Protein AF-0000000072262274 (afdb_homodimer)

Nearest PDB structures (foldseek):
  4nv5-assembly2_B  TM=6.753E-01  e=5.501E+00  Synechococcus sp. JA-2-3B'a(2-13)
  4nv5-assembly2_B  TM=6.806E-01  e=8.283E+00  Synechococcus sp. JA-2-3B'a(2-13)
  8f7n-assembly1_A-2  TM=1.495E-01  e=8.994E+00  Sinorhizobium meliloti

Solvent-accessible surface area (backbone atoms only — not comparable to full-atom values): 32860 Å² total; per-residue (Å²): 128,59,67,60,46,53,49,37,37,51,43,20,48,52,46,25,52,53,27,49,54,52,51,71,66,45,75,80,65,76,58,49,86,52,33,48,64,41,39,58,57,60,42,42,55,74,94,37,53,44,41,58,53,48,30,51,49,24,48,48,49,33,52,48,36,49,48,39,63,68,67,62,51,73,52,69,64,56,49,51,52,51,39,50,51,42,50,40,48,42,52,51,37,50,51,55,49,55,49,23,70,36,88,84,27,74,73,58,67,66,42,57,51,48,40,53,42,43,50,54,39,38,49,47,50,51,68,63,39,78,61,56,53,61,53,42,53,75,39,41,60,59,41,50,44,48,26,48,49,10,46,20,31,24,49,21,32,50,57,51,49,56,56,47,51,58,56,45,43,71,74,28,37,38,49,48,58,57,47,26,52,52,50,43,44,50,48,44,21,49,53,10,45,42,37,30,52,50,32,46,51,51,57,44,63,56,41,50,69,63,49,74,70,29,41,35,52,49,48,24,50,50,26,47,50,52,32,50,54,48,49,51,46,43,61,67,59,42,54,80,47,44,64,68,46,34,44,36,75,90,32,52,81,50,65,51,66,58,50,52,48,53,34,25,52,53,27,38,40,53,49,24,46,51,44,27,52,46,45,71,51,45,67,76,53,59,80,44,53,48,65,70,52,46,50,59,51,53,50,51,35,52,48,26,29,51,50,27,50,50,52,52,51,52,50,47,50,49,40,53,51,58,71,73,104,130,58,68,59,46,52,49,38,36,50,42,21,48,52,47,26,52,52,29,48,53,50,52,71,64,46,75,82,64,77,59,51,85,52,33,48,63,42,38,59,58,60,42,43,54,74,94,38,55,44,41,58,54,47,29,50,49,24,47,48,49,32,51,49,36,50,49,34,60,70,70,70,44,72,49,70,67,56,52,52,51,51,40,50,52,43,50,42,49,43,53,51,37,49,51,54,49,55,51,24,69,37,88,84,26,72,72,56,66,65,44,57,50,48,40,54,41,43,50,53,40,40,50,45,47,52,68,65,39,78,62,56,54,60,53,43,54,74,38,41,58,58,38,48,44,48,24,50,50,10,44,18,30,24,51,20,31,48,56,52,49,56,56,46,51,59,57,44,43,69,74,29,37,37,50,50,59,57,47,26,52,51,49,42,44,49,49,44,22,49,54,10,45,43,36,31,51,51,33,45,51,52,56,42,64,58,43,51,70,65,49,73,72,30,40,36,52,51,49,24,48,51,27,47,50,51,32,49,54,50,49,50,46,42,61,68,59,42,53,81,46,44,63,68,46,34,44,37,73,93,33,51,82,50,63,52,66,58,48,52,48,54,34,25,52,53,28,38,41,52,48,22,47,50,46,28,52,45,45,70,51,45,67,75,53,59,80,45,54,48,65,70,51,46,51,59,50,53,51,50,36,50,48,28,29,51,50,24,50,51,52,50,53,52,52,47,50,48,40,53,51,58,71,73,102

Structure (mmCIF, N/CA/C/O backbone):
data_AF-0000000072262274-model_v1
#
loop_
_entity.id
_entity.type
_entity.pdbx_description
1 polymer 'Uncharacterized protein'
#
loop_
_atom_site.group_PDB
_atom_site.id
_atom_site.type_symbol
_atom_site.label_atom_id
_atom_site.label_alt_id
_atom_site.label_comp_id
_atom_site.label_asym_id
_atom_site.label_entity_id
_atom_site.label_seq_id
_atom_site.pdbx_PDB_ins_code
_atom_site.Cartn_x
_atom_site.Cartn_y
_atom_site.Cartn_z
_atom_site.occupancy
_atom_site.B_iso_or_equiv
_atom_site.auth_seq_id
_atom_site.auth_comp_id
_atom_site.auth_asym_id
_atom_site.auth_atom_id
_atom_site.pdbx_PDB_model_num
ATOM 1 N N . MET A 1 1 ? 43.281 -10.852 -7.121 1 64.94 1 MET A N 1
ATOM 2 C CA . MET A 1 1 ? 41.969 -10.266 -7.23 1 64.94 1 MET A CA 1
ATOM 3 C C . MET A 1 1 ? 41.594 -10.008 -8.688 1 64.94 1 MET A C 1
ATOM 5 O O . MET A 1 1 ? 42.406 -9.453 -9.445 1 64.94 1 MET A O 1
ATOM 9 N N . ASN A 1 2 ? 40.469 -10.562 -9.156 1 80.44 2 ASN A N 1
ATOM 10 C CA . ASN A 1 2 ? 40.031 -10.398 -10.531 1 80.44 2 ASN A CA 1
ATOM 11 C C . ASN A 1 2 ? 39.844 -8.922 -10.898 1 80.44 2 ASN A C 1
ATOM 13 O O . ASN A 1 2 ? 39.531 -8.102 -10.047 1 80.44 2 ASN A O 1
ATOM 17 N N . ILE A 1 3 ? 40.344 -8.547 -11.961 1 84.31 3 ILE A N 1
ATOM 18 C CA . ILE A 1 3 ? 40.312 -7.184 -12.477 1 84.31 3 ILE A CA 1
ATOM 19 C C . ILE A 1 3 ? 38.938 -6.59 -12.344 1 84.31 3 ILE A C 1
ATOM 21 O O . ILE A 1 3 ? 38.781 -5.391 -12.102 1 84.31 3 ILE A O 1
ATOM 25 N N . GLN A 1 4 ? 38.031 -7.402 -12.398 1 85.31 4 GLN A N 1
ATOM 26 C CA . GLN A 1 4 ? 36.656 -6.945 -12.289 1 85.31 4 GLN A CA 1
ATOM 27 C C . GLN A 1 4 ? 36.344 -6.461 -10.875 1 85.31 4 GLN A C 1
ATOM 29 O O . GLN A 1 4 ? 35.719 -5.426 -10.695 1 85.31 4 GLN A O 1
ATOM 34 N N . VAL A 1 5 ? 36.812 -7.211 -9.906 1 88.88 5 VAL A N 1
ATOM 35 C CA . VAL A 1 5 ? 36.594 -6.852 -8.508 1 88.88 5 VAL A CA 1
ATOM 36 C C . VAL A 1 5 ? 37.281 -5.535 -8.195 1 88.88 5 VAL A C 1
ATOM 38 O O . VAL A 1 5 ? 36.719 -4.66 -7.539 1 88.88 5 VAL A O 1
ATOM 41 N N . ILE A 1 6 ? 38.438 -5.418 -8.742 1 91.75 6 ILE A N 1
ATOM 42 C CA . ILE A 1 6 ? 39.219 -4.199 -8.531 1 91.75 6 ILE A CA 1
ATOM 43 C C . ILE A 1 6 ? 38.5 -3.012 -9.164 1 91.75 6 ILE A C 1
ATOM 45 O O . ILE A 1 6 ? 38.406 -1.93 -8.578 1 91.75 6 ILE A O 1
ATOM 49 N N . GLY A 1 7 ? 38 -3.223 -10.352 1 93.19 7 GLY A N 1
ATOM 50 C CA . GLY A 1 7 ? 37.25 -2.176 -11.031 1 93.19 7 GLY A CA 1
ATOM 51 C C . GLY A 1 7 ? 36.031 -1.717 -10.25 1 93.19 7 GLY A C 1
ATOM 52 O O . GLY A 1 7 ? 35.781 -0.516 -10.125 1 93.19 7 GLY A O 1
ATOM 53 N N . ILE A 1 8 ? 35.312 -2.68 -9.695 1 93.25 8 ILE A N 1
ATOM 54 C CA . ILE A 1 8 ? 34.125 -2.357 -8.922 1 93.25 8 ILE A CA 1
ATOM 55 C C . ILE A 1 8 ? 34.5 -1.575 -7.672 1 93.25 8 ILE A C 1
ATOM 57 O O . ILE A 1 8 ? 33.844 -0.588 -7.32 1 93.25 8 ILE A O 1
ATOM 61 N N . ILE A 1 9 ? 35.562 -1.971 -7.035 1 94.56 9 ILE A N 1
ATOM 62 C CA . ILE A 1 9 ? 36 -1.31 -5.816 1 94.56 9 ILE A CA 1
ATOM 63 C C . ILE A 1 9 ? 36.469 0.116 -6.137 1 94.56 9 ILE A C 1
ATOM 65 O O . ILE A 1 9 ? 36.094 1.061 -5.434 1 94.56 9 ILE A O 1
ATOM 69 N N . LEU A 1 10 ? 37.156 0.285 -7.23 1 95.62 10 LEU A N 1
ATOM 70 C CA . LEU A 1 10 ? 37.656 1.603 -7.586 1 95.62 10 LEU A CA 1
ATOM 71 C C . LEU A 1 10 ? 36.531 2.545 -7.969 1 95.62 10 LEU A C 1
ATOM 73 O O . LEU A 1 10 ? 36.5 3.703 -7.547 1 95.62 10 LEU A O 1
ATOM 77 N N . LEU A 1 11 ? 35.656 2.047 -8.75 1 96.31 11 LEU A N 1
ATOM 78 C CA . LEU A 1 11 ? 34.531 2.869 -9.141 1 96.31 11 LEU A CA 1
ATOM 79 C C . LEU A 1 11 ? 33.688 3.223 -7.93 1 96.31 11 LEU A C 1
ATOM 81 O O . LEU A 1 11 ? 33.219 4.363 -7.797 1 96.31 11 LEU A O 1
ATOM 85 N N . SER A 1 12 ? 33.438 2.258 -7.039 1 96.56 12 SER A N 1
ATOM 86 C CA . SER A 1 12 ? 32.625 2.48 -5.852 1 96.56 12 SER A CA 1
ATOM 87 C C . SER A 1 12 ? 33.312 3.438 -4.879 1 96.56 12 SER A C 1
ATOM 89 O O . SER A 1 12 ? 32.656 4.273 -4.254 1 96.56 12 SER A O 1
ATOM 91 N N . LEU A 1 13 ? 34.562 3.293 -4.77 1 96.5 13 LEU A N 1
ATOM 92 C CA . LEU A 1 13 ? 35.312 4.191 -3.9 1 96.5 13 LEU A CA 1
ATOM 93 C C . LEU A 1 13 ? 35.281 5.621 -4.426 1 96.5 13 LEU A C 1
ATOM 95 O O . LEU A 1 13 ? 35.188 6.57 -3.645 1 96.5 13 LEU A O 1
ATOM 99 N N . SER A 1 14 ? 35.406 5.766 -5.719 1 96.56 14 SER A N 1
ATOM 100 C CA . SER A 1 14 ? 35.281 7.09 -6.324 1 96.56 14 SER A CA 1
ATOM 101 C C . SER A 1 14 ? 33.938 7.723 -6.027 1 96.56 14 SER A C 1
ATOM 103 O O . SER A 1 14 ? 33.875 8.891 -5.645 1 96.56 14 SER A O 1
ATOM 105 N N . GLY A 1 15 ? 32.906 6.945 -6.203 1 95.94 15 GLY A N 1
ATOM 106 C CA . GLY A 1 15 ? 31.578 7.449 -5.902 1 95.94 15 GLY A CA 1
ATOM 107 C C . GLY A 1 15 ? 31.391 7.789 -4.438 1 95.94 15 GLY A C 1
ATOM 108 O O . GLY A 1 15 ? 30.781 8.812 -4.105 1 95.94 15 GLY A O 1
ATOM 109 N N . LEU A 1 16 ? 31.906 6.934 -3.625 1 96.31 16 LEU A N 1
ATOM 110 C CA . LEU A 1 16 ? 31.797 7.129 -2.184 1 96.31 16 LEU A CA 1
ATOM 111 C C . LEU A 1 16 ? 32.5 8.422 -1.762 1 96.31 16 LEU A C 1
ATOM 113 O O . LEU A 1 16 ? 31.953 9.188 -0.966 1 96.31 16 LEU A O 1
ATOM 117 N N . LEU A 1 17 ? 33.625 8.695 -2.256 1 95.31 17 LEU A N 1
ATOM 118 C CA . LEU A 1 17 ? 34.406 9.875 -1.899 1 95.31 17 LEU A CA 1
ATOM 119 C C . LEU A 1 17 ? 33.719 11.148 -2.391 1 95.31 17 LEU A C 1
ATOM 121 O O . LEU A 1 17 ? 33.656 12.148 -1.675 1 95.31 17 LEU A O 1
ATOM 125 N N . ILE A 1 18 ? 33.219 11.086 -3.586 1 94.44 18 ILE A N 1
ATOM 126 C CA . ILE A 1 18 ? 32.5 12.234 -4.125 1 94.44 18 ILE A CA 1
ATOM 127 C C . ILE A 1 18 ? 31.266 12.516 -3.273 1 94.44 18 ILE A C 1
ATOM 129 O O . ILE A 1 18 ? 31 13.664 -2.908 1 94.44 18 ILE A O 1
ATOM 133 N N . ALA A 1 19 ? 30.531 11.516 -2.951 1 93.88 19 ALA A N 1
ATOM 134 C CA . ALA A 1 19 ? 29.312 11.672 -2.158 1 93.88 19 ALA A CA 1
ATOM 135 C C . ALA A 1 19 ? 29.641 12.203 -0.765 1 93.88 19 ALA A C 1
ATOM 137 O O . ALA A 1 19 ? 28.906 13.047 -0.231 1 93.88 19 ALA A O 1
ATOM 138 N N . PHE A 1 20 ? 30.688 11.695 -0.214 1 93.44 20 PHE A N 1
ATOM 139 C CA . PHE A 1 20 ? 31.094 12.148 1.109 1 93.44 20 PHE A CA 1
ATOM 140 C C . PHE A 1 20 ? 31.484 13.617 1.084 1 93.44 20 PHE A C 1
ATOM 142 O O . PHE A 1 20 ? 31.141 14.375 1.994 1 93.44 20 PHE A O 1
ATOM 149 N N . SER A 1 21 ? 32.219 14.023 0.084 1 91.38 21 SER A N 1
ATOM 150 C CA . SER A 1 21 ? 32.594 15.422 -0.075 1 91.38 21 SER A CA 1
ATOM 151 C C . SER A 1 21 ? 31.359 16.312 -0.229 1 91.38 21 SER A C 1
ATOM 153 O O . SER A 1 21 ? 31.297 17.391 0.358 1 91.38 21 SER A O 1
ATOM 155 N N . GLN A 1 22 ? 30.406 15.836 -1 1 89.62 22 GLN A N 1
ATOM 156 C CA . GLN A 1 22 ? 29.188 16.609 -1.195 1 89.62 22 GLN A CA 1
ATOM 157 C C . GLN A 1 22 ? 28.391 16.703 0.102 1 89.62 22 GLN A C 1
ATOM 159 O O . GLN A 1 22 ? 27.781 17.75 0.383 1 89.62 22 GLN A O 1
ATOM 164 N N . PHE A 1 23 ? 28.375 15.695 0.844 1 89 23 PHE A N 1
ATOM 165 C CA . PHE A 1 23 ? 27.641 15.68 2.105 1 89 23 PHE A CA 1
ATOM 166 C C . PHE A 1 23 ? 28.266 16.656 3.102 1 89 23 PHE A C 1
ATOM 168 O O . PHE A 1 23 ? 27.562 17.375 3.809 1 89 23 PHE A O 1
ATOM 175 N N . LYS A 1 24 ? 29.484 16.75 3.182 1 87.81 24 LYS A N 1
ATOM 176 C CA . LYS A 1 24 ? 30.203 17.641 4.094 1 87.81 24 LYS A CA 1
ATOM 177 C C . LYS A 1 24 ? 30 19.109 3.719 1 87.81 24 LYS A C 1
ATOM 179 O O . LYS A 1 24 ? 29.922 19.969 4.594 1 87.81 24 LYS A O 1
ATOM 184 N N . ASN A 1 25 ? 29.891 19.344 2.443 1 83.12 25 ASN A N 1
ATOM 185 C CA . ASN A 1 25 ? 29.781 20.719 1.965 1 83.12 25 ASN A CA 1
ATOM 186 C C . ASN A 1 25 ? 28.328 21.156 1.848 1 83.12 25 ASN A C 1
ATOM 188 O O . ASN A 1 25 ? 28.031 22.234 1.328 1 83.12 25 ASN A O 1
ATOM 192 N N . ARG A 1 26 ? 27.547 20.25 2.23 1 80.12 26 ARG A N 1
ATOM 193 C CA . ARG A 1 26 ? 26.125 20.562 2.135 1 80.12 26 ARG A CA 1
ATOM 194 C C . ARG A 1 26 ? 25.75 21.734 3.045 1 80.12 26 ARG A C 1
ATOM 196 O O . ARG A 1 26 ? 26.203 21.797 4.191 1 80.12 26 ARG A O 1
ATOM 203 N N . SER A 1 27 ? 25.266 22.828 2.367 1 64.38 27 SER A N 1
ATOM 204 C CA . SER A 1 27 ? 24.766 23.906 3.211 1 64.38 27 SER A CA 1
ATOM 205 C C . SER A 1 27 ? 23.688 23.406 4.172 1 64.38 27 SER A C 1
ATOM 207 O O . SER A 1 27 ? 22.781 22.672 3.768 1 64.38 27 SER A O 1
ATOM 209 N N . ARG A 1 28 ? 23.984 23.125 5.395 1 56.94 28 ARG A N 1
ATOM 210 C CA . ARG A 1 28 ? 23.031 22.688 6.406 1 56.94 28 ARG A CA 1
ATOM 211 C C . ARG A 1 28 ? 21.703 23.438 6.27 1 56.94 28 ARG A C 1
ATOM 213 O O . ARG A 1 28 ? 21.516 24.484 6.879 1 56.94 28 ARG A O 1
ATOM 220 N N . VAL A 1 29 ? 21.219 23.609 5.086 1 53.81 29 VAL A N 1
ATOM 221 C CA . VAL A 1 29 ? 19.875 24.203 5.016 1 53.81 29 VAL A CA 1
ATOM 222 C C . VAL A 1 29 ? 18.922 23.422 5.922 1 53.81 29 VAL A C 1
ATOM 224 O O . VAL A 1 29 ? 18.797 22.203 5.809 1 53.81 29 VAL A O 1
ATOM 227 N N . GLU A 1 30 ? 18.734 23.875 7.062 1 57 30 GLU A N 1
ATOM 228 C CA . GLU A 1 30 ? 17.703 23.344 7.949 1 57 30 GLU A CA 1
ATOM 229 C C . GLU A 1 30 ? 16.391 23.141 7.203 1 57 30 GLU A C 1
ATOM 231 O O . GLU A 1 30 ? 15.719 24.094 6.836 1 57 30 GLU A O 1
ATOM 236 N N . VAL A 1 31 ? 16.25 22.125 6.477 1 59.38 31 VAL A N 1
ATOM 237 C CA . VAL A 1 31 ? 15 21.812 5.801 1 59.38 31 VAL A CA 1
ATOM 238 C C . VAL A 1 31 ? 13.836 21.875 6.793 1 59.38 31 VAL A C 1
ATOM 240 O O . VAL A 1 31 ? 13.875 21.219 7.844 1 59.38 31 VAL A O 1
ATOM 243 N N . LYS A 1 32 ? 13.102 22.969 6.434 1 67.31 32 LYS A N 1
ATOM 244 C CA . LYS A 1 32 ? 11.867 23.031 7.207 1 67.31 32 LYS A CA 1
ATOM 245 C C . LYS A 1 32 ? 10.992 21.797 6.957 1 67.31 32 LYS A C 1
ATOM 247 O O . LYS A 1 32 ? 10.625 21.516 5.816 1 67.31 32 LYS A O 1
ATOM 252 N N . GLU A 1 33 ? 10.797 21.125 7.945 1 66.19 33 GLU A N 1
ATOM 253 C CA . GLU A 1 33 ? 10.133 19.828 7.855 1 66.19 33 GLU A CA 1
ATOM 254 C C . GLU A 1 33 ? 8.719 19.969 7.301 1 66.19 33 GLU A C 1
ATOM 256 O O . GLU A 1 33 ? 8.141 19.016 6.793 1 66.19 33 GLU A O 1
ATOM 261 N N . ASP A 1 34 ? 8.273 21.188 7.254 1 69 34 ASP A N 1
ATOM 262 C CA . ASP A 1 34 ? 6.902 21.359 6.785 1 69 34 ASP A CA 1
ATOM 263 C C . ASP A 1 34 ? 6.867 22.172 5.488 1 69 34 ASP A C 1
ATOM 265 O O . ASP A 1 34 ? 5.941 22.969 5.266 1 69 34 ASP A O 1
ATOM 269 N N . ASP A 1 35 ? 7.953 22.125 4.695 1 75.19 35 ASP A N 1
ATOM 270 C CA . ASP A 1 35 ? 8.008 22.797 3.402 1 75.19 35 ASP A CA 1
ATOM 271 C C . ASP A 1 35 ? 8.438 21.828 2.299 1 75.19 35 ASP A C 1
ATOM 273 O O . ASP A 1 35 ? 9.594 21.422 2.25 1 75.19 35 ASP A O 1
ATOM 277 N N . THR A 1 36 ? 7.559 21.641 1.412 1 74.38 36 THR A N 1
ATOM 278 C CA . THR A 1 36 ? 7.801 20.688 0.335 1 74.38 36 THR A CA 1
ATOM 279 C C . THR A 1 36 ? 8.93 21.172 -0.574 1 74.38 36 THR A C 1
ATOM 281 O O . THR A 1 36 ? 9.773 20.375 -1.003 1 74.38 36 THR A O 1
ATOM 284 N N . LEU A 1 37 ? 8.953 22.422 -0.849 1 75.31 37 LEU A N 1
ATOM 285 C CA . LEU A 1 37 ? 9.969 22.969 -1.743 1 75.31 37 LEU A CA 1
ATOM 286 C C . LEU A 1 37 ? 11.359 22.844 -1.129 1 75.31 37 LEU A C 1
ATOM 288 O O . LEU A 1 37 ? 12.328 22.578 -1.836 1 75.31 37 LEU A O 1
ATOM 292 N N . ASP A 1 38 ? 11.383 22.969 0.144 1 76.62 38 ASP A N 1
ATOM 293 C CA . ASP A 1 38 ? 12.656 22.812 0.838 1 76.62 38 ASP A CA 1
ATOM 294 C C . ASP A 1 38 ? 13.133 21.359 0.777 1 76.62 38 ASP A C 1
ATOM 296 O O . ASP A 1 38 ? 14.336 21.109 0.64 1 76.62 38 ASP A O 1
ATOM 300 N N . HIS A 1 39 ? 12.234 20.547 0.848 1 75.88 39 HIS A N 1
ATOM 301 C CA . HIS A 1 39 ? 12.57 19.125 0.717 1 75.88 39 HIS A CA 1
ATOM 302 C C . HIS A 1 39 ? 13.102 18.812 -0.679 1 75.88 39 HIS A C 1
ATOM 304 O O . HIS A 1 39 ? 14.062 18.062 -0.828 1 75.88 39 HIS A O 1
ATOM 310 N N . ILE A 1 40 ? 12.516 19.391 -1.626 1 75.5 40 ILE A N 1
ATOM 311 C CA . ILE A 1 40 ? 12.898 19.156 -3.016 1 75.5 40 ILE A CA 1
ATOM 312 C C . ILE A 1 40 ? 14.25 19.812 -3.299 1 75.5 40 ILE A C 1
ATOM 314 O O . ILE A 1 40 ? 15.148 19.172 -3.844 1 75.5 40 ILE A O 1
ATOM 318 N N . LYS A 1 41 ? 14.383 21 -2.783 1 75.88 41 LYS A N 1
ATOM 319 C CA . LYS A 1 41 ? 15.625 21.734 -2.988 1 75.88 41 LYS A CA 1
ATOM 320 C C . LYS A 1 41 ? 16.781 21.062 -2.242 1 75.88 41 LYS A C 1
ATOM 322 O O . LYS A 1 41 ? 17.922 21.062 -2.721 1 75.88 41 LYS A O 1
ATOM 327 N N . GLY A 1 42 ? 16.469 20.453 -1.193 1 76.56 42 GLY A N 1
ATOM 328 C CA . GLY A 1 42 ? 17.484 19.781 -0.375 1 76.56 42 GLY A CA 1
ATOM 329 C C . GLY A 1 42 ? 17.781 18.375 -0.838 1 76.56 42 GLY A C 1
ATOM 330 O O . GLY A 1 42 ? 18.641 17.688 -0.255 1 76.56 42 GLY A O 1
ATOM 331 N N . MET A 1 43 ? 17.141 17.938 -1.812 1 79.44 43 MET A N 1
ATOM 332 C CA . MET A 1 43 ? 17.344 16.609 -2.414 1 79.44 43 MET A CA 1
ATOM 333 C C . MET A 1 43 ? 17.172 15.508 -1.379 1 79.44 43 MET A C 1
ATOM 335 O O . MET A 1 43 ? 18.031 14.625 -1.263 1 79.44 43 MET A O 1
ATOM 339 N N . TYR A 1 44 ? 16.156 15.555 -0.753 1 80 44 TYR A N 1
ATOM 340 C CA . TYR A 1 44 ? 15.859 14.523 0.238 1 80 44 TYR A CA 1
ATOM 341 C C . TYR A 1 44 ? 15.086 13.375 -0.392 1 80 44 TYR A C 1
ATOM 343 O O . TYR A 1 44 ? 14.328 13.57 -1.345 1 80 44 TYR A O 1
ATOM 351 N N . ILE A 1 45 ? 15.352 12.273 0.036 1 80.88 45 ILE A N 1
ATOM 352 C CA . ILE A 1 45 ? 14.508 11.102 -0.181 1 80.88 45 ILE A CA 1
ATOM 353 C C . ILE A 1 45 ? 13.859 10.688 1.137 1 80.88 45 ILE A C 1
ATOM 355 O O . ILE A 1 45 ? 14.539 10.25 2.062 1 80.88 45 ILE A O 1
ATOM 359 N N . LEU A 1 46 ? 12.578 10.875 1.098 1 80.12 46 LEU A N 1
ATOM 360 C CA . LEU A 1 46 ? 11.859 10.789 2.365 1 80.12 46 LEU A CA 1
ATOM 361 C C . LEU A 1 46 ? 12.438 11.758 3.389 1 80.12 46 LEU A C 1
ATOM 363 O O . LEU A 1 46 ? 12.422 12.969 3.176 1 80.12 46 LEU A O 1
ATOM 367 N N . LYS A 1 47 ? 13 11.297 4.449 1 79.81 47 LYS A N 1
ATOM 368 C CA . LYS A 1 47 ? 13.508 12.195 5.48 1 79.81 47 LYS A CA 1
ATOM 369 C C . LYS A 1 47 ? 15.031 12.125 5.559 1 79.81 47 LYS A C 1
ATOM 371 O O . LYS A 1 47 ? 15.633 12.648 6.5 1 79.81 47 LYS A O 1
ATOM 376 N N . THR A 1 48 ? 15.648 11.656 4.523 1 83.62 48 THR A N 1
ATOM 377 C CA . THR A 1 48 ? 17.094 11.461 4.531 1 83.62 48 THR A CA 1
ATOM 378 C C . THR A 1 48 ? 17.75 12.219 3.379 1 83.62 48 THR A C 1
ATOM 380 O O . THR A 1 48 ? 17.281 12.156 2.24 1 83.62 48 THR A O 1
ATOM 383 N N . PRO A 1 49 ? 18.828 12.867 3.738 1 85.94 49 PRO A N 1
ATOM 384 C CA . PRO A 1 49 ? 19.562 13.516 2.646 1 85.94 49 PRO A CA 1
ATOM 385 C C . PRO A 1 49 ? 20.016 12.516 1.583 1 85.94 49 PRO A C 1
ATOM 387 O O . PRO A 1 49 ? 20.516 11.438 1.917 1 85.94 49 PRO A O 1
ATOM 390 N N . TYR A 1 50 ? 19.891 12.945 0.368 1 87.62 50 TYR A N 1
ATOM 391 C CA . TYR A 1 50 ? 20.203 12.133 -0.802 1 87.62 50 TYR A CA 1
ATOM 392 C C . TYR A 1 50 ? 21.641 11.633 -0.749 1 87.62 50 TYR A C 1
ATOM 394 O O . TYR A 1 50 ? 21.922 10.477 -1.068 1 87.62 50 TYR A O 1
ATOM 402 N N . GLU A 1 51 ? 22.594 12.344 -0.225 1 90.06 51 GLU A N 1
ATOM 403 C CA . GLU A 1 51 ? 24.016 12.008 -0.19 1 90.06 51 GLU A CA 1
ATOM 404 C C . GLU A 1 51 ? 24.281 10.836 0.746 1 90.06 51 GLU A C 1
ATOM 406 O O . GLU A 1 51 ? 25.156 10.016 0.482 1 90.06 51 GLU A O 1
ATOM 411 N N . LYS A 1 52 ? 23.547 10.734 1.752 1 91.38 52 LYS A N 1
ATOM 412 C CA . LYS A 1 52 ? 23.719 9.625 2.684 1 91.38 52 LYS A CA 1
ATOM 413 C C . LYS A 1 52 ? 23.344 8.297 2.035 1 91.38 52 LYS A C 1
ATOM 415 O O . LYS A 1 52 ? 24 7.277 2.268 1 91.38 52 LYS A O 1
ATOM 420 N N . LEU A 1 53 ? 22.391 8.367 1.288 1 91.62 53 LEU A N 1
ATOM 421 C CA . LEU A 1 53 ? 21.938 7.164 0.597 1 91.62 53 LEU A CA 1
ATOM 422 C C . LEU A 1 53 ? 22.938 6.758 -0.484 1 91.62 53 LEU A C 1
ATOM 424 O O . LEU A 1 53 ? 23.172 5.566 -0.698 1 91.62 53 LEU A O 1
ATOM 428 N N . VAL A 1 54 ? 23.484 7.746 -1.095 1 94.19 54 VAL A N 1
ATOM 429 C CA . VAL A 1 54 ? 24.484 7.48 -2.119 1 94.19 54 VAL A CA 1
ATOM 430 C C . VAL A 1 54 ? 25.719 6.867 -1.478 1 94.19 54 VAL A C 1
ATOM 432 O O . VAL A 1 54 ? 26.281 5.898 -1.997 1 94.19 54 VAL A O 1
ATOM 435 N N . ILE A 1 55 ? 26.094 7.352 -0.363 1 94.94 55 ILE A N 1
ATOM 436 C CA . ILE A 1 55 ? 27.219 6.816 0.385 1 94.94 55 ILE A CA 1
ATOM 437 C C . ILE A 1 55 ? 26.953 5.363 0.767 1 94.94 55 ILE A C 1
ATOM 439 O O . ILE A 1 55 ? 27.812 4.492 0.588 1 94.94 55 ILE A O 1
ATOM 443 N N . ALA A 1 56 ? 25.812 5.184 1.224 1 94.38 56 ALA A N 1
ATOM 444 C CA . ALA A 1 56 ? 25.438 3.832 1.627 1 94.38 56 ALA A CA 1
ATOM 445 C C . ALA A 1 56 ? 25.469 2.875 0.438 1 94.38 56 ALA A C 1
ATOM 447 O O . ALA A 1 56 ? 25.906 1.73 0.567 1 94.38 56 ALA A O 1
ATOM 448 N N . TYR A 1 57 ? 25.031 3.326 -0.694 1 95.38 57 TYR A N 1
ATOM 449 C CA . TYR A 1 57 ? 25 2.484 -1.885 1 95.38 57 TYR A CA 1
ATOM 450 C C . TYR A 1 57 ? 26.406 2.104 -2.322 1 95.38 57 TYR A C 1
ATOM 452 O O . TYR A 1 57 ? 26.719 0.922 -2.502 1 95.38 57 TYR A O 1
ATOM 460 N N . PHE A 1 58 ? 27.234 3.033 -2.494 1 96.06 58 PHE A N 1
ATOM 461 C CA . PHE A 1 58 ? 28.578 2.748 -2.963 1 96.06 58 PHE A CA 1
ATOM 462 C C . PHE A 1 58 ? 29.359 1.95 -1.922 1 96.06 58 PHE A C 1
ATOM 464 O O . PHE A 1 58 ? 30.188 1.111 -2.27 1 96.06 58 PHE A O 1
ATOM 471 N N . GLY A 1 59 ? 29.062 2.254 -0.672 1 95.38 59 GLY A N 1
ATOM 472 C CA . GLY A 1 59 ? 29.625 1.426 0.375 1 95.38 59 GLY A CA 1
ATOM 473 C C . GLY A 1 59 ? 29.219 -0.029 0.283 1 95.38 59 GLY A C 1
ATOM 474 O O . GLY A 1 59 ? 30.031 -0.931 0.459 1 95.38 59 GLY A O 1
ATOM 475 N N . LEU A 1 60 ? 28 -0.169 0.043 1 94 60 LEU A N 1
ATOM 476 C CA . LEU A 1 60 ? 27.469 -1.52 -0.105 1 94 60 LEU A CA 1
ATOM 477 C C . LEU A 1 60 ? 28.125 -2.236 -1.279 1 94 60 LEU A C 1
ATOM 479 O O . LEU A 1 60 ? 28.406 -3.438 -1.205 1 94 60 LEU A O 1
ATOM 483 N N . MET A 1 61 ? 28.359 -1.537 -2.359 1 93.31 61 MET A N 1
ATOM 484 C CA . MET A 1 61 ? 29 -2.141 -3.529 1 93.31 61 MET A CA 1
ATOM 485 C C . MET A 1 61 ? 30.438 -2.547 -3.227 1 93.31 61 MET A C 1
ATOM 487 O O . MET A 1 61 ? 30.922 -3.561 -3.73 1 93.31 61 MET A O 1
ATOM 491 N N . ILE A 1 62 ? 31.078 -1.774 -2.385 1 94 62 ILE A N 1
ATOM 492 C CA . ILE A 1 62 ? 32.438 -2.119 -1.97 1 94 62 ILE A CA 1
ATOM 493 C C . ILE A 1 62 ? 32.406 -3.398 -1.136 1 94 62 ILE A C 1
ATOM 495 O O . ILE A 1 62 ? 33.188 -4.32 -1.375 1 94 62 ILE A O 1
ATOM 499 N N . LEU A 1 63 ? 31.531 -3.463 -0.234 1 91.75 63 LEU A N 1
ATOM 500 C CA . LEU A 1 63 ? 31.422 -4.637 0.623 1 91.75 63 LEU A CA 1
ATOM 501 C C . LEU A 1 63 ? 31.078 -5.879 -0.198 1 91.75 63 LEU A C 1
ATOM 503 O O . LEU A 1 63 ? 31.594 -6.969 0.079 1 91.75 63 LEU A O 1
ATOM 507 N N . ALA A 1 64 ? 30.25 -5.656 -1.134 1 88.62 64 ALA A N 1
ATOM 508 C CA . ALA A 1 64 ? 29.891 -6.766 -2.008 1 88.62 64 ALA A CA 1
ATOM 509 C C . ALA A 1 64 ? 31.094 -7.266 -2.801 1 88.62 64 ALA A C 1
ATOM 511 O O . ALA A 1 64 ? 31.266 -8.477 -2.973 1 88.62 64 ALA A O 1
ATOM 512 N N . ALA A 1 65 ? 31.859 -6.387 -3.285 1 88.62 65 ALA A N 1
ATOM 513 C CA . ALA A 1 65 ? 33.031 -6.754 -4.055 1 88.62 65 ALA A CA 1
ATOM 514 C C . ALA A 1 65 ? 34.062 -7.484 -3.178 1 88.62 65 ALA A C 1
ATOM 516 O O . ALA A 1 65 ? 34.688 -8.461 -3.611 1 88.62 65 ALA A O 1
ATOM 517 N N . ILE A 1 66 ? 34.125 -7.027 -1.984 1 89.44 66 ILE A N 1
ATOM 518 C CA . ILE A 1 66 ? 35.031 -7.668 -1.043 1 89.44 66 ILE A CA 1
ATOM 519 C C . ILE A 1 66 ? 34.531 -9.07 -0.712 1 89.44 66 ILE A C 1
ATOM 521 O O . ILE A 1 66 ? 35.344 -10.016 -0.657 1 89.44 66 ILE A O 1
ATOM 525 N N . ALA A 1 67 ? 33.312 -9.141 -0.479 1 87.31 67 ALA A N 1
ATOM 526 C CA . ALA A 1 67 ? 32.719 -10.445 -0.206 1 87.31 67 ALA A CA 1
ATOM 527 C C . ALA A 1 67 ? 32.938 -11.406 -1.376 1 87.31 67 ALA A C 1
ATOM 529 O O . ALA A 1 67 ? 33.25 -12.586 -1.175 1 87.31 67 ALA A O 1
ATOM 530 N N . ASP A 1 68 ? 32.719 -10.914 -2.553 1 83.12 68 ASP A N 1
ATOM 531 C CA . ASP A 1 68 ? 32.938 -11.719 -3.752 1 83.12 68 ASP A CA 1
ATOM 532 C C . ASP A 1 68 ? 34.406 -12.188 -3.828 1 83.12 68 ASP A C 1
ATOM 534 O O . ASP A 1 68 ?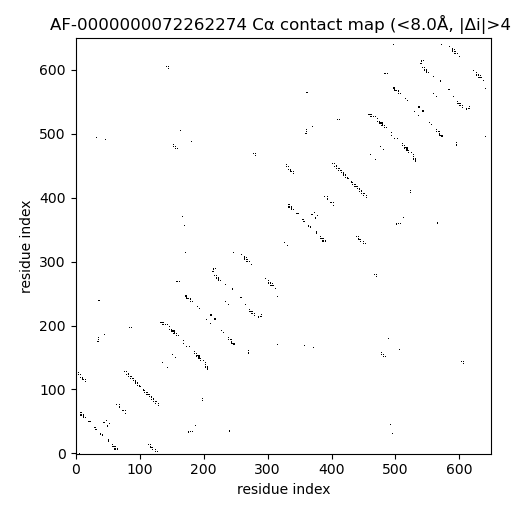 34.656 -13.328 -4.211 1 83.12 68 ASP A O 1
ATOM 538 N N . TRP A 1 69 ? 35.25 -11.32 -3.48 1 83.62 69 TRP A N 1
ATOM 539 C CA . TRP A 1 69 ? 36.688 -11.625 -3.508 1 83.62 69 TRP A CA 1
ATOM 540 C C . TRP A 1 69 ? 37.031 -12.711 -2.49 1 83.62 69 TRP A C 1
ATOM 542 O O . TRP A 1 69 ? 37.781 -13.633 -2.787 1 83.62 69 TRP A O 1
ATOM 552 N N . ILE A 1 70 ? 36.469 -12.703 -1.335 1 85.94 70 ILE A N 1
ATOM 553 C CA . ILE A 1 70 ? 36.781 -13.617 -0.243 1 85.94 70 ILE A CA 1
ATOM 554 C C . ILE A 1 70 ? 36.156 -14.992 -0.539 1 85.94 70 ILE A C 1
ATOM 556 O O . ILE A 1 70 ? 36.812 -16.016 -0.336 1 85.94 70 ILE A O 1
ATOM 560 N N . ILE A 1 71 ? 34.938 -15.023 -0.819 1 79.81 71 ILE A N 1
ATOM 561 C CA . ILE A 1 71 ? 34.219 -16.281 -0.993 1 79.81 71 ILE A CA 1
ATOM 562 C C . ILE A 1 71 ? 34.688 -16.969 -2.273 1 79.81 71 ILE A C 1
ATOM 564 O O . ILE A 1 71 ? 34.5 -18.188 -2.439 1 79.81 71 ILE A O 1
ATOM 568 N N . GLY A 1 72 ? 35.562 -16.5 -2.857 1 63.47 72 GLY A N 1
ATOM 569 C CA . GLY A 1 72 ? 36.094 -17.172 -4.02 1 63.47 72 GLY A CA 1
ATOM 570 C C . GLY A 1 72 ? 35.094 -17.391 -5.125 1 63.47 72 GLY A C 1
ATOM 571 O O . GLY A 1 72 ? 34.375 -18.406 -5.133 1 63.47 72 GLY A O 1
ATOM 572 N N . GLY A 1 73 ? 34.688 -16.531 -5.938 1 56 73 GLY A N 1
ATOM 573 C CA . GLY A 1 73 ? 33.844 -16.594 -7.133 1 56 73 GLY A CA 1
ATOM 574 C C . GLY A 1 73 ? 32.438 -16.109 -6.898 1 56 73 GLY A C 1
ATOM 575 O O . GLY A 1 73 ? 32.094 -15.727 -5.785 1 56 73 GLY A O 1
ATOM 576 N N . ASN A 1 74 ? 31.688 -16.078 -7.988 1 53.5 74 ASN A N 1
ATOM 577 C CA . ASN A 1 74 ? 30.406 -15.398 -8.18 1 53.5 74 ASN A CA 1
ATOM 578 C C . ASN A 1 74 ? 29.297 -16.094 -7.418 1 53.5 74 ASN A C 1
ATOM 580 O O . ASN A 1 74 ? 28.703 -17.062 -7.914 1 53.5 74 ASN A O 1
ATOM 584 N N . PRO A 1 75 ? 29.422 -15.961 -6.035 1 58.88 75 PRO A N 1
ATOM 585 C CA . PRO A 1 75 ? 28.156 -16.547 -5.578 1 58.88 75 PRO A CA 1
ATOM 586 C C . PRO A 1 75 ? 26.953 -16.047 -6.359 1 58.88 75 PRO A C 1
ATOM 588 O O . PRO A 1 75 ? 26.734 -14.836 -6.469 1 58.88 75 PRO A O 1
ATOM 591 N N . GLU A 1 76 ? 26.438 -17 -7.246 1 64.44 76 GLU A N 1
ATOM 592 C CA . GLU A 1 76 ? 25.453 -16.719 -8.281 1 64.44 76 GLU A CA 1
ATOM 593 C C . GLU A 1 76 ? 24.328 -15.828 -7.754 1 64.44 76 GLU A C 1
ATOM 595 O O . GLU A 1 76 ? 23.938 -14.859 -8.406 1 64.44 76 GLU A O 1
ATOM 600 N N . LYS A 1 77 ? 24.109 -16.016 -6.52 1 74 77 LYS A N 1
ATOM 601 C CA . LYS A 1 77 ? 22.969 -15.266 -5.984 1 74 77 LYS A CA 1
ATOM 602 C C . LYS A 1 77 ? 23.391 -13.875 -5.523 1 74 77 LYS A C 1
ATOM 604 O O . LYS A 1 77 ? 22.641 -12.906 -5.672 1 74 77 LYS A O 1
ATOM 609 N N . LEU A 1 78 ? 24.609 -13.773 -5.148 1 79.69 78 LEU A N 1
ATOM 610 C CA . LEU A 1 78 ? 25.078 -12.492 -4.621 1 79.69 78 LEU A CA 1
ATOM 611 C C . LEU A 1 78 ? 25.25 -11.477 -5.742 1 79.69 78 LEU A C 1
ATOM 613 O O . LEU A 1 78 ? 24.844 -10.32 -5.605 1 79.69 78 LEU A O 1
ATOM 617 N N . ASN A 1 79 ? 25.781 -11.906 -6.852 1 83.25 79 ASN A N 1
ATOM 618 C CA . ASN A 1 79 ? 26 -11 -7.977 1 83.25 79 ASN A CA 1
ATOM 619 C C . ASN A 1 79 ? 24.672 -10.539 -8.586 1 83.25 79 ASN A C 1
ATOM 621 O O . ASN A 1 79 ? 24.531 -9.375 -8.977 1 83.25 79 ASN A O 1
ATOM 625 N N . LEU A 1 80 ? 23.812 -11.438 -8.617 1 87.5 80 LEU A N 1
ATOM 626 C CA . LEU A 1 80 ? 22.516 -11.047 -9.141 1 87.5 80 LEU A CA 1
ATOM 627 C C . LEU A 1 80 ? 21.859 -10 -8.242 1 87.5 80 LEU A C 1
ATOM 629 O O . LEU A 1 80 ? 21.312 -9.016 -8.727 1 87.5 80 LEU A O 1
ATOM 633 N N . PHE A 1 81 ? 21.984 -10.227 -6.973 1 88.44 81 PHE A N 1
ATOM 634 C CA . PHE A 1 81 ? 21.406 -9.297 -6.008 1 88.44 81 PHE A CA 1
ATOM 635 C C . PHE A 1 81 ? 22.016 -7.914 -6.148 1 88.44 81 PHE A C 1
ATOM 637 O O . PHE A 1 81 ? 21.312 -6.91 -6.211 1 88.44 81 PHE A O 1
ATOM 644 N N . PHE A 1 82 ? 23.266 -7.867 -6.293 1 88.25 82 PHE A N 1
ATOM 645 C CA . PHE A 1 82 ? 23.953 -6.582 -6.367 1 88.25 82 PHE A CA 1
ATOM 646 C C . PHE A 1 82 ? 23.719 -5.922 -7.719 1 88.25 82 PHE A C 1
ATOM 648 O O . PHE A 1 82 ? 23.656 -4.691 -7.812 1 88.25 82 PHE A O 1
ATOM 655 N N . PHE A 1 83 ? 23.578 -6.746 -8.695 1 90.75 83 PHE A N 1
ATOM 656 C CA . PHE A 1 83 ? 23.219 -6.203 -10 1 90.75 83 PHE A CA 1
ATOM 657 C C . PHE A 1 83 ? 21.859 -5.527 -9.945 1 90.75 83 PHE A C 1
ATOM 659 O O . PHE A 1 83 ? 21.672 -4.422 -10.469 1 90.75 83 PHE A O 1
ATOM 666 N N . LEU A 1 84 ? 20.969 -6.121 -9.289 1 92.25 84 LEU A N 1
ATOM 667 C CA . LEU A 1 84 ? 19.609 -5.574 -9.188 1 92.25 84 LEU A CA 1
ATOM 668 C C . LEU A 1 84 ? 19.609 -4.312 -8.328 1 92.25 84 LEU A C 1
ATOM 670 O O . LEU A 1 84 ? 18.891 -3.352 -8.641 1 92.25 84 LEU A O 1
ATOM 674 N N . ILE A 1 85 ? 20.359 -4.285 -7.312 1 94 85 ILE A N 1
ATOM 675 C CA . ILE A 1 85 ? 20.484 -3.094 -6.48 1 94 85 ILE A CA 1
ATOM 676 C C . ILE A 1 85 ? 21.078 -1.951 -7.305 1 94 85 ILE A C 1
ATOM 678 O O . ILE A 1 85 ? 20.625 -0.807 -7.203 1 94 85 ILE A O 1
ATOM 682 N N . SER A 1 86 ? 22.078 -2.283 -8.086 1 93.81 86 SER A N 1
ATOM 683 C CA . SER A 1 86 ? 22.688 -1.275 -8.945 1 93.81 86 SER A CA 1
ATOM 684 C C . SER A 1 86 ? 21.688 -0.737 -9.961 1 93.81 86 SER A C 1
ATOM 686 O O . SER A 1 86 ? 21.703 0.454 -10.281 1 93.81 86 SER A O 1
ATOM 688 N N . ALA A 1 87 ? 20.875 -1.594 -10.438 1 94.44 87 ALA A N 1
ATOM 689 C CA . ALA A 1 87 ? 19.844 -1.16 -11.375 1 94.44 87 ALA A CA 1
ATOM 690 C C . ALA A 1 87 ? 18.859 -0.214 -10.703 1 94.44 87 ALA A C 1
ATOM 692 O O . ALA A 1 87 ? 18.438 0.782 -11.305 1 94.44 87 ALA A O 1
ATOM 693 N N . CYS A 1 88 ? 18.484 -0.49 -9.539 1 95.19 88 CYS A N 1
ATOM 694 C CA . CYS A 1 88 ? 17.609 0.401 -8.789 1 95.19 88 CYS A CA 1
ATOM 695 C C . CYS A 1 88 ? 18.266 1.751 -8.555 1 95.19 88 CYS A C 1
ATOM 697 O O . CYS A 1 88 ? 17.656 2.797 -8.758 1 95.19 88 CYS A O 1
ATOM 699 N N . ALA A 1 89 ? 19.531 1.651 -8.148 1 95.12 89 ALA A N 1
ATOM 700 C CA . ALA A 1 89 ? 20.266 2.887 -7.914 1 95.12 89 ALA A CA 1
ATOM 701 C C . ALA A 1 89 ? 20.344 3.73 -9.18 1 95.12 89 ALA A C 1
ATOM 703 O O . ALA A 1 89 ? 20.219 4.957 -9.125 1 95.12 89 ALA A O 1
ATOM 704 N N . PHE A 1 90 ? 20.578 3.098 -10.266 1 94.44 90 PHE A N 1
ATOM 705 C CA . PHE A 1 90 ? 20.641 3.793 -11.539 1 94.44 90 PHE A CA 1
ATOM 706 C C . PHE A 1 90 ? 19.375 4.598 -11.789 1 94.44 90 PHE A C 1
ATOM 708 O O . PHE A 1 90 ? 19.438 5.781 -12.117 1 94.44 90 PHE A O 1
ATOM 715 N N . LEU A 1 91 ? 18.25 3.996 -11.594 1 93 91 LEU A N 1
ATOM 716 C CA . LEU A 1 91 ? 16.969 4.656 -11.844 1 93 91 LEU A CA 1
ATOM 717 C C . LEU A 1 91 ? 16.734 5.777 -10.844 1 93 91 LEU A C 1
ATOM 719 O O . LEU A 1 91 ? 16.172 6.82 -11.188 1 93 91 LEU A O 1
ATOM 723 N N . ILE A 1 92 ? 17.141 5.578 -9.641 1 92.31 92 ILE A N 1
ATOM 724 C CA . ILE A 1 92 ? 16.984 6.605 -8.617 1 92.31 92 ILE A CA 1
ATOM 725 C C . ILE A 1 92 ? 17.875 7.805 -8.953 1 92.31 92 ILE A C 1
ATOM 727 O O . ILE A 1 92 ? 17.453 8.953 -8.812 1 92.31 92 ILE A O 1
ATOM 731 N N . PHE A 1 93 ? 19.094 7.527 -9.375 1 93 93 PHE A N 1
ATOM 732 C CA . PHE A 1 93 ? 19.984 8.609 -9.781 1 93 93 PHE A CA 1
ATOM 733 C C . PHE A 1 93 ? 19.406 9.375 -10.961 1 93 93 PHE A C 1
ATOM 735 O O . PHE A 1 93 ? 19.469 10.609 -11 1 93 93 PHE A O 1
ATOM 742 N N . LEU A 1 94 ? 18.797 8.695 -11.859 1 89.94 94 LEU A N 1
ATOM 743 C CA . LEU A 1 94 ? 18.172 9.352 -12.992 1 89.94 94 LEU A CA 1
A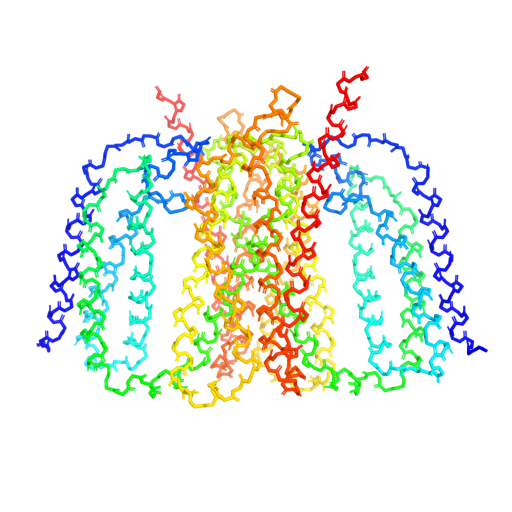TOM 744 C C . LEU A 1 94 ? 17 10.219 -12.539 1 89.94 94 LEU A C 1
ATOM 746 O O . LEU A 1 94 ? 16.797 11.328 -13.047 1 89.94 94 LEU A O 1
ATOM 750 N N . TYR A 1 95 ? 16.297 9.68 -11.648 1 87.5 95 TYR A N 1
ATOM 751 C CA . TYR A 1 95 ? 15.18 10.422 -11.094 1 87.5 95 TYR A CA 1
ATOM 752 C C . TYR A 1 95 ? 15.648 11.711 -10.43 1 87.5 95 TYR A C 1
ATOM 754 O O . TYR A 1 95 ? 15.078 12.781 -10.664 1 87.5 95 TYR A O 1
ATOM 762 N N . LYS A 1 96 ? 16.656 11.594 -9.672 1 87.5 96 LYS A N 1
ATOM 763 C CA . LYS A 1 96 ? 17.188 12.766 -8.984 1 87.5 96 LYS A CA 1
ATOM 764 C C . LYS A 1 96 ? 17.844 13.734 -9.969 1 87.5 96 LYS A C 1
ATOM 766 O O . LYS A 1 96 ? 17.797 14.953 -9.781 1 87.5 96 LYS A O 1
ATOM 771 N N . LEU A 1 97 ? 18.438 13.172 -10.953 1 86 97 LEU A N 1
ATOM 772 C CA . LEU A 1 97 ? 19 14.016 -12.008 1 86 97 LEU A CA 1
ATOM 773 C C . LEU A 1 97 ? 17.891 14.781 -12.719 1 86 97 LEU A C 1
ATOM 775 O O . LEU A 1 97 ? 18.047 15.969 -13.031 1 86 97 LEU A O 1
ATOM 779 N N . GLY A 1 98 ? 16.781 14.156 -12.992 1 82.75 98 GLY A N 1
ATOM 780 C CA . GLY A 1 98 ? 15.641 14.812 -13.602 1 82.75 98 GLY A CA 1
ATOM 781 C C . GLY A 1 98 ? 15.07 15.93 -12.75 1 82.75 98 GLY A C 1
ATOM 782 O O . GLY A 1 98 ? 14.656 16.969 -13.273 1 82.75 98 GLY A O 1
ATOM 783 N N . MET A 1 99 ? 15.086 15.711 -11.492 1 79.56 99 MET A N 1
ATOM 784 C CA . MET A 1 99 ? 14.586 16.734 -10.57 1 79.56 99 MET A CA 1
ATOM 785 C C . MET A 1 99 ? 15.453 17.984 -10.609 1 79.56 99 MET A C 1
ATOM 787 O O . MET A 1 99 ? 14.969 19.078 -10.344 1 79.56 99 MET A O 1
ATOM 791 N N . SER A 1 100 ? 16.641 17.781 -10.906 1 75.88 100 SER A N 1
ATOM 792 C CA . SER A 1 100 ? 17.562 18.891 -10.953 1 75.88 100 SER A CA 1
ATOM 793 C C . SER A 1 100 ? 17.25 19.828 -12.117 1 75.88 100 SER A C 1
ATOM 795 O O . SER A 1 100 ? 17.734 20.969 -12.164 1 75.88 100 SER A O 1
ATOM 797 N N . PHE A 1 101 ? 16.375 19.359 -12.984 1 72.75 101 PHE A N 1
ATOM 798 C CA . PHE A 1 101 ? 16.031 20.188 -14.133 1 72.75 101 PHE A CA 1
ATOM 799 C C . PHE A 1 101 ? 14.797 21.016 -13.844 1 72.75 101 PHE A C 1
ATOM 801 O O . PHE A 1 101 ? 14.398 21.859 -14.664 1 72.75 101 PHE A O 1
ATOM 808 N N . ILE A 1 102 ? 14.227 20.766 -12.672 1 71 102 ILE A N 1
ATOM 809 C CA . ILE A 1 102 ? 13.141 21.625 -12.211 1 71 102 ILE A CA 1
ATOM 810 C C . ILE A 1 102 ? 13.68 23.016 -11.883 1 71 102 ILE A C 1
ATOM 812 O O . ILE A 1 102 ? 14.742 23.141 -11.266 1 71 102 ILE A O 1
ATOM 816 N N . GLU A 1 103 ? 13.016 23.984 -12.297 1 64.75 103 GLU A N 1
ATOM 817 C CA . GLU A 1 103 ? 13.469 25.375 -12.211 1 64.75 103 GLU A CA 1
ATOM 818 C C . GLU A 1 103 ? 13.875 25.734 -10.781 1 64.75 103 GLU A C 1
ATOM 820 O O . GLU A 1 103 ? 14.828 26.484 -10.578 1 64.75 103 GLU A O 1
ATOM 825 N N . GLN A 1 104 ? 13.336 25.141 -9.828 1 68.81 104 GLN A N 1
ATOM 826 C CA . GLN A 1 104 ? 13.594 25.562 -8.461 1 68.81 104 GLN A CA 1
ATOM 827 C C . GLN A 1 104 ? 14.758 24.781 -7.852 1 68.81 104 GLN A C 1
ATOM 829 O O . GLN A 1 104 ? 15.188 25.062 -6.734 1 68.81 104 GLN A O 1
ATOM 834 N N . VAL A 1 105 ? 15.32 23.938 -8.672 1 71.19 105 VAL A N 1
ATOM 835 C CA . VAL A 1 105 ? 16.375 23.078 -8.148 1 71.19 105 VAL A CA 1
ATOM 836 C C . VAL A 1 105 ? 17.672 23.344 -8.914 1 71.19 105 VAL A C 1
ATOM 838 O O . VAL A 1 105 ? 17.672 23.422 -10.141 1 71.19 105 VAL A O 1
ATOM 841 N N . LYS A 1 106 ? 18.766 23.609 -8.227 1 74.31 106 LYS A N 1
ATOM 842 C CA . LYS A 1 106 ? 20.078 23.766 -8.867 1 74.31 106 LYS A CA 1
ATOM 843 C C . LYS A 1 106 ? 20.609 22.438 -9.367 1 74.31 106 LYS A C 1
ATOM 845 O O . LYS A 1 106 ? 20.469 21.406 -8.688 1 74.31 106 LYS A O 1
ATOM 850 N N . PHE A 1 107 ? 21.156 22.562 -10.555 1 72.94 107 PHE A N 1
ATOM 851 C CA . PHE A 1 107 ? 21.719 21.359 -11.172 1 72.94 107 PHE A CA 1
ATOM 852 C C . PHE A 1 107 ? 22.828 20.781 -10.312 1 72.94 107 PHE A C 1
ATOM 854 O O . PHE A 1 107 ? 23.75 21.484 -9.922 1 72.94 107 PHE A O 1
ATOM 861 N N . LYS A 1 108 ? 22.688 19.531 -9.992 1 78.38 108 LYS A N 1
ATOM 862 C CA . LYS A 1 108 ? 23.672 18.844 -9.164 1 78.38 108 LYS A CA 1
ATOM 863 C C . LYS A 1 108 ? 24.531 17.906 -10 1 78.38 108 LYS A C 1
ATOM 865 O O . LYS A 1 108 ? 24.234 16.719 -10.133 1 78.38 108 LYS A O 1
ATOM 870 N N . TRP A 1 109 ? 25.719 18.312 -10.469 1 84.12 109 TRP A N 1
ATOM 871 C CA . TRP A 1 109 ? 26.594 17.594 -11.391 1 84.12 109 TRP A CA 1
ATOM 872 C C . TRP A 1 109 ? 27.062 16.281 -10.789 1 84.12 109 TRP A C 1
ATOM 874 O O . TRP A 1 109 ? 27.234 15.289 -11.508 1 84.12 109 TRP A O 1
ATOM 884 N N . PRO A 1 110 ? 27.25 16.188 -9.539 1 89.06 110 PRO A N 1
ATOM 885 C CA . PRO A 1 110 ? 27.703 14.914 -8.977 1 89.06 110 PRO A CA 1
ATOM 886 C C . PRO A 1 110 ? 26.734 13.766 -9.281 1 89.06 110 PRO A C 1
ATOM 888 O O . PRO A 1 110 ? 27.172 12.617 -9.398 1 89.06 110 PRO A O 1
ATOM 891 N N . THR A 1 111 ? 25.531 14.109 -9.406 1 90.5 111 THR A N 1
ATOM 892 C CA . THR A 1 111 ? 24.547 13.062 -9.695 1 90.5 111 THR A CA 1
ATOM 893 C C . THR A 1 111 ? 24.828 12.445 -11.062 1 90.5 111 THR A C 1
ATOM 895 O O . THR A 1 111 ? 24.625 11.242 -11.258 1 90.5 111 THR A O 1
ATOM 898 N N . LEU A 1 112 ? 25.281 13.242 -11.969 1 91.62 112 LEU A N 1
ATOM 899 C CA . LEU A 1 112 ? 25.656 12.727 -13.273 1 91.62 112 LEU A CA 1
ATOM 900 C C . LEU A 1 112 ? 26.844 11.766 -13.164 1 91.62 112 LEU A C 1
ATOM 902 O O . LEU A 1 112 ? 26.875 10.734 -13.828 1 91.62 112 LEU A O 1
ATOM 906 N N . VAL A 1 113 ? 27.719 12.094 -12.352 1 93.94 113 VAL A N 1
ATOM 907 C CA . VAL A 1 113 ? 28.891 11.242 -12.125 1 93.94 113 VAL A CA 1
ATOM 908 C C . VAL A 1 113 ? 28.453 9.93 -11.477 1 93.94 113 VAL A C 1
ATOM 910 O O . VAL A 1 113 ? 28.969 8.859 -11.828 1 93.94 113 VAL A O 1
ATOM 913 N N . TYR A 1 114 ? 27.516 10.016 -10.523 1 94.56 114 TYR A N 1
ATOM 914 C CA . TYR A 1 114 ? 27 8.805 -9.898 1 94.56 114 TYR A CA 1
ATOM 915 C C . TYR A 1 114 ? 26.391 7.871 -10.938 1 94.56 114 TYR A C 1
ATOM 917 O O . TYR A 1 114 ? 26.578 6.652 -10.867 1 94.56 114 TYR A O 1
ATOM 925 N N . VAL A 1 115 ? 25.688 8.453 -11.883 1 94 115 VAL A N 1
ATOM 926 C CA . VAL A 1 115 ? 25.062 7.672 -12.938 1 94 115 VAL A CA 1
ATOM 927 C C . VAL A 1 115 ? 26.125 6.941 -13.75 1 94 115 VAL A C 1
ATOM 929 O O . VAL A 1 115 ? 26.016 5.738 -14 1 94 115 VAL A O 1
ATOM 932 N N . LEU A 1 116 ? 27.156 7.617 -14.086 1 94.94 116 LEU A N 1
ATOM 933 C CA . LEU A 1 116 ? 28.203 7.047 -14.922 1 94.94 116 LEU A CA 1
ATOM 934 C C . LEU A 1 116 ? 28.969 5.969 -14.156 1 94.94 116 LEU A C 1
ATOM 936 O O . LEU A 1 116 ? 29.234 4.887 -14.695 1 94.94 116 LEU A O 1
ATOM 940 N N . LEU A 1 117 ? 29.312 6.277 -12.938 1 95.81 117 LEU A N 1
ATOM 941 C CA . LEU A 1 117 ? 30 5.297 -12.109 1 95.81 117 LEU A CA 1
ATOM 942 C C . LEU A 1 117 ? 29.141 4.043 -11.938 1 95.81 117 LEU A C 1
ATOM 944 O O . LEU A 1 117 ? 29.656 2.924 -12.008 1 95.81 117 LEU A O 1
ATOM 948 N N . ASN A 1 118 ? 27.891 4.27 -11.711 1 95.38 118 ASN A N 1
ATOM 949 C CA . ASN A 1 118 ? 26.969 3.152 -11.523 1 95.38 118 ASN A CA 1
ATOM 950 C C . ASN A 1 118 ? 26.844 2.311 -12.789 1 95.38 118 ASN A C 1
ATOM 952 O O . ASN A 1 118 ? 26.719 1.086 -12.711 1 95.38 118 ASN A O 1
ATOM 956 N N . CYS A 1 119 ? 26.828 2.941 -13.922 1 94.31 119 CYS A N 1
ATOM 957 C CA . CYS A 1 119 ? 26.797 2.205 -15.18 1 94.31 119 CYS A CA 1
ATOM 958 C C . CYS A 1 119 ? 28.031 1.312 -15.32 1 94.31 119 CYS A C 1
ATOM 960 O O . CYS A 1 119 ? 27.922 0.164 -15.75 1 94.31 119 CYS A O 1
ATOM 962 N N . GLY A 1 120 ? 29.141 1.862 -14.984 1 93.88 120 GLY A N 1
ATOM 963 C CA . GLY A 1 120 ? 30.359 1.065 -14.992 1 93.88 120 GLY A CA 1
ATOM 964 C C . GLY A 1 120 ? 30.297 -0.128 -14.062 1 93.88 120 GLY A C 1
ATOM 965 O O . GLY A 1 120 ? 30.672 -1.24 -14.438 1 93.88 120 GLY A O 1
ATOM 966 N N . ILE A 1 121 ? 29.766 0.091 -12.883 1 93.88 121 ILE A N 1
ATOM 967 C CA . ILE A 1 121 ? 29.641 -0.969 -11.891 1 93.88 121 ILE A CA 1
ATOM 968 C C . ILE A 1 121 ? 28.672 -2.041 -12.391 1 93.88 121 ILE A C 1
ATOM 970 O O . ILE A 1 121 ? 29 -3.232 -12.359 1 93.88 121 ILE A O 1
ATOM 974 N N . ALA A 1 122 ? 27.578 -1.604 -12.859 1 91.88 122 ALA A N 1
ATOM 975 C CA . ALA A 1 122 ? 26.562 -2.537 -13.352 1 91.88 122 ALA A CA 1
ATOM 976 C C . ALA A 1 122 ? 27.109 -3.369 -14.508 1 91.88 122 ALA A C 1
ATOM 978 O O . ALA A 1 122 ? 26.859 -4.574 -14.586 1 91.88 122 ALA A O 1
ATOM 979 N N . ALA A 1 123 ? 27.828 -2.738 -15.375 1 90.88 123 ALA A N 1
ATOM 980 C CA . ALA A 1 123 ? 28.406 -3.439 -16.516 1 90.88 123 ALA A CA 1
ATOM 981 C C . ALA A 1 123 ? 29.406 -4.488 -16.062 1 90.88 123 ALA A C 1
ATOM 983 O O . ALA A 1 123 ? 29.422 -5.613 -16.562 1 90.88 123 ALA A O 1
ATOM 984 N N . LEU A 1 124 ? 30.188 -4.133 -15.156 1 89.62 124 LEU A N 1
ATOM 985 C CA . LEU A 1 124 ? 31.203 -5.051 -14.656 1 89.62 124 LEU A CA 1
ATOM 986 C C . LEU A 1 124 ? 30.562 -6.242 -13.953 1 89.62 124 LEU A C 1
ATOM 988 O O . LEU A 1 124 ? 30.969 -7.387 -14.172 1 89.62 124 LEU A O 1
ATOM 992 N N . VAL A 1 125 ? 29.578 -5.969 -13.156 1 88.12 125 VAL A N 1
ATOM 993 C CA . VAL A 1 125 ? 28.891 -7.039 -12.445 1 88.12 125 VAL A CA 1
ATOM 994 C C . VAL A 1 125 ? 28.188 -7.957 -13.438 1 88.12 125 VAL A C 1
ATOM 996 O O . VAL A 1 125 ? 28.219 -9.18 -13.305 1 88.12 125 VAL A O 1
ATOM 999 N N . TYR A 1 126 ? 27.594 -7.348 -14.414 1 87.44 126 TYR A N 1
ATOM 1000 C CA . TYR A 1 126 ? 26.875 -8.109 -15.422 1 87.44 126 TYR A CA 1
ATOM 1001 C C . TYR A 1 126 ? 27.828 -9.031 -16.188 1 87.44 126 TYR A C 1
ATOM 1003 O O . TYR A 1 126 ? 27.516 -10.211 -16.406 1 87.44 126 TYR A O 1
ATOM 1011 N N . ILE A 1 127 ? 28.953 -8.516 -16.562 1 84.31 127 ILE A N 1
ATOM 1012 C CA . ILE A 1 127 ? 29.938 -9.273 -17.328 1 84.31 127 ILE A CA 1
ATOM 1013 C C . ILE A 1 127 ? 30.516 -10.391 -16.469 1 84.31 127 ILE A C 1
ATOM 1015 O O . ILE A 1 127 ? 30.75 -11.5 -16.938 1 84.31 127 ILE A O 1
ATOM 1019 N N . PHE A 1 128 ? 30.562 -10.094 -15.273 1 82.38 128 PHE A N 1
ATOM 1020 C CA . PHE A 1 128 ? 31.141 -11.07 -14.359 1 82.38 128 PHE A CA 1
ATOM 1021 C C . PHE A 1 128 ? 30.141 -12.188 -14.062 1 82.38 128 PHE A C 1
ATOM 1023 O O . PHE A 1 128 ? 30.547 -13.312 -13.766 1 82.38 128 PHE A O 1
ATOM 1030 N N . MET A 1 129 ? 28.875 -11.758 -14.086 1 83.12 129 MET A N 1
ATOM 1031 C CA . MET A 1 129 ? 27.844 -12.758 -13.867 1 83.12 129 MET A CA 1
ATOM 1032 C C . MET A 1 129 ? 27.719 -13.695 -15.062 1 83.12 129 MET A C 1
ATOM 1034 O O . MET A 1 129 ? 27.594 -13.242 -16.203 1 83.12 129 MET A O 1
ATOM 1038 N N . SER A 1 130 ? 28.453 -14.82 -15.125 1 78.5 130 SER A N 1
ATOM 1039 C CA . SER A 1 130 ? 28.328 -15.789 -16.219 1 78.5 130 SER A CA 1
ATOM 1040 C C . SER A 1 130 ? 26.891 -16.234 -16.406 1 78.5 130 SER A C 1
ATOM 1042 O O . SER A 1 130 ? 26.25 -16.719 -15.469 1 78.5 130 SER A O 1
ATOM 1044 N N . SER A 1 131 ? 26.172 -15.914 -17.609 1 86.44 131 SER A N 1
ATOM 1045 C CA . SER A 1 131 ? 24.828 -16.328 -18 1 86.44 131 SER A CA 1
ATOM 1046 C C . SER A 1 131 ? 23.766 -15.633 -17.156 1 86.44 131 SER A C 1
ATOM 1048 O O . SER A 1 131 ? 22.984 -16.281 -16.469 1 86.44 131 SER A O 1
ATOM 1050 N N . PRO A 1 132 ? 23.688 -14.375 -17.078 1 88.75 132 PRO A N 1
ATOM 1051 C CA . PRO A 1 132 ? 22.812 -13.578 -16.219 1 88.75 132 PRO A CA 1
ATOM 1052 C C . PRO A 1 132 ? 21.344 -13.984 -16.359 1 88.75 132 PRO A C 1
ATOM 1054 O O . PRO A 1 132 ? 20.625 -14.062 -15.359 1 88.75 132 PRO A O 1
ATOM 1057 N N . VAL A 1 133 ? 20.891 -14.352 -17.5 1 91.38 133 VAL A N 1
ATOM 1058 C CA . VAL A 1 133 ? 19.484 -14.68 -17.734 1 91.38 133 VAL A CA 1
ATOM 1059 C C . VAL A 1 133 ? 19.141 -15.992 -17.031 1 91.38 133 VAL A C 1
ATOM 1061 O O . VAL A 1 133 ? 18.062 -16.125 -16.438 1 91.38 133 VAL A O 1
ATOM 1064 N N . GLU A 1 134 ? 19.984 -16.906 -17.094 1 91.06 134 GLU A N 1
ATOM 1065 C CA . GLU A 1 134 ? 19.781 -18.172 -16.406 1 91.06 134 GLU A CA 1
ATOM 1066 C C . GLU A 1 134 ? 19.672 -17.984 -14.906 1 91.06 134 GLU A C 1
ATOM 1068 O O . GLU A 1 134 ? 18.891 -18.656 -14.242 1 91.06 134 GLU A O 1
ATOM 1073 N N . LYS A 1 135 ? 20.5 -17.109 -14.453 1 90.81 135 LYS A N 1
ATOM 1074 C CA . LYS A 1 135 ? 20.453 -16.828 -13.023 1 90.81 135 LYS A CA 1
ATOM 1075 C C . LYS A 1 135 ? 19.156 -16.141 -12.633 1 90.81 135 LYS A C 1
ATOM 1077 O O . LYS A 1 135 ? 18.609 -16.391 -11.555 1 90.81 135 LYS A O 1
ATOM 1082 N N . MET A 1 136 ? 18.688 -15.266 -13.453 1 92.62 136 MET A N 1
ATOM 1083 C CA . MET A 1 136 ? 17.391 -14.625 -13.234 1 92.62 136 MET A CA 1
ATOM 1084 C C . MET A 1 136 ? 16.266 -15.664 -13.227 1 92.62 136 MET A C 1
ATOM 1086 O O . MET A 1 136 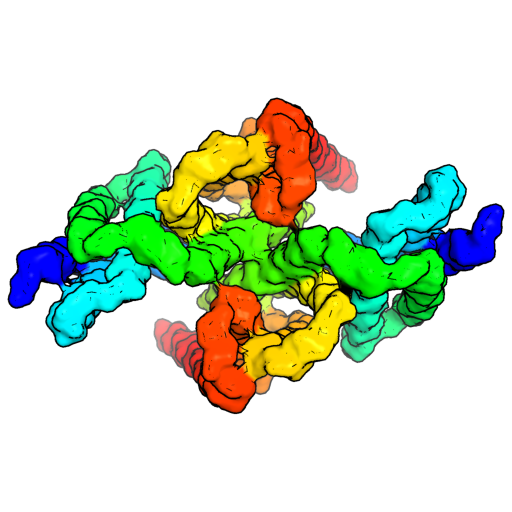? 15.359 -15.602 -12.391 1 92.62 136 MET A O 1
ATOM 1090 N N . GLU A 1 137 ? 16.391 -16.594 -14.062 1 93.31 137 GLU A N 1
ATOM 1091 C CA . GLU A 1 137 ? 15.398 -17.656 -14.117 1 93.31 137 GLU A CA 1
ATOM 1092 C C . GLU A 1 137 ? 15.398 -18.484 -12.836 1 93.31 137 GLU A C 1
ATOM 1094 O O . GLU A 1 137 ? 14.344 -18.828 -12.305 1 93.31 137 GLU A O 1
ATOM 1099 N N . ALA A 1 138 ? 16.609 -18.719 -12.43 1 91.12 138 ALA A N 1
ATOM 1100 C CA . ALA A 1 138 ? 16.75 -19.516 -11.211 1 91.12 138 ALA A CA 1
ATOM 1101 C C . ALA A 1 138 ? 16.25 -18.75 -9.992 1 91.12 138 ALA A C 1
ATOM 1103 O O . ALA A 1 138 ? 15.852 -19.344 -8.992 1 91.12 138 ALA A O 1
ATOM 1104 N N . ALA A 1 139 ? 16.219 -17.422 -10.094 1 92.69 139 ALA A N 1
ATOM 1105 C CA . ALA A 1 139 ? 15.836 -16.578 -8.961 1 92.69 139 ALA A CA 1
ATOM 1106 C C . ALA A 1 139 ? 14.445 -15.984 -9.164 1 92.69 139 ALA A C 1
ATOM 1108 O O . ALA A 1 139 ? 14.133 -14.93 -8.617 1 92.69 139 ALA A O 1
ATOM 1109 N N . LEU A 1 140 ? 13.625 -16.609 -9.898 1 93.31 140 LEU A N 1
ATOM 1110 C CA . LEU A 1 140 ? 12.336 -16.062 -10.297 1 93.31 140 LEU A CA 1
ATOM 1111 C C . LEU A 1 140 ? 11.461 -15.789 -9.078 1 93.31 140 LEU A C 1
ATOM 1113 O O . LEU A 1 140 ? 10.789 -14.758 -9 1 93.31 140 LEU A O 1
ATOM 1117 N N . GLU A 1 141 ? 11.547 -16.656 -8.164 1 92.69 141 GLU A N 1
ATOM 1118 C CA . GLU A 1 141 ? 10.75 -16.516 -6.953 1 92.69 141 GLU A CA 1
ATOM 1119 C C . GLU A 1 141 ? 11.117 -15.234 -6.199 1 92.69 141 GLU A C 1
ATOM 1121 O O . GLU A 1 141 ? 10.242 -14.508 -5.73 1 92.69 141 GLU A O 1
ATOM 1126 N N . TYR A 1 142 ? 12.32 -14.977 -6.086 1 93.06 142 TYR A N 1
ATOM 1127 C CA . TYR A 1 142 ? 12.805 -13.797 -5.383 1 93.06 142 TYR A CA 1
ATOM 1128 C C . TYR A 1 142 ? 12.5 -12.531 -6.176 1 93.06 142 TYR A C 1
ATOM 1130 O O . TYR A 1 142 ? 12.125 -11.5 -5.602 1 93.06 142 TYR A O 1
ATOM 1138 N N . LEU A 1 143 ? 12.648 -12.641 -7.457 1 94.81 143 LEU A N 1
ATOM 1139 C CA . LEU A 1 143 ? 12.297 -11.508 -8.312 1 94.81 143 LEU A CA 1
ATOM 1140 C C . LEU A 1 143 ? 10.828 -11.141 -8.148 1 94.81 143 LEU A C 1
ATOM 1142 O O . LEU A 1 143 ? 10.484 -9.969 -8.008 1 94.81 143 LEU A O 1
ATOM 1146 N N . LEU A 1 144 ? 10.031 -12.148 -8.07 1 95.31 144 LEU A N 1
ATOM 1147 C CA . LEU A 1 144 ? 8.602 -11.93 -7.898 1 95.31 144 LEU A CA 1
ATOM 1148 C C . LEU A 1 144 ? 8.305 -11.328 -6.527 1 95.31 144 LEU A C 1
ATOM 1150 O O . LEU A 1 144 ? 7.402 -10.5 -6.391 1 95.31 144 LEU A O 1
ATOM 1154 N N . THR A 1 145 ? 9.055 -11.773 -5.586 1 95.31 145 THR A N 1
ATOM 1155 C CA . THR A 1 145 ? 8.883 -11.266 -4.23 1 95.31 145 THR A CA 1
ATOM 1156 C C . THR A 1 145 ? 9.141 -9.758 -4.18 1 95.31 145 THR A C 1
ATOM 1158 O O . THR A 1 145 ? 8.312 -9 -3.668 1 95.31 145 THR A O 1
ATOM 1161 N N . PHE A 1 146 ? 10.188 -9.336 -4.758 1 95.88 146 PHE A N 1
ATOM 1162 C CA . PHE A 1 146 ? 10.523 -7.918 -4.746 1 95.88 146 PHE A CA 1
ATOM 1163 C C . PHE A 1 146 ? 9.617 -7.141 -5.691 1 95.88 146 PHE A C 1
ATOM 1165 O O . PHE A 1 146 ? 9.289 -5.98 -5.438 1 95.88 146 PHE A O 1
ATOM 1172 N N . HIS A 1 147 ? 9.227 -7.805 -6.758 1 96.56 147 HIS A N 1
ATOM 1173 C CA . HIS A 1 147 ? 8.258 -7.199 -7.664 1 96.56 147 HIS A CA 1
ATOM 1174 C C . HIS A 1 147 ? 6.945 -6.891 -6.941 1 96.56 147 HIS A C 1
ATOM 1176 O O . HIS A 1 147 ? 6.398 -5.797 -7.082 1 96.56 147 HIS A O 1
ATOM 1182 N N . LEU A 1 148 ? 6.52 -7.855 -6.172 1 96.69 148 LEU A N 1
ATOM 1183 C CA . LEU A 1 148 ? 5.289 -7.676 -5.41 1 96.69 148 LEU A CA 1
ATOM 1184 C C . LEU A 1 148 ? 5.457 -6.598 -4.348 1 96.69 148 LEU A C 1
ATOM 1186 O O . LEU A 1 148 ? 4.52 -5.848 -4.059 1 96.69 148 LEU A O 1
ATOM 1190 N N . LEU A 1 149 ? 6.598 -6.555 -3.807 1 96.38 149 LEU A N 1
ATOM 1191 C CA . LEU A 1 149 ? 6.871 -5.48 -2.855 1 96.38 149 LEU A CA 1
ATOM 1192 C C . LEU A 1 149 ? 6.754 -4.117 -3.527 1 96.38 149 LEU A C 1
ATOM 1194 O O . LEU A 1 149 ? 6.246 -3.168 -2.928 1 96.38 149 LEU A O 1
ATOM 1198 N N . GLY A 1 150 ? 7.262 -4.027 -4.715 1 97.12 150 GLY A N 1
ATOM 1199 C CA . GLY A 1 150 ? 7.094 -2.807 -5.488 1 97.12 150 GLY A CA 1
ATOM 1200 C C . GLY A 1 150 ? 5.637 -2.453 -5.73 1 97.12 150 GLY A C 1
ATOM 1201 O O . GLY A 1 150 ? 5.25 -1.287 -5.633 1 97.12 150 GLY A O 1
ATOM 1202 N N . MET A 1 151 ? 4.859 -3.443 -6 1 97.12 151 MET A N 1
ATOM 1203 C CA . MET A 1 151 ? 3.43 -3.24 -6.211 1 97.12 151 MET A CA 1
ATOM 1204 C C . MET A 1 151 ? 2.756 -2.752 -4.934 1 97.12 151 MET A C 1
ATOM 1206 O O . MET A 1 151 ? 1.89 -1.878 -4.98 1 97.12 151 MET A O 1
ATOM 1210 N N . ILE A 1 152 ? 3.146 -3.289 -3.857 1 97.25 152 ILE A N 1
ATOM 1211 C CA . ILE A 1 152 ? 2.6 -2.932 -2.553 1 97.25 152 ILE A CA 1
ATOM 1212 C C . ILE A 1 152 ? 2.875 -1.456 -2.266 1 97.25 152 ILE A C 1
ATOM 1214 O O . ILE A 1 152 ? 1.974 -0.717 -1.866 1 97.25 152 ILE A O 1
ATOM 1218 N N . LEU A 1 153 ? 4.051 -1.044 -2.576 1 96.19 153 LEU A N 1
ATOM 1219 C CA . LEU A 1 153 ? 4.422 0.347 -2.336 1 96.19 153 LEU A CA 1
ATOM 1220 C C . LEU A 1 153 ? 3.764 1.269 -3.357 1 96.19 153 LEU A C 1
ATOM 1222 O O . LEU A 1 153 ? 3.258 2.336 -3.004 1 96.19 153 LEU A O 1
ATOM 1226 N N . GLY A 1 154 ? 3.793 0.861 -4.562 1 95.75 154 GLY A N 1
ATOM 1227 C CA . GLY A 1 154 ? 3.248 1.689 -5.629 1 95.75 154 GLY A CA 1
ATOM 1228 C C . GLY A 1 154 ? 1.738 1.819 -5.57 1 95.75 154 GLY A C 1
ATOM 1229 O O . GLY A 1 154 ? 1.214 2.904 -5.312 1 95.75 154 GLY A O 1
ATOM 1230 N N . LEU A 1 155 ? 1.034 0.712 -5.75 1 96.38 155 LEU A N 1
ATOM 1231 C CA . LEU A 1 155 ? -0.425 0.722 -5.75 1 96.38 155 LEU A CA 1
ATOM 1232 C C . LEU A 1 155 ? -0.967 1.061 -4.367 1 96.38 155 LEU A C 1
ATOM 1234 O O . LEU A 1 155 ? -1.929 1.823 -4.242 1 96.38 155 LEU A O 1
ATOM 1238 N N . GLY A 1 156 ? -0.392 0.501 -3.367 1 95.88 156 GLY A N 1
ATOM 1239 C CA . GLY A 1 156 ? -0.804 0.853 -2.018 1 95.88 156 GLY A CA 1
ATOM 1240 C C . GLY A 1 156 ? -0.659 2.332 -1.716 1 95.88 156 GLY A C 1
ATOM 1241 O O . GLY A 1 156 ? -1.578 2.955 -1.179 1 95.88 156 GLY A O 1
ATOM 1242 N N . GLY A 1 157 ? 0.486 2.881 -2.062 1 95.25 157 GLY A N 1
ATOM 1243 C CA . GLY A 1 157 ? 0.705 4.309 -1.896 1 95.25 157 GLY A CA 1
ATOM 1244 C C . GLY A 1 157 ? -0.29 5.16 -2.666 1 95.25 157 GLY A C 1
ATOM 1245 O O . GLY A 1 157 ? -0.78 6.168 -2.152 1 95.25 157 GLY A O 1
ATOM 1246 N N . THR A 1 158 ? -0.562 4.727 -3.867 1 93.5 158 THR A N 1
ATOM 1247 C CA . THR A 1 158 ? -1.492 5.465 -4.715 1 93.5 158 THR A CA 1
ATOM 1248 C C . THR A 1 158 ? -2.891 5.473 -4.105 1 93.5 158 THR A C 1
ATOM 1250 O O . THR A 1 158 ? -3.549 6.516 -4.066 1 93.5 158 THR A O 1
ATOM 1253 N N . LEU A 1 159 ? -3.332 4.383 -3.629 1 93.38 159 LEU A N 1
ATOM 1254 C CA . LEU A 1 159 ? -4.66 4.289 -3.033 1 93.38 159 LEU A CA 1
ATOM 1255 C C . LEU A 1 159 ? -4.762 5.164 -1.788 1 93.38 159 LEU A C 1
ATOM 1257 O O . LEU A 1 159 ? -5.754 5.867 -1.598 1 93.38 159 LEU A O 1
ATOM 1261 N N . ILE A 1 160 ? -3.777 5.156 -1.023 1 93.19 160 ILE A N 1
ATOM 1262 C CA . ILE A 1 160 ? -3.75 5.957 0.196 1 93.19 160 ILE A CA 1
ATOM 1263 C C . ILE A 1 160 ? -3.691 7.441 -0.16 1 93.19 160 ILE A C 1
ATOM 1265 O O . ILE A 1 160 ? -4.422 8.25 0.414 1 93.19 160 ILE A O 1
ATOM 1269 N N . LEU A 1 161 ? -2.836 7.75 -1.057 1 90.38 161 LEU A N 1
ATOM 1270 C CA . LEU A 1 161 ? -2.688 9.141 -1.472 1 90.38 161 LEU A CA 1
ATOM 1271 C C . LEU A 1 161 ? -4 9.688 -2.021 1 90.38 161 LEU A C 1
ATOM 1273 O O . LEU A 1 161 ? -4.355 10.836 -1.764 1 90.38 161 LEU A O 1
ATOM 1277 N N . ASP A 1 162 ? -4.695 8.922 -2.738 1 87.12 162 ASP A N 1
ATOM 1278 C CA . ASP A 1 162 ? -5.969 9.344 -3.318 1 87.12 162 ASP A CA 1
ATOM 1279 C C . ASP A 1 162 ? -6.992 9.656 -2.229 1 87.12 162 ASP A C 1
ATOM 1281 O O . ASP A 1 162 ? -7.715 10.648 -2.32 1 87.12 162 ASP A O 1
ATOM 1285 N N . ILE A 1 163 ? -7.027 8.883 -1.216 1 86.25 163 ILE A N 1
ATOM 1286 C CA . ILE A 1 163 ? -7.953 9.117 -0.115 1 86.25 163 ILE A CA 1
ATOM 1287 C C . ILE A 1 163 ? -7.539 10.375 0.648 1 86.25 163 ILE A C 1
ATOM 1289 O O . ILE A 1 163 ? -8.391 11.188 1.025 1 86.25 163 ILE A O 1
ATOM 1293 N N . LEU A 1 164 ? -6.312 10.594 0.84 1 87.69 164 LEU A N 1
ATOM 1294 C CA . LEU A 1 164 ? -5.816 11.719 1.618 1 87.69 164 LEU A CA 1
ATOM 1295 C C . LEU A 1 164 ? -6.02 13.031 0.864 1 87.69 164 LEU A C 1
ATOM 1297 O O . LEU A 1 164 ? -6.285 14.07 1.476 1 87.69 164 LEU A O 1
ATOM 1301 N N . ILE A 1 165 ? -5.875 12.953 -0.425 1 83.12 165 ILE A N 1
ATOM 1302 C CA . ILE A 1 165 ? -6.066 14.164 -1.204 1 83.12 165 ILE A CA 1
ATOM 1303 C C . ILE A 1 165 ? -7.488 14.688 -1.009 1 83.12 165 ILE A C 1
ATOM 1305 O O . ILE A 1 165 ? -7.699 15.891 -0.845 1 83.12 165 ILE A O 1
ATOM 1309 N N . PHE A 1 166 ? -8.414 13.789 -0.965 1 80.06 166 PHE A N 1
ATOM 1310 C CA . PHE A 1 166 ? -9.797 14.188 -0.748 1 80.06 166 PHE A CA 1
ATOM 1311 C C . PHE A 1 166 ? -9.992 14.727 0.667 1 80.06 166 PHE A C 1
ATOM 1313 O O . PHE A 1 166 ? -10.805 15.625 0.89 1 80.06 166 PHE A O 1
ATOM 1320 N N . HIS A 1 167 ? -9.242 14.18 1.501 1 81.75 167 HIS A N 1
ATOM 1321 C CA . HIS A 1 167 ? -9.289 14.695 2.865 1 81.75 167 HIS A CA 1
ATOM 1322 C C . HIS A 1 167 ? -8.641 16.078 2.955 1 81.75 167 HIS A C 1
ATOM 1324 O O . HIS A 1 167 ? -9.156 16.969 3.633 1 81.75 167 HIS A O 1
ATOM 1330 N N . PHE A 1 168 ? -7.555 16.25 2.314 1 82.31 168 PHE A N 1
ATOM 1331 C CA . PHE A 1 168 ? -6.812 17.5 2.375 1 82.31 168 PHE A CA 1
ATOM 1332 C C . PHE A 1 168 ? -7.582 18.625 1.691 1 82.31 168 PHE A C 1
ATOM 1334 O O . PHE A 1 168 ? -7.434 19.797 2.049 1 82.31 168 PHE A O 1
ATOM 1341 N N . LEU A 1 169 ? -8.461 18.312 0.784 1 76.88 169 LEU A N 1
ATOM 1342 C CA . LEU A 1 169 ? -9.234 19.312 0.049 1 76.88 169 LEU A CA 1
ATOM 1343 C C . LEU A 1 169 ? -10.547 19.609 0.763 1 76.88 169 LEU A C 1
ATOM 1345 O O . LEU A 1 169 ? -11.422 20.266 0.197 1 76.88 169 LEU A O 1
ATOM 1349 N N . ARG A 1 170 ? -10.68 19.141 1.929 1 73.12 170 ARG A N 1
ATOM 1350 C CA . ARG A 1 170 ? -11.891 19.344 2.705 1 73.12 170 ARG A CA 1
ATOM 1351 C C . ARG A 1 170 ? -12.172 20.828 2.912 1 73.12 170 ARG A C 1
ATOM 1353 O O . ARG A 1 170 ? -13.328 21.25 2.967 1 73.12 170 ARG A O 1
ATOM 1360 N N . ASN A 1 171 ? -11.094 21.594 3.037 1 74.56 171 ASN A N 1
ATOM 1361 C CA . ASN A 1 171 ? -11.25 23.047 3.17 1 74.56 171 ASN A CA 1
ATOM 1362 C C . ASN A 1 171 ? -10.812 23.766 1.903 1 74.56 171 ASN A C 1
ATOM 1364 O O . ASN A 1 171 ? -10.43 24.938 1.957 1 74.56 171 ASN A O 1
ATOM 1368 N N . PHE A 1 172 ? -10.672 23 0.896 1 74.88 172 PHE A N 1
ATOM 1369 C CA . PHE A 1 172 ? -10.508 23.516 -0.458 1 74.88 172 PHE A CA 1
ATOM 1370 C C . PHE A 1 172 ? -9.109 24.078 -0.65 1 74.88 172 PHE A C 1
ATOM 1372 O O . PHE A 1 172 ? -8.883 24.875 -1.563 1 74.88 172 PHE A O 1
ATOM 1379 N N . LYS A 1 173 ? -8.281 23.812 0.341 1 80.06 173 LYS A N 1
ATOM 1380 C CA . LYS A 1 173 ? -6.887 24.234 0.232 1 80.06 173 LYS A CA 1
ATOM 1381 C C . LYS A 1 173 ? -5.957 23.203 0.872 1 80.06 173 LYS A C 1
ATOM 1383 O O . LYS A 1 173 ? -6.281 22.625 1.914 1 80.06 173 LYS A O 1
ATOM 1388 N N . ILE A 1 174 ? -4.887 23.047 0.222 1 83.25 174 ILE A N 1
ATOM 1389 C CA . ILE A 1 174 ? -3.861 22.156 0.769 1 83.25 174 ILE A CA 1
ATOM 1390 C C . ILE A 1 174 ? -2.781 22.984 1.46 1 83.25 174 ILE A C 1
ATOM 1392 O O . ILE A 1 174 ? -2.141 23.828 0.831 1 83.25 174 ILE A O 1
ATOM 1396 N N . ASN A 1 175 ? -2.604 22.75 2.688 1 83.56 175 ASN A N 1
ATOM 1397 C CA . ASN A 1 175 ? -1.6 23.531 3.412 1 83.56 175 ASN A CA 1
ATOM 1398 C C . ASN A 1 175 ? -0.215 22.906 3.295 1 83.56 175 ASN A C 1
ATOM 1400 O O . ASN A 1 175 ? -0.062 21.828 2.707 1 83.56 175 ASN A O 1
ATOM 1404 N N . SER A 1 176 ? 0.771 23.484 3.826 1 81.94 176 SER A N 1
ATOM 1405 C CA . SER A 1 176 ? 2.168 23.094 3.66 1 81.94 176 SER A CA 1
ATOM 1406 C C . SER A 1 176 ? 2.445 21.75 4.301 1 81.94 176 SER A C 1
ATOM 1408 O O . SER A 1 176 ? 3.164 20.922 3.736 1 81.94 176 SER A O 1
ATOM 1410 N N . SER A 1 177 ? 1.858 21.516 5.438 1 83.44 177 SER A N 1
ATOM 1411 C CA . SER A 1 177 ? 2.07 20.25 6.133 1 83.44 177 SER A CA 1
ATOM 1412 C C . SER A 1 177 ? 1.478 19.078 5.344 1 83.44 177 SER A C 1
ATOM 1414 O O . SER A 1 177 ? 2.074 18 5.277 1 83.44 177 SER A O 1
ATOM 1416 N N . GLU A 1 178 ? 0.344 19.344 4.82 1 86.69 178 GLU A N 1
ATOM 1417 C CA . GLU A 1 178 ? -0.325 18.328 4.012 1 86.69 178 GLU A CA 1
ATOM 1418 C C . GLU A 1 178 ? 0.448 18.047 2.725 1 86.69 178 GLU A C 1
ATOM 1420 O O . GLU A 1 178 ? 0.541 16.906 2.285 1 86.69 178 GLU A O 1
ATOM 1425 N N . ALA A 1 179 ? 1.011 19.078 2.201 1 85.31 179 ALA A N 1
ATOM 1426 C CA . ALA A 1 179 ? 1.807 18.938 0.983 1 85.31 179 ALA A CA 1
ATOM 1427 C C . ALA A 1 179 ? 3.029 18.062 1.218 1 85.31 179 ALA A C 1
ATOM 1429 O O . ALA A 1 179 ? 3.395 17.25 0.36 1 85.31 179 ALA A O 1
ATOM 1430 N N . VAL A 1 180 ? 3.602 18.188 2.316 1 85.62 180 VAL A N 1
ATOM 1431 C CA . VAL A 1 180 ? 4.781 17.391 2.643 1 85.62 180 VAL A CA 1
ATOM 1432 C C . VAL A 1 180 ? 4.395 15.922 2.773 1 85.62 180 VAL A C 1
ATOM 1434 O O . VAL A 1 180 ? 5.129 15.039 2.328 1 85.62 180 VAL A O 1
ATOM 1437 N N . ILE A 1 181 ? 3.305 15.719 3.395 1 88.38 181 ILE A N 1
ATOM 1438 C CA . ILE A 1 181 ? 2.803 14.359 3.539 1 88.38 181 ILE A CA 1
ATOM 1439 C C . ILE A 1 181 ? 2.592 13.734 2.16 1 88.38 181 ILE A C 1
ATOM 1441 O O . ILE A 1 181 ? 3.008 12.602 1.914 1 88.38 181 ILE A O 1
ATOM 1445 N N . MET A 1 182 ? 2.045 14.453 1.317 1 87.81 182 MET A N 1
ATOM 1446 C CA . MET A 1 182 ? 1.816 13.984 -0.046 1 87.81 182 MET A CA 1
ATOM 1447 C C . MET A 1 182 ? 3.137 13.68 -0.747 1 87.81 182 MET A C 1
ATOM 1449 O O . MET A 1 182 ? 3.25 12.695 -1.471 1 87.81 182 MET A O 1
ATOM 1453 N N . HIS A 1 183 ? 4.023 14.523 -0.518 1 87.31 183 HIS A N 1
ATOM 1454 C CA . HIS A 1 183 ? 5.34 14.352 -1.121 1 87.31 183 HIS A CA 1
ATOM 1455 C C . HIS A 1 183 ? 6.012 13.078 -0.616 1 87.31 183 HIS A C 1
ATOM 1457 O O . HIS A 1 183 ? 6.609 12.336 -1.397 1 87.31 183 HIS A O 1
ATOM 1463 N N . LEU A 1 184 ? 5.93 12.844 0.622 1 88.94 184 LEU A N 1
ATOM 1464 C CA . LEU A 1 184 ? 6.523 11.648 1.215 1 88.94 184 LEU A CA 1
ATOM 1465 C C . LEU A 1 184 ? 5.91 10.383 0.619 1 88.94 184 LEU A C 1
ATOM 1467 O O . LEU A 1 184 ? 6.633 9.461 0.233 1 88.94 184 LEU A O 1
ATOM 1471 N N . ILE A 1 185 ? 4.664 10.367 0.548 1 91.5 185 ILE A N 1
ATOM 1472 C CA . ILE A 1 185 ? 3.969 9.211 -0.008 1 91.5 185 ILE A CA 1
ATOM 1473 C C . ILE A 1 185 ? 4.34 9.047 -1.479 1 91.5 185 ILE A C 1
ATOM 1475 O O . ILE A 1 185 ? 4.578 7.926 -1.943 1 91.5 185 ILE A O 1
ATOM 1479 N N . SER A 1 186 ? 4.41 10.125 -2.186 1 89.38 186 SER A N 1
ATOM 1480 C CA . SER A 1 186 ? 4.793 10.086 -3.594 1 89.38 186 SER A CA 1
ATOM 1481 C C . SER A 1 186 ? 6.184 9.484 -3.771 1 89.38 186 SER A C 1
ATOM 1483 O O . SER A 1 186 ? 6.43 8.758 -4.738 1 89.38 186 SER A O 1
ATOM 1485 N N . GLN A 1 187 ? 7.031 9.797 -2.932 1 90.31 187 GLN A N 1
ATOM 1486 C CA . GLN A 1 187 ? 8.375 9.227 -2.99 1 90.31 187 GLN A CA 1
ATOM 1487 C C . GLN A 1 187 ? 8.336 7.715 -2.791 1 90.31 187 GLN A C 1
ATOM 1489 O O . GLN A 1 187 ? 9.102 6.98 -3.42 1 90.31 187 GLN A O 1
ATOM 1494 N N . LEU A 1 188 ? 7.535 7.27 -1.914 1 92.69 188 LEU A N 1
ATOM 1495 C CA . LEU A 1 188 ? 7.391 5.832 -1.711 1 92.69 188 LEU A CA 1
ATOM 1496 C C . LEU A 1 188 ? 6.848 5.156 -2.967 1 92.69 188 LEU A C 1
ATOM 1498 O O . LEU A 1 188 ? 7.277 4.059 -3.32 1 92.69 188 LEU A O 1
ATOM 1502 N N . ILE A 1 189 ? 5.93 5.805 -3.574 1 93.38 189 ILE A N 1
ATOM 1503 C CA . ILE A 1 189 ? 5.367 5.293 -4.82 1 93.38 189 ILE A CA 1
ATOM 1504 C C . ILE A 1 189 ? 6.465 5.188 -5.875 1 93.38 189 ILE A C 1
ATOM 1506 O O . ILE A 1 189 ? 6.551 4.188 -6.594 1 93.38 189 ILE A O 1
ATOM 1510 N N . ILE A 1 190 ? 7.312 6.152 -5.965 1 91.94 190 ILE A N 1
ATOM 1511 C CA . ILE A 1 190 ? 8.414 6.148 -6.922 1 91.94 190 ILE A CA 1
ATOM 1512 C C . ILE A 1 190 ? 9.367 4.992 -6.609 1 91.94 190 ILE A C 1
ATOM 1514 O O . ILE A 1 190 ? 9.82 4.293 -7.516 1 91.94 190 ILE A O 1
ATOM 1518 N N . LEU A 1 191 ? 9.672 4.848 -5.379 1 93.69 191 LEU A N 1
ATOM 1519 C CA . LEU A 1 191 ? 10.516 3.725 -4.988 1 93.69 191 LEU A CA 1
ATOM 1520 C C . LEU A 1 191 ? 9.883 2.4 -5.398 1 93.69 191 LEU A C 1
ATOM 1522 O O . LEU A 1 191 ? 10.57 1.494 -5.867 1 93.69 191 LEU A O 1
ATOM 1526 N N . GLY A 1 192 ? 8.594 2.305 -5.152 1 95.75 192 GLY A N 1
ATOM 1527 C CA . GLY A 1 192 ? 7.883 1.127 -5.617 1 95.75 192 GLY A CA 1
ATOM 1528 C C . GLY A 1 192 ? 7.961 0.937 -7.121 1 95.75 192 GLY A C 1
ATOM 1529 O O . GLY A 1 192 ? 8.164 -0.18 -7.602 1 95.75 192 GLY A O 1
ATOM 1530 N N . LEU A 1 193 ? 7.84 1.993 -7.836 1 94.81 193 LEU A N 1
ATOM 1531 C CA . LEU A 1 193 ? 7.902 1.939 -9.289 1 94.81 193 LEU A CA 1
ATOM 1532 C C . LEU A 1 193 ? 9.289 1.498 -9.758 1 94.81 193 LEU A C 1
ATOM 1534 O O . LEU A 1 193 ? 9.406 0.708 -10.695 1 94.81 193 LEU A O 1
ATOM 1538 N N . VAL A 1 194 ? 10.258 1.983 -9.141 1 95.25 194 VAL A N 1
ATOM 1539 C CA . VAL A 1 194 ? 11.633 1.594 -9.469 1 95.25 194 VAL A CA 1
ATOM 1540 C C . VAL A 1 194 ? 11.797 0.088 -9.273 1 95.25 194 VAL A C 1
ATOM 1542 O O . VAL A 1 194 ? 12.312 -0.604 -10.148 1 95.25 194 VAL A O 1
ATOM 1545 N N . LEU A 1 195 ? 11.336 -0.393 -8.164 1 96.38 195 LEU A N 1
ATOM 1546 C CA . LEU A 1 195 ? 11.406 -1.823 -7.887 1 96.38 195 LEU A CA 1
ATOM 1547 C C . LEU A 1 195 ? 10.648 -2.619 -8.945 1 96.38 195 LEU A C 1
ATOM 1549 O O . LEU A 1 195 ? 11.133 -3.652 -9.414 1 96.38 195 LEU A O 1
ATOM 1553 N N . LEU A 1 196 ? 9.539 -2.125 -9.32 1 97.19 196 LEU A N 1
ATOM 1554 C CA . LEU A 1 196 ? 8.711 -2.793 -10.312 1 97.19 196 LEU A CA 1
ATOM 1555 C C . LEU A 1 196 ? 9.414 -2.834 -11.664 1 97.19 196 LEU A C 1
ATOM 1557 O O . LEU A 1 196 ? 9.414 -3.871 -12.336 1 97.19 196 LEU A O 1
ATOM 1561 N N . LEU A 1 197 ? 9.977 -1.746 -12.016 1 96.06 197 LEU A N 1
ATOM 1562 C CA . LEU A 1 197 ? 10.609 -1.667 -13.328 1 96.06 197 LEU A CA 1
ATOM 1563 C C . LEU A 1 197 ? 11.828 -2.584 -13.398 1 96.06 197 LEU A C 1
ATOM 1565 O O . LEU A 1 197 ? 11.984 -3.34 -14.359 1 96.06 197 LEU A O 1
ATOM 1569 N N . VAL A 1 198 ? 12.625 -2.578 -12.391 1 96.56 198 VAL A N 1
ATOM 1570 C CA . VAL A 1 198 ? 13.852 -3.367 -12.383 1 96.56 198 VAL A CA 1
ATOM 1571 C C . VAL A 1 198 ? 13.508 -4.855 -12.352 1 96.56 198 VAL A C 1
ATOM 1573 O O . VAL A 1 198 ? 14.008 -5.625 -13.18 1 96.56 198 VAL A O 1
ATOM 1576 N N . THR A 1 199 ? 12.68 -5.254 -11.453 1 97 199 THR A N 1
ATOM 1577 C CA . THR A 1 199 ? 12.32 -6.664 -11.352 1 97 199 THR A CA 1
ATOM 1578 C C . THR A 1 199 ? 11.484 -7.098 -12.555 1 97 199 THR A C 1
ATOM 1580 O O . THR A 1 199 ? 11.609 -8.234 -13.023 1 97 199 THR A O 1
ATOM 1583 N N . GLY A 1 200 ? 10.648 -6.203 -13.039 1 96.81 200 GLY A N 1
ATOM 1584 C CA . GLY A 1 200 ? 9.875 -6.508 -14.227 1 96.81 200 GLY A CA 1
ATOM 1585 C C . GLY A 1 200 ? 10.734 -6.805 -15.445 1 96.81 200 GLY A C 1
ATOM 1586 O O . GLY A 1 200 ? 10.477 -7.77 -16.172 1 96.81 200 GLY A O 1
ATOM 1587 N N . VAL A 1 201 ? 11.711 -6.027 -15.641 1 96.12 201 VAL A N 1
ATOM 1588 C CA . VAL A 1 201 ? 12.625 -6.242 -16.766 1 96.12 201 VAL A CA 1
ATOM 1589 C C . VAL A 1 201 ? 13.367 -7.562 -16.562 1 96.12 201 VAL A C 1
ATOM 1591 O O . VAL A 1 201 ? 13.531 -8.336 -17.516 1 96.12 201 VAL A O 1
ATOM 1594 N N . ALA A 1 202 ? 13.852 -7.812 -15.375 1 95.88 202 ALA A N 1
ATOM 1595 C CA . ALA A 1 202 ? 14.547 -9.062 -15.086 1 95.88 202 ALA A CA 1
ATOM 1596 C C . ALA A 1 202 ? 13.656 -10.266 -15.391 1 95.88 202 ALA A C 1
ATOM 1598 O O . ALA A 1 202 ? 14.102 -11.242 -15.984 1 95.88 202 ALA A O 1
ATOM 1599 N N . ILE A 1 203 ? 12.414 -10.195 -15.008 1 96.44 203 ILE A N 1
ATOM 1600 C CA . ILE A 1 203 ? 11.461 -11.273 -15.242 1 96.44 203 ILE A CA 1
ATOM 1601 C C . ILE A 1 203 ? 11.18 -11.391 -16.734 1 96.44 203 ILE A C 1
ATOM 1603 O O . ILE A 1 203 ? 11.141 -12.492 -17.281 1 96.44 203 ILE A O 1
ATOM 1607 N N . TYR A 1 204 ? 11.016 -10.297 -17.391 1 96.69 204 TYR A N 1
ATOM 1608 C CA . TYR A 1 204 ? 10.75 -10.258 -18.828 1 96.69 204 TYR A CA 1
ATOM 1609 C C . TYR A 1 204 ? 11.852 -10.945 -19.609 1 96.69 204 TYR A C 1
ATOM 1611 O O . TYR A 1 204 ? 11.586 -11.672 -20.578 1 96.69 204 TYR A O 1
ATOM 1619 N N . LEU A 1 205 ? 13.062 -10.805 -19.203 1 95.38 205 LEU A N 1
ATOM 1620 C CA . LEU A 1 205 ? 14.227 -11.328 -19.922 1 95.38 205 LEU A CA 1
ATOM 1621 C C . LEU A 1 205 ? 14.266 -12.852 -19.844 1 95.38 205 LEU A C 1
ATOM 1623 O O . LEU A 1 205 ? 14.922 -13.5 -20.656 1 95.38 205 LEU A O 1
ATOM 1627 N N . THR A 1 206 ? 13.602 -13.406 -18.922 1 95.19 206 THR A N 1
ATOM 1628 C CA . THR A 1 206 ? 13.633 -14.859 -18.766 1 95.19 206 THR A CA 1
ATOM 1629 C C . THR A 1 206 ? 12.797 -15.539 -19.844 1 95.19 206 THR A C 1
ATOM 1631 O O . THR A 1 206 ? 12.953 -16.734 -20.094 1 95.19 206 THR A O 1
ATOM 1634 N N . ASP A 1 207 ? 11.875 -14.883 -20.469 1 95.81 207 ASP A N 1
ATOM 1635 C CA . ASP A 1 207 ? 11.023 -15.438 -21.516 1 95.81 207 ASP A CA 1
ATOM 1636 C C . ASP A 1 207 ? 10.484 -14.328 -22.422 1 95.81 207 ASP A C 1
ATOM 1638 O O . ASP A 1 207 ? 9.266 -14.133 -22.516 1 95.81 207 ASP A O 1
ATOM 1642 N N . MET A 1 208 ? 11.297 -13.734 -23.156 1 95.56 208 MET A N 1
ATOM 1643 C CA . MET A 1 208 ? 10.953 -12.578 -23.984 1 95.56 208 MET A CA 1
ATOM 1644 C C . MET A 1 208 ? 9.906 -12.945 -25.031 1 95.56 208 MET A C 1
ATOM 1646 O O . MET A 1 208 ? 8.93 -12.219 -25.203 1 95.56 208 MET A O 1
ATOM 1650 N N . ASP A 1 209 ? 10.055 -14.062 -25.703 1 95.88 209 ASP A N 1
ATOM 1651 C CA . ASP A 1 209 ? 9.141 -14.484 -26.75 1 95.88 209 ASP A CA 1
ATOM 1652 C C . ASP A 1 209 ? 7.742 -14.734 -26.188 1 95.88 209 ASP A C 1
ATOM 1654 O O . ASP A 1 209 ? 6.742 -14.32 -26.781 1 95.88 209 ASP A O 1
ATOM 1658 N N . GLY A 1 210 ? 7.746 -15.391 -25.078 1 94.88 210 GLY A N 1
ATOM 1659 C CA . GLY A 1 210 ? 6.465 -15.656 -24.438 1 94.88 210 GLY A CA 1
ATOM 1660 C C . GLY A 1 210 ? 5.715 -14.398 -24.047 1 94.88 210 GLY A C 1
ATOM 1661 O O . GLY A 1 210 ? 4.512 -14.289 -24.297 1 94.88 210 GLY A O 1
ATOM 1662 N N . TYR A 1 211 ? 6.395 -13.445 -23.5 1 95 211 TYR A N 1
ATOM 1663 C CA . TYR A 1 211 ? 5.77 -12.203 -23.047 1 95 211 TYR A CA 1
ATOM 1664 C C . TYR A 1 211 ? 5.355 -11.344 -24.25 1 95 211 TYR A C 1
ATOM 1666 O O . TYR A 1 211 ? 4.277 -10.75 -24.234 1 95 211 TYR A O 1
ATOM 1674 N N . ASN A 1 212 ? 6.148 -11.352 -25.297 1 95.56 212 ASN A N 1
ATOM 1675 C CA . ASN A 1 212 ? 5.863 -10.523 -26.453 1 95.56 212 ASN A CA 1
ATOM 1676 C C . ASN A 1 212 ? 4.652 -11.047 -27.234 1 95.56 212 ASN A C 1
ATOM 1678 O O . ASN A 1 212 ? 4.004 -10.289 -27.953 1 95.56 212 ASN A O 1
ATOM 1682 N N . SER A 1 213 ? 4.352 -12.281 -27.125 1 95.38 213 SER A N 1
ATOM 1683 C CA . SER A 1 213 ? 3.23 -12.883 -27.844 1 95.38 213 SER A CA 1
ATOM 1684 C C . SER A 1 213 ? 1.963 -12.875 -27 1 95.38 213 SER A C 1
ATOM 1686 O O . SER A 1 213 ? 0.916 -13.352 -27.438 1 95.38 213 SER A O 1
ATOM 1688 N N . ASN A 1 214 ? 2.018 -12.367 -25.844 1 96.06 214 ASN A N 1
ATOM 1689 C CA . ASN A 1 214 ? 0.892 -12.359 -24.922 1 96.06 214 ASN A CA 1
ATOM 1690 C C . ASN A 1 214 ? 0.206 -11 -24.875 1 96.06 214 ASN A C 1
ATOM 1692 O O . ASN A 1 214 ? 0.727 -10.055 -24.281 1 96.06 214 ASN A O 1
ATOM 1696 N N . PRO A 1 215 ? -0.971 -10.914 -25.438 1 96.88 215 PRO A N 1
ATOM 1697 C CA . PRO A 1 215 ? -1.655 -9.617 -25.484 1 96.88 215 PRO A CA 1
ATOM 1698 C C . PRO A 1 215 ? -1.964 -9.062 -24.094 1 96.88 215 PRO A C 1
ATOM 1700 O O . PRO A 1 215 ? -1.978 -7.848 -23.906 1 96.88 215 PRO A O 1
ATOM 1703 N N . ARG A 1 216 ? -2.25 -9.914 -23.219 1 96.81 216 ARG A N 1
ATOM 1704 C CA . ARG A 1 216 ? -2.52 -9.492 -21.844 1 96.81 216 ARG A CA 1
ATOM 1705 C C . ARG A 1 216 ? -1.304 -8.805 -21.234 1 96.81 216 ARG A C 1
ATOM 1707 O O . ARG A 1 216 ? -1.435 -7.77 -20.578 1 96.81 216 ARG A O 1
ATOM 1714 N N . PHE A 1 217 ? -0.153 -9.328 -21.469 1 97 217 PHE A N 1
ATOM 1715 C CA . PHE A 1 217 ? 1.084 -8.719 -20.984 1 97 217 PHE A CA 1
ATOM 1716 C C . PHE A 1 217 ? 1.313 -7.367 -21.656 1 97 217 PHE A C 1
ATOM 1718 O O . PHE A 1 217 ? 1.691 -6.398 -20.984 1 97 217 PHE A O 1
ATOM 1725 N N . LEU A 1 218 ? 1.081 -7.305 -22.844 1 97.19 218 LEU A N 1
ATOM 1726 C CA . LEU A 1 218 ? 1.281 -6.059 -23.578 1 97.19 218 LEU A CA 1
ATOM 1727 C C . LEU A 1 218 ? 0.351 -4.969 -23.062 1 97.19 218 LEU A C 1
ATOM 1729 O O . LEU A 1 218 ? 0.743 -3.803 -22.969 1 97.19 218 LEU A O 1
ATOM 1733 N N . MET A 1 219 ? -0.815 -5.301 -22.75 1 97.31 219 MET A N 1
ATOM 1734 C CA . MET A 1 219 ? -1.751 -4.332 -22.172 1 97.31 219 MET A CA 1
ATOM 1735 C C . MET A 1 219 ? -1.29 -3.869 -20.797 1 97.31 219 MET A C 1
ATOM 1737 O O . MET A 1 219 ? -1.426 -2.693 -20.453 1 97.31 219 MET A O 1
ATOM 1741 N N . LYS A 1 220 ? -0.822 -4.863 -20.078 1 97.31 220 LYS A N 1
ATOM 1742 C CA . LYS A 1 220 ? -0.246 -4.492 -18.781 1 97.31 220 LYS A CA 1
ATOM 1743 C C . LYS A 1 220 ? 0.868 -3.463 -18.953 1 97.31 220 LYS A C 1
ATOM 1745 O O . LYS A 1 220 ? 0.929 -2.479 -18.219 1 97.31 220 LYS A O 1
ATOM 1750 N N . MET A 1 221 ? 1.664 -3.635 -19.922 1 97.19 221 MET A N 1
ATOM 1751 C CA . MET A 1 221 ? 2.781 -2.73 -20.188 1 97.19 221 MET A CA 1
ATOM 1752 C C . MET A 1 221 ? 2.279 -1.361 -20.641 1 97.19 221 MET A C 1
ATOM 1754 O O . MET A 1 221 ? 2.883 -0.337 -20.312 1 97.19 221 MET A O 1
ATOM 1758 N N . THR A 1 222 ? 1.264 -1.377 -21.344 1 97.44 222 THR A N 1
ATOM 1759 C CA . THR A 1 222 ? 0.657 -0.11 -21.734 1 97.44 222 THR A CA 1
ATOM 1760 C C . THR A 1 222 ? 0.206 0.677 -20.516 1 97.44 222 THR A C 1
ATOM 1762 O O . THR A 1 222 ? 0.493 1.87 -20.391 1 97.44 222 THR A O 1
ATOM 1765 N N . ALA A 1 223 ? -0.489 0.021 -19.656 1 97.31 223 ALA A N 1
ATOM 1766 C CA . ALA A 1 223 ? -0.94 0.662 -18.422 1 97.31 223 ALA A CA 1
ATOM 1767 C C . ALA A 1 223 ? 0.244 1.146 -17.594 1 97.31 223 ALA A C 1
ATOM 1769 O O . ALA A 1 223 ? 0.21 2.246 -17.031 1 97.31 223 ALA A O 1
ATOM 1770 N N . VAL A 1 224 ? 1.274 0.375 -17.531 1 96.75 224 VAL A N 1
ATOM 1771 C CA . VAL A 1 224 ? 2.469 0.711 -16.766 1 96.75 224 VAL A CA 1
ATOM 1772 C C . VAL A 1 224 ? 3.15 1.933 -17.375 1 96.75 224 VAL A C 1
ATOM 1774 O O . VAL A 1 224 ? 3.637 2.807 -16.656 1 96.75 224 VAL A O 1
ATOM 1777 N N . LEU A 1 225 ? 3.17 1.957 -18.672 1 95.81 225 LEU A N 1
ATOM 1778 C CA . LEU A 1 225 ? 3.744 3.113 -19.344 1 95.81 225 LEU A CA 1
ATOM 1779 C C . LEU A 1 225 ? 2.969 4.383 -19.016 1 95.81 225 LEU A C 1
ATOM 1781 O O . LEU A 1 225 ? 3.566 5.41 -18.688 1 95.81 225 LEU A O 1
ATOM 1785 N N . VAL A 1 226 ? 1.704 4.293 -19.062 1 95.62 226 VAL A N 1
ATOM 1786 C CA . VAL A 1 226 ? 0.851 5.441 -18.781 1 95.62 226 VAL A CA 1
ATOM 1787 C C . VAL A 1 226 ? 1.05 5.887 -17.344 1 95.62 226 VAL A C 1
ATOM 1789 O O . VAL A 1 226 ? 1.231 7.074 -17.062 1 95.62 226 VAL A O 1
ATOM 1792 N N . LEU A 1 227 ? 1.048 4.922 -16.438 1 94.19 227 LEU A N 1
ATOM 1793 C CA . LEU A 1 227 ? 1.165 5.305 -15.039 1 94.19 227 LEU A CA 1
ATOM 1794 C C . LEU A 1 227 ? 2.557 5.852 -14.742 1 94.19 227 LEU A C 1
ATOM 1796 O O . LEU A 1 227 ? 2.715 6.715 -13.875 1 94.19 227 LEU A O 1
ATOM 1800 N N . SER A 1 228 ? 3.545 5.363 -15.422 1 92.25 228 SER A N 1
ATOM 1801 C CA . SER A 1 228 ? 4.898 5.871 -15.227 1 92.25 228 SER A CA 1
ATOM 1802 C C . SER A 1 228 ? 5.02 7.312 -15.703 1 92.25 228 SER A C 1
ATOM 1804 O O . SER A 1 228 ? 5.559 8.164 -14.992 1 92.25 228 SER A O 1
ATOM 1806 N N . ILE A 1 229 ? 4.492 7.598 -16.828 1 90.56 229 ILE A N 1
ATOM 1807 C CA . ILE A 1 229 ? 4.5 8.961 -17.359 1 90.56 229 ILE A CA 1
ATOM 1808 C C . ILE A 1 229 ? 3.713 9.883 -16.438 1 90.56 229 ILE A C 1
ATOM 1810 O O . ILE A 1 229 ? 4.172 10.977 -16.094 1 90.56 229 ILE A O 1
ATOM 1814 N N . ASN A 1 230 ? 2.609 9.422 -16.016 1 88.5 230 ASN A N 1
ATOM 1815 C CA . ASN A 1 230 ? 1.777 10.156 -15.078 1 88.5 230 ASN A CA 1
ATOM 1816 C C . ASN A 1 230 ? 2.523 10.445 -13.773 1 88.5 230 ASN A C 1
ATOM 1818 O O . ASN A 1 230 ? 2.426 11.547 -13.234 1 88.5 230 ASN A O 1
ATOM 1822 N N . GLY A 1 231 ? 3.221 9.461 -13.297 1 83.06 231 GLY A N 1
ATOM 1823 C CA . GLY A 1 231 ? 3.992 9.625 -12.07 1 83.06 231 GLY A CA 1
ATOM 1824 C C . GLY A 1 231 ? 5.082 10.672 -12.195 1 83.06 231 GLY A C 1
ATOM 1825 O O . GLY A 1 231 ? 5.266 11.492 -11.289 1 83.06 231 GLY A O 1
ATOM 1826 N N . VAL A 1 232 ? 5.703 10.656 -13.258 1 80.56 232 VAL A N 1
ATOM 1827 C CA . VAL A 1 232 ? 6.746 11.648 -13.516 1 80.56 232 VAL A CA 1
ATOM 1828 C C . VAL A 1 232 ? 6.133 13.047 -13.562 1 80.56 232 VAL A C 1
ATOM 1830 O O . VAL A 1 232 ? 6.672 13.984 -12.977 1 80.56 232 VAL A O 1
ATOM 1833 N N . PHE A 1 233 ? 5.074 13.102 -14.211 1 82.69 233 PHE A N 1
ATOM 1834 C CA . PHE A 1 233 ? 4.391 14.383 -14.336 1 82.69 233 PHE A CA 1
ATOM 1835 C C . PHE A 1 233 ? 3.936 14.891 -12.977 1 82.69 233 PHE A C 1
ATOM 1837 O O . PHE A 1 233 ? 4.098 16.078 -12.656 1 82.69 233 PHE A O 1
ATOM 1844 N N . LEU A 1 234 ? 3.422 14.094 -12.18 1 81.44 234 LEU A N 1
ATOM 1845 C CA . LEU A 1 234 ? 2.934 14.453 -10.852 1 81.44 234 LEU A CA 1
ATOM 1846 C C . LEU A 1 234 ? 4.078 14.906 -9.961 1 81.44 234 LEU A C 1
ATOM 1848 O O . LEU A 1 234 ? 3.953 15.906 -9.242 1 81.44 234 LEU A O 1
ATOM 1852 N N . ASN A 1 235 ? 5.18 14.281 -10.055 1 77.25 235 ASN A N 1
ATOM 1853 C CA . ASN A 1 235 ? 6.289 14.555 -9.148 1 77.25 235 ASN A CA 1
ATOM 1854 C C . ASN A 1 235 ? 7.078 15.789 -9.578 1 77.25 235 ASN A C 1
ATOM 1856 O O . ASN A 1 235 ? 7.527 16.578 -8.742 1 77.25 235 ASN A O 1
ATOM 1860 N N . PHE A 1 236 ? 7.152 16 -10.883 1 77 236 PHE A N 1
ATOM 1861 C CA . PHE A 1 236 ? 8.023 17.062 -11.367 1 77 236 PHE A CA 1
ATOM 1862 C C . PHE A 1 236 ? 7.23 18.344 -11.625 1 77 236 PHE A C 1
ATOM 1864 O O . PHE A 1 236 ? 7.766 19.453 -11.508 1 77 236 PHE A O 1
ATOM 1871 N N . PHE A 1 237 ? 6.008 18.141 -11.945 1 77.81 237 PHE A N 1
ATOM 1872 C CA . PHE A 1 237 ? 5.25 19.328 -12.344 1 77.81 237 PHE A CA 1
ATOM 1873 C C . PHE A 1 237 ? 4.215 19.688 -11.281 1 77.81 237 PHE A C 1
ATOM 1875 O O . PHE A 1 237 ? 4.062 20.859 -10.922 1 77.81 237 PHE A O 1
ATOM 1882 N N . MET A 1 238 ? 3.57 18.797 -10.742 1 78.31 238 MET A N 1
ATOM 1883 C CA . MET A 1 238 ? 2.432 19.078 -9.875 1 78.31 238 MET A CA 1
ATOM 1884 C C . MET A 1 238 ? 2.891 19.297 -8.438 1 78.31 238 MET A C 1
ATOM 1886 O O . MET A 1 238 ? 2.428 20.219 -7.766 1 78.31 238 MET A O 1
ATOM 1890 N N . MET A 1 239 ? 3.812 18.578 -8.016 1 77.69 239 MET A N 1
ATOM 1891 C CA . MET A 1 239 ? 4.184 18.578 -6.602 1 77.69 239 MET A CA 1
ATOM 1892 C C . MET A 1 239 ? 4.766 19.922 -6.18 1 77.69 239 MET A C 1
ATOM 1894 O O . MET A 1 239 ? 4.41 20.453 -5.129 1 77.69 239 MET A O 1
ATOM 1898 N N . PRO A 1 240 ? 5.562 20.531 -6.973 1 76.44 240 PRO A N 1
ATOM 1899 C CA . PRO A 1 240 ? 6.086 21.844 -6.586 1 76.44 240 PRO A CA 1
ATOM 1900 C C . PRO A 1 240 ? 5 22.922 -6.52 1 76.44 240 PRO A C 1
ATOM 1902 O O . PRO A 1 240 ? 5.18 23.938 -5.859 1 76.44 240 PRO A O 1
ATOM 1905 N N . LYS A 1 241 ? 3.877 22.672 -7.176 1 78 241 LYS A N 1
ATOM 1906 C CA . LYS A 1 241 ? 2.803 23.656 -7.254 1 78 241 LYS A CA 1
ATOM 1907 C C . LYS A 1 241 ? 1.594 23.219 -6.434 1 78 241 LYS A C 1
ATOM 1909 O O . LYS A 1 241 ? 0.529 23.828 -6.508 1 78 241 LYS A O 1
ATOM 1914 N N . ILE A 1 242 ? 1.75 22.281 -5.652 1 78.12 242 ILE A N 1
ATOM 1915 C CA . ILE A 1 242 ? 0.607 21.625 -5.02 1 78.12 242 ILE A CA 1
ATOM 1916 C C . ILE A 1 242 ? -0.058 22.594 -4.039 1 78.12 242 ILE A C 1
ATOM 1918 O O . ILE A 1 242 ? -1.275 22.547 -3.846 1 78.12 242 ILE A O 1
ATOM 1922 N N . GLU A 1 243 ? 0.713 23.438 -3.463 1 77.25 243 GLU A N 1
ATOM 1923 C CA . GLU A 1 243 ? 0.17 24.406 -2.506 1 77.25 243 GLU A CA 1
ATOM 1924 C C . GLU A 1 243 ? -0.682 25.453 -3.205 1 77.25 243 GLU A C 1
ATOM 1926 O O . GLU A 1 243 ? -1.48 26.141 -2.564 1 77.25 243 GLU A O 1
ATOM 1931 N N . LYS A 1 244 ? -0.499 25.594 -4.406 1 77.38 244 LYS A N 1
ATOM 1932 C CA . LYS A 1 244 ? -1.279 26.562 -5.168 1 77.38 244 LYS A CA 1
ATOM 1933 C C . LYS A 1 244 ? -2.656 26 -5.52 1 77.38 244 LYS A C 1
ATOM 1935 O O . LYS A 1 244 ? -3.523 26.734 -5.996 1 77.38 244 LYS A O 1
ATOM 1940 N N . LEU A 1 245 ? -2.799 24.781 -5.297 1 77.06 245 LEU A N 1
ATOM 1941 C CA . LEU A 1 245 ? -4.105 24.172 -5.504 1 77.06 245 LEU A CA 1
ATOM 1942 C C . LEU A 1 245 ? -5.09 24.609 -4.426 1 77.06 245 LEU A C 1
ATOM 1944 O O . LEU A 1 245 ? -5.211 23.953 -3.385 1 77.06 245 LEU A O 1
ATOM 1948 N N . SER A 1 246 ? -5.648 25.719 -4.641 1 75.12 246 SER A N 1
ATOM 1949 C CA . SER A 1 246 ? -6.609 26.297 -3.711 1 75.12 246 SER A CA 1
ATOM 1950 C C . SER A 1 246 ? -7.949 26.562 -4.387 1 75.12 246 SER A C 1
ATOM 1952 O O . SER A 1 246 ? -8 27.141 -5.473 1 75.12 246 SER A O 1
ATOM 1954 N N . LEU A 1 247 ? -8.945 26.031 -3.793 1 72.75 247 LEU A N 1
ATOM 1955 C CA . LEU A 1 247 ? -10.297 26.219 -4.305 1 72.75 247 LEU A CA 1
ATOM 1956 C C . LEU A 1 247 ? -11.094 27.172 -3.414 1 72.75 247 LEU A C 1
ATOM 1958 O O . LEU A 1 247 ? -12.32 27.188 -3.459 1 72.75 247 LEU A O 1
ATOM 1962 N N . VAL A 1 248 ? -10.305 27.828 -2.668 1 76.38 248 VAL A N 1
ATOM 1963 C CA . VAL A 1 248 ? -11 28.828 -1.848 1 76.38 248 VAL A CA 1
ATOM 1964 C C . VAL A 1 248 ? -11.523 29.953 -2.73 1 76.38 248 VAL A C 1
ATOM 1966 O O . VAL A 1 248 ? -11.016 30.172 -3.834 1 76.38 248 VAL A O 1
ATOM 1969 N N . GLU A 1 249 ? -12.445 30.625 -2.229 1 75.44 249 GLU A N 1
ATOM 1970 C CA . GLU A 1 249 ? -13.195 31.609 -2.996 1 75.44 249 GLU A CA 1
ATOM 1971 C C . GLU A 1 249 ? -12.258 32.625 -3.65 1 75.44 249 GLU A C 1
ATOM 1973 O O . GLU A 1 249 ? -12.398 32.938 -4.836 1 75.44 249 GLU A O 1
ATOM 1978 N N . GLU A 1 250 ? -11.297 33.031 -2.943 1 76.56 250 GLU A N 1
ATOM 1979 C CA . GLU A 1 250 ? -10.398 34.062 -3.426 1 76.56 250 GLU A CA 1
ATOM 1980 C C . GLU A 1 250 ? -9.5 33.562 -4.551 1 76.56 250 GLU A C 1
ATOM 1982 O O . GLU A 1 250 ? -9.023 34.344 -5.375 1 76.56 250 GLU A O 1
ATOM 1987 N N . ASP A 1 251 ? -9.422 32.219 -4.605 1 76.12 251 ASP A N 1
ATOM 1988 C CA . ASP A 1 251 ? -8.461 31.609 -5.531 1 76.12 251 ASP A CA 1
ATOM 1989 C C . ASP A 1 251 ? -9.172 30.844 -6.637 1 76.12 251 ASP A C 1
ATOM 1991 O O . ASP A 1 251 ? -8.523 30.156 -7.434 1 76.12 251 ASP A O 1
ATOM 1995 N N . LEU A 1 252 ? -10.445 30.906 -6.641 1 77 252 LEU A N 1
ATOM 1996 C CA . LEU A 1 252 ? -11.227 30.031 -7.516 1 77 252 LEU A CA 1
ATOM 1997 C C . LEU A 1 252 ? -10.844 30.25 -8.977 1 77 252 LEU A C 1
ATOM 1999 O O . LEU A 1 252 ? -10.734 29.297 -9.742 1 77 252 LEU A O 1
ATOM 2003 N N . GLU A 1 253 ? -10.562 31.484 -9.266 1 77 253 GLU A N 1
ATOM 2004 C CA . GLU A 1 253 ? -10.32 31.797 -10.672 1 77 253 GLU A CA 1
ATOM 2005 C C . GLU A 1 253 ? -8.836 31.688 -11.008 1 77 253 GLU A C 1
ATOM 2007 O O . GLU A 1 253 ? -8.453 31.688 -12.18 1 77 253 GLU A O 1
ATOM 2012 N N . GLU A 1 254 ? -8.133 31.422 -10.055 1 77.62 254 GLU A N 1
ATOM 2013 C CA . GLU A 1 254 ? -6.691 31.344 -10.289 1 77.62 254 GLU A CA 1
ATOM 2014 C C . GLU A 1 254 ? -6.25 29.922 -10.594 1 77.62 254 GLU A C 1
ATOM 2016 O O . GLU A 1 254 ? -6.828 28.969 -10.078 1 77.62 254 GLU A O 1
ATOM 2021 N N . ASP A 1 255 ? -5.328 29.703 -11.5 1 79.31 255 ASP A N 1
ATOM 2022 C CA . ASP A 1 255 ? -4.633 28.453 -11.797 1 79.31 255 ASP A CA 1
ATOM 2023 C C . ASP A 1 255 ? -5.621 27.359 -12.195 1 79.31 255 ASP A C 1
ATOM 2025 O O . ASP A 1 255 ? -5.531 26.234 -11.711 1 79.31 255 ASP A O 1
ATOM 2029 N N . GLN A 1 256 ? -6.629 27.703 -12.914 1 82.94 256 GLN A N 1
ATOM 2030 C CA . GLN A 1 256 ? -7.676 26.766 -13.312 1 82.94 256 GLN A CA 1
ATOM 2031 C C . GLN A 1 256 ? -7.098 25.578 -14.078 1 82.94 256 GLN A C 1
ATOM 2033 O O . GLN A 1 256 ? -7.539 24.438 -13.891 1 82.94 256 GLN A O 1
ATOM 2038 N N . THR A 1 257 ? -6.141 25.859 -14.844 1 81.31 257 THR A N 1
ATOM 2039 C CA . THR A 1 257 ? -5.508 24.781 -15.602 1 81.31 257 THR A CA 1
ATOM 2040 C C . THR A 1 257 ? -4.832 23.781 -14.664 1 81.31 257 THR A C 1
ATOM 2042 O O . THR A 1 257 ? -4.961 22.578 -14.836 1 81.31 257 THR A O 1
ATOM 2045 N N . LEU A 1 258 ? -4.188 24.328 -13.711 1 83 258 LEU A N 1
ATOM 2046 C CA . LEU A 1 258 ? -3.516 23.484 -12.727 1 83 258 LEU A CA 1
ATOM 2047 C C . LEU A 1 258 ? -4.52 22.594 -11.992 1 83 258 LEU A C 1
ATOM 2049 O O . LEU A 1 258 ? -4.27 21.406 -11.781 1 83 258 LEU A O 1
ATOM 2053 N N . LYS A 1 259 ? -5.57 23.203 -11.641 1 84.62 259 LYS A N 1
ATOM 2054 C CA . LYS A 1 259 ? -6.613 22.484 -10.922 1 84.62 259 LYS A CA 1
ATOM 2055 C C . LYS A 1 259 ? -7.211 21.375 -11.789 1 84.62 259 LYS A C 1
ATOM 2057 O O . LYS A 1 259 ? -7.379 20.234 -11.328 1 84.62 259 LYS A O 1
ATOM 2062 N N . ARG A 1 260 ? -7.48 21.672 -13 1 86.19 260 ARG A N 1
ATOM 2063 C CA . ARG A 1 260 ? -8.039 20.688 -13.93 1 86.19 260 ARG A CA 1
ATOM 2064 C C . ARG A 1 260 ? -7.086 19.516 -14.133 1 86.19 260 ARG A C 1
ATOM 2066 O O . ARG A 1 260 ? -7.504 18.359 -14.117 1 86.19 260 ARG A O 1
ATOM 2073 N N . VAL A 1 261 ? -5.91 19.844 -14.258 1 85.25 261 VAL A N 1
ATOM 2074 C CA . VAL A 1 261 ? -4.887 18.828 -14.5 1 85.25 261 VAL A CA 1
ATOM 2075 C C . VAL A 1 261 ? -4.719 17.969 -13.258 1 85.25 261 VAL A C 1
ATOM 2077 O O . VAL A 1 261 ? -4.617 16.734 -13.359 1 85.25 261 VAL A O 1
ATOM 2080 N N . ALA A 1 262 ? -4.695 18.562 -12.148 1 83.5 262 ALA A N 1
ATOM 2081 C CA . ALA A 1 262 ? -4.52 17.828 -10.898 1 83.5 262 ALA A CA 1
ATOM 2082 C C . ALA A 1 262 ? -5.609 16.781 -10.719 1 83.5 262 ALA A C 1
ATOM 2084 O O . ALA A 1 262 ? -5.32 15.633 -10.375 1 83.5 262 ALA A O 1
ATOM 2085 N N . PHE A 1 263 ? -6.824 17.125 -11.047 1 85.38 263 PHE A N 1
ATOM 2086 C CA . PHE A 1 263 ? -7.949 16.203 -10.875 1 85.38 263 PHE A CA 1
ATOM 2087 C C . PHE A 1 263 ? -7.949 15.141 -11.953 1 85.38 263 PHE A C 1
ATOM 2089 O O . PHE A 1 263 ? -8.453 14.031 -11.742 1 85.38 263 PHE A O 1
ATOM 2096 N N . ALA A 1 264 ? -7.387 15.453 -13.008 1 88.06 264 ALA A N 1
ATOM 2097 C CA . ALA A 1 264 ? -7.309 14.484 -14.102 1 88.06 264 ALA A CA 1
ATOM 2098 C C . ALA A 1 264 ? -6.203 13.461 -13.859 1 88.06 264 ALA A C 1
ATOM 2100 O O . ALA A 1 264 ? -6.422 12.258 -14 1 88.06 264 ALA A O 1
ATOM 2101 N N . VAL A 1 265 ? -5.098 13.906 -13.438 1 87.31 265 VAL A N 1
ATOM 2102 C CA . VAL A 1 265 ? -3.924 13.055 -13.289 1 87.31 265 VAL A CA 1
ATOM 2103 C C . VAL A 1 265 ? -4.152 12.055 -12.164 1 87.31 265 VAL A C 1
ATOM 2105 O O . VAL A 1 265 ? -3.67 10.922 -12.219 1 87.31 265 VAL A O 1
ATOM 2108 N N . GLY A 1 266 ? -4.867 12.492 -11.195 1 86.06 266 GLY A N 1
ATOM 2109 C CA . GLY A 1 266 ? -5.223 11.57 -10.125 1 86.06 266 GLY A CA 1
ATOM 2110 C C . GLY A 1 266 ? -6.066 10.398 -10.594 1 86.06 266 GLY A C 1
ATOM 2111 O O . GLY A 1 266 ? -5.816 9.258 -10.219 1 86.06 266 GLY A O 1
ATOM 2112 N N . GLY A 1 267 ? -7.031 10.711 -11.391 1 89.94 267 GLY A N 1
ATOM 2113 C CA . GLY A 1 267 ? -7.887 9.672 -11.945 1 89.94 267 GLY A CA 1
ATOM 2114 C C . GLY A 1 267 ? -7.145 8.719 -12.867 1 89.94 267 GLY A C 1
ATOM 2115 O O . GLY A 1 267 ? -7.336 7.504 -12.789 1 89.94 267 GLY A O 1
ATOM 2116 N N . VAL A 1 268 ? -6.309 9.281 -13.656 1 93.19 268 VAL A N 1
ATOM 2117 C CA . VAL A 1 268 ? -5.512 8.484 -14.578 1 93.19 268 VAL A CA 1
ATOM 2118 C C . VAL A 1 268 ? -4.613 7.527 -13.805 1 93.19 268 VAL A C 1
ATOM 2120 O O . VAL A 1 268 ? -4.48 6.355 -14.156 1 93.19 268 VAL A O 1
ATOM 2123 N N . SER A 1 269 ? -4 8.016 -12.781 1 92.69 269 SER A N 1
ATOM 2124 C CA . SER A 1 269 ? -3.105 7.215 -11.953 1 92.69 269 SER A CA 1
ATOM 2125 C C . SER A 1 269 ? -3.842 6.039 -11.32 1 92.69 269 SER A C 1
ATOM 2127 O O . SER A 1 269 ? -3.387 4.895 -11.406 1 92.69 269 SER A O 1
ATOM 2129 N N . MET A 1 270 ? -4.934 6.285 -10.797 1 92.88 270 MET A N 1
ATOM 2130 C CA . MET A 1 270 ? -5.699 5.25 -10.109 1 92.88 270 MET A CA 1
ATOM 2131 C C . MET A 1 270 ? -6.141 4.164 -11.086 1 92.88 270 MET A C 1
ATOM 2133 O O . MET A 1 270 ? -5.93 2.975 -10.836 1 92.88 270 MET A O 1
ATOM 2137 N N . VAL A 1 271 ? -6.672 4.547 -12.156 1 95.75 271 VAL A N 1
ATOM 2138 C CA . VAL A 1 271 ? -7.188 3.605 -13.141 1 95.75 271 VAL A CA 1
ATOM 2139 C C . VAL A 1 271 ? -6.039 2.775 -13.711 1 95.75 271 VAL A C 1
ATOM 2141 O O . VAL A 1 271 ? -6.168 1.562 -13.883 1 95.75 271 VAL A O 1
ATOM 2144 N N . SER A 1 272 ? -4.984 3.393 -13.977 1 96.94 272 SER A N 1
ATOM 2145 C CA . SER A 1 272 ? -3.867 2.701 -14.617 1 96.94 272 SER A CA 1
ATOM 2146 C C . SER A 1 272 ? -3.197 1.727 -13.648 1 96.94 272 SER A C 1
ATOM 2148 O O . SER A 1 272 ? -2.787 0.635 -14.055 1 96.94 272 SER A O 1
ATOM 2150 N N . TRP A 1 273 ? -3.045 2.078 -12.398 1 96.5 273 TRP A N 1
ATOM 2151 C CA . TRP A 1 273 ? -2.51 1.156 -11.406 1 96.5 273 TRP A CA 1
ATOM 2152 C C . TRP A 1 273 ? -3.42 -0.057 -11.242 1 96.5 273 TRP A C 1
ATOM 2154 O O . TRP A 1 273 ? -2.947 -1.196 -11.227 1 96.5 273 TRP A O 1
ATOM 2164 N N . LEU A 1 274 ? -4.656 0.189 -11.18 1 96.88 274 LEU A N 1
ATOM 2165 C CA . LEU A 1 274 ? -5.605 -0.907 -11.016 1 96.88 274 LEU A CA 1
ATOM 2166 C C . LEU A 1 274 ? -5.66 -1.776 -12.266 1 96.88 274 LEU A C 1
ATOM 2168 O O . LEU A 1 274 ? -5.828 -2.994 -12.172 1 96.88 274 LEU A O 1
ATOM 2172 N N . ALA A 1 275 ? -5.59 -1.135 -13.359 1 97.31 275 ALA A N 1
ATOM 2173 C CA . ALA A 1 275 ? -5.551 -1.894 -14.602 1 97.31 275 ALA A CA 1
ATOM 2174 C C . ALA A 1 275 ? -4.324 -2.801 -14.656 1 97.31 275 ALA A C 1
ATOM 2176 O O . ALA A 1 275 ? -4.438 -3.988 -14.977 1 97.31 275 ALA A O 1
ATOM 2177 N N . ALA A 1 276 ? -3.189 -2.242 -14.406 1 97.5 276 ALA A N 1
ATOM 2178 C CA . ALA A 1 276 ? -1.968 -3.043 -14.406 1 97.5 276 ALA A CA 1
ATOM 2179 C C . ALA A 1 276 ? -2.092 -4.23 -13.453 1 97.5 276 ALA A C 1
ATOM 2181 O O . ALA A 1 276 ? -1.703 -5.352 -13.797 1 97.5 276 ALA A O 1
ATOM 2182 N N . PHE A 1 277 ? -2.646 -3.967 -12.312 1 97.19 277 PHE A N 1
ATOM 2183 C CA . PHE A 1 277 ? -2.855 -5.012 -11.32 1 97.19 277 PHE A CA 1
ATOM 2184 C C . PHE A 1 277 ? -3.807 -6.078 -11.844 1 97.19 277 PHE A C 1
ATOM 2186 O O . PHE A 1 277 ? -3.541 -7.277 -11.719 1 97.19 277 PHE A O 1
ATOM 2193 N N . THR A 1 278 ? -4.844 -5.672 -12.445 1 96.5 278 THR A N 1
ATOM 2194 C CA . THR A 1 278 ? -5.859 -6.582 -12.969 1 96.5 278 THR A CA 1
ATOM 2195 C C . THR A 1 278 ? -5.293 -7.434 -14.102 1 96.5 278 THR A C 1
ATOM 2197 O O . THR A 1 278 ? -5.504 -8.648 -14.141 1 96.5 278 THR A O 1
ATOM 2200 N N . PHE A 1 279 ? -4.578 -6.805 -14.984 1 97 279 PHE A N 1
ATOM 2201 C CA . PHE A 1 279 ? -3.992 -7.535 -16.094 1 97 279 PHE A CA 1
ATOM 2202 C C . PHE A 1 279 ? -2.943 -8.523 -15.609 1 97 279 PHE A C 1
ATOM 2204 O O . PHE A 1 279 ? -2.734 -9.57 -16.219 1 97 279 PHE A O 1
ATOM 2211 N N . ALA A 1 280 ? -2.305 -8.203 -14.5 1 95.19 280 ALA A N 1
ATOM 2212 C CA . ALA A 1 280 ? -1.301 -9.109 -13.945 1 95.19 280 ALA A CA 1
ATOM 2213 C C . ALA A 1 280 ? -1.954 -10.32 -13.297 1 95.19 280 ALA A C 1
ATOM 2215 O O . ALA A 1 280 ? -1.426 -11.438 -13.367 1 95.19 280 ALA A O 1
ATOM 2216 N N . MET A 1 281 ? -3.117 -10.18 -12.766 1 94.69 281 MET A N 1
ATOM 2217 C CA . MET A 1 281 ? -3.66 -11.211 -11.883 1 94.69 281 MET A CA 1
ATOM 2218 C C . MET A 1 281 ? -4.711 -12.047 -12.609 1 94.69 281 MET A C 1
ATOM 2220 O O . MET A 1 281 ? -4.816 -13.25 -12.391 1 94.69 281 MET A O 1
ATOM 2224 N N . VAL A 1 282 ? -5.48 -11.445 -13.477 1 94.56 282 VAL A N 1
ATOM 2225 C CA . VAL A 1 282 ? -6.645 -12.109 -14.055 1 94.56 282 VAL A CA 1
ATOM 2226 C C . VAL A 1 282 ? -6.262 -12.758 -15.383 1 94.56 282 VAL A C 1
ATOM 2228 O O . VAL A 1 282 ? -6.301 -12.117 -16.438 1 94.56 282 VAL A O 1
ATOM 2231 N N . LYS A 1 283 ? -6.09 -13.992 -15.414 1 93.38 283 LYS A N 1
ATOM 2232 C CA . LYS A 1 283 ? -5.609 -14.742 -16.562 1 93.38 283 LYS A CA 1
ATOM 2233 C C . LYS A 1 283 ? -6.707 -14.891 -17.625 1 93.38 283 LYS A C 1
ATOM 2235 O O . LYS A 1 283 ? -6.418 -15.031 -18.812 1 93.38 283 LYS A O 1
ATOM 2240 N N . ASP A 1 284 ? -7.941 -14.828 -17.203 1 92.31 284 ASP A N 1
ATOM 2241 C CA . ASP A 1 284 ? -9.07 -14.938 -18.125 1 92.31 284 ASP A CA 1
ATOM 2242 C C . ASP A 1 284 ? -9.016 -13.844 -19.188 1 92.31 284 ASP A C 1
ATOM 2244 O O . ASP A 1 284 ? -9.562 -14.016 -20.281 1 92.31 284 ASP A O 1
ATOM 2248 N N . LEU A 1 285 ? -8.344 -12.875 -18.953 1 94.12 285 LEU A N 1
ATOM 2249 C CA . LEU A 1 285 ? -8.234 -11.766 -19.906 1 94.12 285 LEU A CA 1
ATOM 2250 C C . LEU A 1 285 ? -7.352 -12.148 -21.078 1 94.12 285 LEU A C 1
ATOM 2252 O O . LEU A 1 285 ? -7.344 -11.461 -22.109 1 94.12 285 LEU A O 1
ATOM 2256 N N . GLY A 1 286 ? -6.695 -13.266 -20.953 1 93.12 286 GLY A N 1
ATOM 2257 C CA . GLY A 1 286 ? -5.906 -13.789 -22.062 1 93.12 286 GLY A CA 1
ATOM 2258 C C . GLY A 1 286 ? -6.75 -14.211 -23.25 1 93.12 286 GLY A C 1
ATOM 2259 O O . GLY A 1 286 ? -6.227 -14.406 -24.344 1 93.12 286 GLY A O 1
ATOM 2260 N N . ALA A 1 287 ? -7.984 -14.297 -23.062 1 93.94 287 ALA A N 1
ATOM 2261 C CA . ALA A 1 287 ? -8.898 -14.703 -24.125 1 93.94 287 ALA A CA 1
ATOM 2262 C C . ALA A 1 287 ? -9.195 -13.555 -25.078 1 93.94 287 ALA A C 1
ATOM 2264 O O . ALA A 1 287 ? -9.719 -13.758 -26.172 1 93.94 287 ALA A O 1
ATOM 2265 N N . PHE A 1 288 ? -8.781 -12.383 -24.75 1 96.25 288 PHE A N 1
ATOM 2266 C CA . PHE A 1 288 ? -9.094 -11.203 -25.547 1 96.25 288 PHE A CA 1
ATOM 2267 C C . PHE A 1 288 ? -7.855 -10.711 -26.281 1 96.25 288 PHE A C 1
ATOM 2269 O O . PHE A 1 288 ? -6.727 -10.945 -25.844 1 96.25 288 PHE A O 1
ATOM 2276 N N . THR A 1 289 ? -8.125 -10.008 -27.375 1 96.88 289 THR A N 1
ATOM 2277 C CA . THR A 1 289 ? -7.047 -9.375 -28.125 1 96.88 289 THR A CA 1
ATOM 2278 C C . THR A 1 289 ? -6.602 -8.086 -27.438 1 96.88 289 THR A C 1
ATOM 2280 O O . THR A 1 289 ? -7.27 -7.598 -26.531 1 96.88 289 THR A O 1
ATOM 2283 N N . TYR A 1 290 ? -5.48 -7.559 -27.844 1 97.06 290 TYR A N 1
ATOM 2284 C CA . TYR A 1 290 ? -4.945 -6.312 -27.312 1 97.06 290 TYR A CA 1
ATOM 2285 C C . TYR A 1 290 ? -5.949 -5.176 -27.469 1 97.06 290 TYR A C 1
ATOM 2287 O O . TYR A 1 290 ? -6.219 -4.441 -26.516 1 97.06 290 TYR A O 1
ATOM 2295 N N . ILE A 1 291 ? -6.594 -5.086 -28.609 1 97.31 291 ILE A N 1
ATOM 2296 C CA . ILE A 1 291 ? -7.488 -3.973 -28.906 1 97.31 291 ILE A CA 1
ATOM 2297 C C . ILE A 1 291 ? -8.766 -4.102 -28.078 1 97.31 291 ILE A C 1
ATOM 2299 O O . ILE A 1 291 ? -9.312 -3.102 -27.609 1 97.31 291 ILE A O 1
ATOM 2303 N N . GLN A 1 292 ? -9.188 -5.293 -27.906 1 97.56 292 GLN A N 1
ATOM 2304 C CA . GLN A 1 292 ? -10.391 -5.531 -27.125 1 97.56 292 GLN A CA 1
ATOM 2305 C C . GLN A 1 292 ? -10.188 -5.117 -25.672 1 97.56 292 GLN A C 1
ATOM 2307 O O . GLN A 1 292 ? -11.133 -4.723 -24.984 1 97.56 292 GLN A O 1
ATOM 2312 N N . MET A 1 293 ? -8.984 -5.156 -25.25 1 97.88 293 MET A N 1
ATOM 2313 C CA . MET A 1 293 ? -8.68 -4.758 -23.875 1 97.88 293 MET A CA 1
ATOM 2314 C C . MET A 1 293 ? -8.344 -3.271 -23.797 1 97.88 293 MET A C 1
ATOM 2316 O O . MET A 1 293 ? -8.625 -2.615 -22.797 1 97.88 293 MET A O 1
ATOM 2320 N N . LEU A 1 294 ? -7.77 -2.746 -24.844 1 97.69 294 LEU A N 1
ATOM 2321 C CA . LEU A 1 294 ? -7.367 -1.345 -24.891 1 97.69 294 LEU A CA 1
ATOM 2322 C C . LEU A 1 294 ? -8.586 -0.429 -24.828 1 97.69 294 LEU A C 1
ATOM 2324 O O . LEU A 1 294 ? -8.555 0.606 -24.156 1 97.69 294 LEU A O 1
ATOM 2328 N N . ILE A 1 295 ? -9.664 -0.75 -25.422 1 97.38 295 ILE A N 1
ATOM 2329 C CA . ILE A 1 295 ? -10.844 0.092 -25.531 1 97.38 295 ILE A CA 1
ATOM 2330 C C . ILE A 1 295 ? -11.453 0.325 -24.156 1 97.38 295 ILE A C 1
ATOM 2332 O O . ILE A 1 295 ? -11.625 1.471 -23.719 1 97.38 295 ILE A O 1
ATOM 2336 N N . PRO A 1 296 ? -11.75 -0.756 -23.453 1 96.88 296 PRO A N 1
ATOM 2337 C CA . PRO A 1 296 ? -12.289 -0.493 -22.125 1 96.88 296 PRO A CA 1
ATOM 2338 C C . PRO A 1 296 ? -11.297 0.244 -21.219 1 96.88 296 PRO A C 1
ATOM 2340 O O . PRO A 1 296 ? -11.703 1.037 -20.375 1 96.88 296 PRO A O 1
ATOM 2343 N N . TYR A 1 297 ? -10.055 0.022 -21.375 1 97.44 297 TYR A N 1
ATOM 2344 C CA . TYR A 1 297 ? -9.062 0.736 -20.594 1 97.44 297 TYR A CA 1
ATOM 2345 C C . TYR A 1 297 ? -9.109 2.232 -20.875 1 97.44 297 TYR A C 1
ATOM 2347 O O . TYR A 1 297 ? -9.164 3.045 -19.938 1 97.44 297 TYR A O 1
ATOM 2355 N N . LEU A 1 298 ? -9.148 2.582 -22.125 1 97.12 298 LEU A N 1
ATOM 2356 C CA . LEU A 1 298 ? -9.211 3.988 -22.516 1 97.12 298 LEU A CA 1
ATOM 2357 C C . LEU A 1 298 ? -10.523 4.617 -22.062 1 97.12 298 LEU A C 1
ATOM 2359 O O . LEU A 1 298 ? -10.547 5.77 -21.625 1 97.12 298 LEU A O 1
ATOM 2363 N N . ALA A 1 299 ? -11.578 3.877 -22.141 1 97.25 299 ALA A N 1
ATOM 2364 C CA . ALA A 1 299 ? -12.867 4.363 -21.656 1 97.25 299 ALA A CA 1
ATOM 2365 C C . ALA A 1 299 ? -12.828 4.656 -20.156 1 97.25 299 ALA A C 1
ATOM 2367 O O . ALA A 1 299 ? -13.367 5.672 -19.703 1 97.25 299 ALA A O 1
ATOM 2368 N N . LEU A 1 300 ? -12.203 3.783 -19.453 1 96.62 300 LEU A N 1
ATOM 2369 C CA . LEU A 1 300 ? -12.094 3.967 -18.016 1 96.62 300 LEU A CA 1
ATOM 2370 C C . LEU A 1 300 ? -11.227 5.176 -17.688 1 96.62 300 LEU A C 1
ATOM 2372 O O . LEU A 1 300 ? -11.531 5.934 -16.766 1 96.62 300 LEU A O 1
ATOM 2376 N N . VAL A 1 301 ? -10.18 5.348 -18.422 1 96.19 301 VAL A N 1
ATOM 2377 C CA . VAL A 1 301 ? -9.297 6.492 -18.219 1 96.19 301 VAL A CA 1
ATOM 2378 C C . VAL A 1 301 ? -10.055 7.785 -18.5 1 96.19 301 VAL A C 1
ATOM 2380 O O . VAL A 1 301 ? -10.008 8.734 -17.719 1 96.19 301 VAL A O 1
ATOM 2383 N N . LEU A 1 302 ? -10.812 7.809 -19.562 1 95.75 302 LEU A N 1
ATOM 2384 C CA . LEU A 1 302 ? -11.578 8.992 -19.938 1 95.75 302 LEU A CA 1
ATOM 2385 C C . LEU A 1 302 ? -12.672 9.273 -18.906 1 95.75 302 LEU A C 1
ATOM 2387 O O . LEU A 1 302 ? -12.93 10.43 -18.578 1 95.75 302 LEU A O 1
ATOM 2391 N N . THR A 1 303 ? -13.289 8.258 -18.453 1 95.06 303 THR A N 1
ATOM 2392 C CA . THR A 1 303 ? -14.305 8.414 -17.422 1 95.06 303 THR A CA 1
ATOM 2393 C C . THR A 1 303 ? -13.695 8.961 -16.141 1 95.06 303 THR A C 1
ATOM 2395 O O . THR A 1 303 ? -14.312 9.789 -15.461 1 95.06 303 THR A O 1
ATOM 2398 N N . ALA A 1 304 ? -12.555 8.508 -15.844 1 93.06 304 ALA A N 1
ATOM 2399 C CA . ALA A 1 304 ? -11.867 9 -14.648 1 93.06 304 ALA A CA 1
ATOM 2400 C C . ALA A 1 304 ? -11.516 10.477 -14.789 1 93.06 304 ALA A C 1
ATOM 2402 O O . ALA A 1 304 ? -11.656 11.25 -13.844 1 93.06 304 ALA A O 1
ATOM 2403 N N . ILE A 1 305 ? -11.055 10.82 -15.906 1 93.25 305 ILE A N 1
ATOM 2404 C CA . ILE A 1 305 ? -10.742 12.227 -16.172 1 93.25 305 ILE A CA 1
ATOM 2405 C C . ILE A 1 305 ? -12.016 13.062 -16.062 1 93.25 305 ILE A C 1
ATOM 2407 O O . ILE A 1 305 ? -12.031 14.094 -15.391 1 93.25 305 ILE A O 1
ATOM 2411 N N . GLY A 1 306 ? -13.062 12.617 -16.719 1 92.31 306 GLY A N 1
ATOM 2412 C CA . GLY A 1 306 ? -14.336 13.305 -16.625 1 92.31 306 GLY A CA 1
ATOM 2413 C C . GLY A 1 306 ? -14.875 13.398 -15.219 1 92.31 306 GLY A C 1
ATOM 2414 O O . GLY A 1 306 ? -15.367 14.445 -14.797 1 92.31 306 GLY A O 1
ATOM 2415 N N . GLY A 1 307 ? -14.773 12.297 -14.5 1 89.81 307 GLY A N 1
ATOM 2416 C CA . GLY A 1 307 ? -15.188 12.297 -13.102 1 89.81 307 GLY A CA 1
ATOM 2417 C C . GLY A 1 307 ? -14.391 13.266 -12.25 1 89.81 307 GLY A C 1
ATOM 2418 O O . GLY A 1 307 ? -14.953 13.914 -11.359 1 89.81 307 GLY A O 1
ATOM 2419 N N . GLY A 1 308 ? -13.156 13.336 -12.461 1 87.88 308 GLY A N 1
ATOM 2420 C CA . GLY A 1 308 ? -12.328 14.312 -11.766 1 87.88 308 GLY A CA 1
ATOM 2421 C C . GLY A 1 308 ? -12.758 15.742 -12.016 1 87.88 308 GLY A C 1
ATOM 2422 O O . GLY A 1 308 ? -12.852 16.531 -11.078 1 87.88 308 GLY A O 1
ATOM 2423 N N . GLN A 1 309 ? -13.086 16.031 -13.242 1 89.25 309 GLN A N 1
ATOM 2424 C CA . GLN A 1 309 ? -13.523 17.375 -13.578 1 89.25 309 GLN A CA 1
ATOM 2425 C C . GLN A 1 309 ? -14.883 17.672 -12.953 1 89.25 309 GLN A C 1
ATOM 2427 O O . GLN A 1 309 ? -15.141 18.812 -12.531 1 89.25 309 GLN A O 1
ATOM 2432 N N . PHE A 1 310 ? -15.688 16.703 -12.953 1 89.69 310 PHE A N 1
ATOM 2433 C CA . PHE A 1 310 ? -17 16.859 -12.328 1 89.69 310 PHE A CA 1
ATOM 2434 C C . PHE A 1 310 ? -16.844 17.156 -10.836 1 89.69 310 PHE A C 1
ATOM 2436 O O . PHE A 1 310 ? -17.547 18.016 -10.305 1 89.69 310 PHE A O 1
ATOM 2443 N N . THR A 1 311 ? -16.031 16.469 -10.18 1 86.25 311 THR A N 1
ATOM 2444 C CA . THR A 1 311 ? -15.781 16.672 -8.758 1 86.25 311 THR A CA 1
ATOM 2445 C C . THR A 1 311 ? -15.227 18.078 -8.508 1 86.25 311 THR A C 1
ATOM 2447 O O . THR A 1 311 ? -15.609 18.734 -7.539 1 86.25 311 THR A O 1
ATOM 2450 N N . LYS A 1 312 ? -14.32 18.484 -9.305 1 85.56 312 LYS A N 1
ATOM 2451 C CA . LYS A 1 312 ? -13.781 19.844 -9.203 1 85.56 312 LYS A CA 1
ATOM 2452 C C . LYS A 1 312 ? -14.898 20.891 -9.273 1 85.56 312 LYS A C 1
ATOM 2454 O O . LYS A 1 312 ? -14.969 21.781 -8.438 1 85.56 312 LYS A O 1
ATOM 2459 N N . LYS A 1 313 ? -15.734 20.75 -10.234 1 88.12 313 LYS A N 1
ATOM 2460 C CA . LYS A 1 313 ? -16.828 21.703 -10.414 1 88.12 313 LYS A CA 1
ATOM 2461 C C . LYS A 1 313 ? -17.781 21.672 -9.227 1 88.12 313 LYS A C 1
ATOM 2463 O O . LYS A 1 313 ? -18.266 22.719 -8.797 1 88.12 313 LYS A O 1
ATOM 2468 N N . LYS A 1 314 ? -18.047 20.547 -8.781 1 87.31 314 LYS A N 1
ATOM 2469 C CA . LYS A 1 314 ? -18.922 20.422 -7.625 1 87.31 314 LYS A CA 1
ATOM 2470 C C . LYS A 1 314 ? -18.328 21.109 -6.402 1 87.31 314 LYS A C 1
ATOM 2472 O O . LYS A 1 314 ? -19.047 21.766 -5.648 1 87.31 314 LYS A O 1
ATOM 2477 N N . MET A 1 315 ? -17.094 20.953 -6.207 1 84.06 315 MET A N 1
ATOM 2478 C CA . MET A 1 315 ? -16.422 21.578 -5.074 1 84.06 315 MET A CA 1
ATOM 2479 C C . MET A 1 315 ? -16.406 23.094 -5.215 1 84.06 315 MET A C 1
ATOM 2481 O O . MET A 1 315 ? -16.594 23.812 -4.234 1 84.06 315 MET A O 1
ATOM 2485 N N . GLU A 1 316 ? -16.156 23.562 -6.391 1 84.5 316 GLU A N 1
ATOM 2486 C CA . GLU A 1 316 ? -16.188 24.984 -6.648 1 84.5 316 GLU A CA 1
ATOM 2487 C C . GLU A 1 316 ? -17.562 25.578 -6.371 1 84.5 316 GLU A C 1
ATOM 2489 O O . GLU A 1 316 ? -17.672 26.688 -5.824 1 84.5 316 GLU A O 1
ATOM 2494 N N . LYS A 1 317 ? -18.5 24.859 -6.75 1 86.69 317 LYS A N 1
ATOM 2495 C CA . LYS A 1 317 ? -19.859 25.312 -6.5 1 86.69 317 LYS A CA 1
ATOM 2496 C C . LYS A 1 317 ? -20.156 25.359 -5.004 1 86.69 317 LYS A C 1
ATOM 2498 O O . LYS A 1 317 ? -20.844 26.266 -4.535 1 86.69 317 LYS A O 1
ATOM 2503 N N . GLU A 1 318 ? -19.703 24.406 -4.328 1 83.44 318 GLU A N 1
ATOM 2504 C CA . GLU A 1 318 ? -19.891 24.359 -2.883 1 83.44 318 GLU A CA 1
ATOM 2505 C C . GLU A 1 318 ? -19.25 25.562 -2.201 1 83.44 318 GLU A C 1
ATOM 2507 O O . GLU A 1 318 ? -19.828 26.141 -1.28 1 83.44 318 GLU A O 1
ATOM 2512 N N . VAL A 1 319 ? -18.109 25.906 -2.6 1 81.25 319 VAL A N 1
ATOM 2513 C CA . VAL A 1 319 ? -17.391 27.047 -2.029 1 81.25 319 VAL A CA 1
ATOM 2514 C C . VAL A 1 319 ? -18.156 28.328 -2.318 1 81.25 319 VAL A C 1
ATOM 2516 O O . VAL A 1 319 ? -18.266 29.203 -1.455 1 81.25 319 VAL A O 1
ATOM 2519 N N . LYS A 1 320 ? -18.672 28.453 -3.443 1 84.19 320 LYS A N 1
ATOM 2520 C CA . LYS A 1 320 ? -19.438 29.641 -3.82 1 84.19 320 LYS A CA 1
ATOM 2521 C C . LYS A 1 320 ? -20.719 29.734 -3.006 1 84.19 320 LYS A C 1
ATOM 2523 O O . LYS A 1 320 ? -21.109 30.828 -2.584 1 84.19 320 LYS A O 1
ATOM 2528 N N . ASN A 1 321 ? -21.281 28.594 -2.803 1 82.12 321 ASN A N 1
ATOM 2529 C CA . ASN A 1 321 ? -22.5 28.578 -2.02 1 82.12 321 ASN A CA 1
ATOM 2530 C C . ASN A 1 321 ? -22.234 28.922 -0.556 1 82.12 321 ASN A C 1
ATOM 2532 O O . ASN A 1 321 ? -23.062 29.578 0.09 1 82.12 321 ASN A O 1
ATOM 2536 N N . GLU A 1 322 ? -21.156 28.391 -0.049 1 76.06 322 GLU A N 1
ATOM 2537 C CA . GLU A 1 322 ? -20.797 28.672 1.34 1 76.06 322 GLU A CA 1
ATOM 2538 C C . GLU A 1 322 ? -20.438 30.141 1.544 1 76.06 322 GLU A C 1
ATOM 2540 O O . GLU A 1 322 ? -20.672 30.688 2.621 1 76.06 322 GLU A O 1
ATOM 2545 N N . SER A 1 323 ? -19.859 30.734 0.59 1 73 323 SER A N 1
ATOM 2546 C CA . SER A 1 323 ? -19.5 32.156 0.671 1 73 323 SER A CA 1
ATOM 2547 C C . SER A 1 323 ? -20.734 33.031 0.58 1 73 323 SER A C 1
ATOM 2549 O O . SER A 1 323 ? -20.766 34.125 1.141 1 73 323 SER A O 1
ATOM 2551 N N . GLU A 1 324 ? -21.672 32.594 -0.09 1 73.25 324 GLU A N 1
ATOM 2552 C CA . GLU A 1 324 ? -22.906 33.375 -0.233 1 73.25 324 GLU A CA 1
ATOM 2553 C C . GLU A 1 324 ? -23.797 33.219 0.99 1 73.25 324 GLU A C 1
ATOM 2555 O O . GLU A 1 324 ? -24.656 34.062 1.253 1 73.25 324 GLU A O 1
ATOM 2560 N N . SER A 1 325 ? -23.609 32.156 1.807 1 64.19 325 SER A N 1
ATOM 2561 C CA . SER A 1 325 ? -24.406 31.984 3.014 1 64.19 325 SER A CA 1
ATOM 2562 C C . SER A 1 325 ? -23.75 32.656 4.215 1 64.19 325 SER A C 1
ATOM 2564 O O . SER A 1 325 ? -24.438 33.188 5.082 1 64.19 325 SER A O 1
ATOM 2566 N N . MET B 1 1 ? -40.344 -18.047 -6.961 1 64.94 1 MET B N 1
ATOM 2567 C CA . MET B 1 1 ? -39.125 -17.594 -6.34 1 64.94 1 MET B CA 1
ATOM 2568 C C . MET B 1 1 ? -38.688 -18.516 -5.203 1 64.94 1 MET B C 1
ATOM 2570 O O . MET B 1 1 ? -39.531 -18.875 -4.355 1 64.94 1 MET B O 1
ATOM 2574 N N . ASN B 1 2 ? -37.5 -19.078 -5.27 1 80.44 2 ASN B N 1
ATOM 2575 C CA . ASN B 1 2 ? -36.969 -20 -4.258 1 80.44 2 ASN B CA 1
ATOM 2576 C C . ASN B 1 2 ? -37 -19.359 -2.867 1 80.44 2 ASN B C 1
ATOM 2578 O O . ASN B 1 2 ? -36.844 -18.141 -2.732 1 80.44 2 ASN B O 1
ATOM 2582 N N . ILE B 1 3 ? -37.438 -20.031 -1.951 1 84.19 3 ILE B N 1
ATOM 2583 C CA . ILE B 1 3 ? -37.594 -19.594 -0.564 1 84.19 3 ILE B CA 1
ATOM 2584 C C . ILE B 1 3 ? -36.312 -18.938 -0.089 1 84.19 3 ILE B C 1
ATOM 2586 O O . ILE B 1 3 ? -36.344 -18 0.706 1 84.19 3 ILE B O 1
ATOM 2590 N N . GLN B 1 4 ? -35.312 -19.359 -0.623 1 85.31 4 GLN B N 1
ATOM 2591 C CA . GLN B 1 4 ? -34 -18.812 -0.233 1 85.31 4 GLN B CA 1
ATOM 2592 C C . GLN B 1 4 ? -33.875 -17.375 -0.714 1 85.31 4 GLN B C 1
ATOM 2594 O O . GLN B 1 4 ? -33.375 -16.516 0.025 1 85.31 4 GLN B O 1
ATOM 2599 N N . VAL B 1 5 ? -34.281 -17.141 -1.928 1 88.75 5 VAL B N 1
ATOM 2600 C CA . VAL B 1 5 ? -34.188 -15.805 -2.5 1 88.75 5 VAL B CA 1
ATOM 2601 C C . VAL B 1 5 ? -35.094 -14.852 -1.717 1 88.75 5 VAL B C 1
ATOM 2603 O O . VAL B 1 5 ? -34.719 -13.727 -1.399 1 88.75 5 VAL B O 1
ATOM 2606 N N . ILE B 1 6 ? -36.219 -15.352 -1.372 1 91.5 6 ILE B N 1
ATOM 2607 C CA . ILE B 1 6 ? -37.156 -14.547 -0.604 1 91.5 6 ILE B CA 1
ATOM 2608 C C . ILE B 1 6 ? -36.562 -14.227 0.767 1 91.5 6 ILE B C 1
ATOM 2610 O O . ILE B 1 6 ? -36.688 -13.094 1.25 1 91.5 6 ILE B O 1
ATOM 2614 N N . GLY B 1 7 ? -36 -15.211 1.371 1 93 7 GLY B N 1
ATOM 2615 C CA . GLY B 1 7 ? -35.344 -15 2.658 1 93 7 GLY B CA 1
ATOM 2616 C C . GLY B 1 7 ? -34.25 -13.945 2.617 1 93 7 GLY B C 1
ATOM 2617 O O . GLY B 1 7 ? -34.188 -13.086 3.494 1 93 7 GLY B O 1
ATOM 2618 N N . ILE B 1 8 ? -33.438 -14.016 1.572 1 93.12 8 ILE B N 1
ATOM 2619 C CA . ILE B 1 8 ? -32.344 -13.055 1.429 1 93.12 8 ILE B CA 1
ATOM 2620 C C . ILE B 1 8 ? -32.906 -11.648 1.233 1 93.12 8 ILE B C 1
ATOM 2622 O O . ILE B 1 8 ? -32.438 -10.688 1.833 1 93.12 8 ILE B O 1
ATOM 2626 N N . ILE B 1 9 ? -33.938 -11.539 0.461 1 94.44 9 ILE B N 1
ATOM 2627 C CA . ILE B 1 9 ? -34.562 -10.25 0.188 1 94.44 9 ILE B CA 1
ATOM 2628 C C . ILE B 1 9 ? -35.188 -9.688 1.468 1 94.44 9 ILE B C 1
ATOM 2630 O O . ILE B 1 9 ? -35 -8.516 1.794 1 94.44 9 ILE B O 1
ATOM 2634 N N . LEU B 1 10 ? -35.812 -10.523 2.232 1 95.5 10 LEU B N 1
ATOM 2635 C CA . LEU B 1 10 ? -36.5 -10.07 3.447 1 95.5 10 LEU B CA 1
ATOM 2636 C C . LEU B 1 10 ? -35.469 -9.641 4.5 1 95.5 10 LEU B C 1
ATOM 2638 O O . LEU B 1 10 ? -35.625 -8.602 5.141 1 95.5 10 LEU B O 1
ATOM 2642 N N . LEU B 1 11 ? -34.5 -10.43 4.656 1 96.12 11 LEU B N 1
ATOM 2643 C CA . LEU B 1 11 ? -33.469 -10.078 5.621 1 96.12 11 LEU B CA 1
ATOM 2644 C C . LEU B 1 11 ? -32.75 -8.805 5.203 1 96.12 11 LEU B C 1
ATOM 2646 O O . LEU B 1 11 ? -32.469 -7.941 6.039 1 96.12 11 LEU B O 1
ATOM 2650 N N . SER B 1 12 ? -32.438 -8.672 3.914 1 96.5 12 SER B N 1
ATOM 2651 C CA . SER B 1 12 ? -31.734 -7.5 3.404 1 96.5 12 SER B CA 1
ATOM 2652 C C . SER B 1 12 ? -32.594 -6.25 3.504 1 96.5 12 SER B C 1
ATOM 2654 O O . SER B 1 12 ? -32.125 -5.164 3.811 1 96.5 12 SER B O 1
ATOM 2656 N N . LEU B 1 13 ? -33.844 -6.43 3.242 1 96.44 13 LEU B N 1
ATOM 2657 C CA . LEU B 1 13 ? -34.75 -5.305 3.352 1 96.44 13 LEU B CA 1
ATOM 2658 C C . LEU B 1 13 ? -34.875 -4.836 4.801 1 96.44 13 LEU B C 1
ATOM 2660 O O . LEU B 1 13 ? -34.969 -3.633 5.062 1 96.44 13 LEU B O 1
ATOM 2664 N N . SER B 1 14 ? -34.938 -5.781 5.699 1 96.38 14 SER B N 1
ATOM 2665 C CA . SER B 1 14 ? -34.969 -5.434 7.117 1 96.38 14 SER B CA 1
ATOM 2666 C C . SER B 1 14 ? -33.75 -4.629 7.52 1 96.38 14 SER B C 1
ATOM 2668 O O . SER B 1 14 ? -33.875 -3.607 8.195 1 96.38 14 SER B O 1
ATOM 2670 N N . GLY B 1 15 ? -32.594 -5.102 7.098 1 95.81 15 GLY B N 1
ATOM 2671 C CA . GLY B 1 15 ? -31.391 -4.379 7.395 1 95.81 15 GLY B CA 1
ATOM 2672 C C . GLY B 1 15 ? -31.344 -3 6.762 1 95.81 15 GLY B C 1
ATOM 2673 O O . GLY B 1 15 ? -30.906 -2.035 7.398 1 95.81 15 GLY B O 1
ATOM 2674 N N . LEU B 1 16 ? -31.766 -2.957 5.551 1 96.25 16 LEU B N 1
ATOM 2675 C CA . LEU B 1 16 ? -31.797 -1.697 4.816 1 96.25 16 LEU B CA 1
ATOM 2676 C C . LEU B 1 16 ? -32.688 -0.676 5.516 1 96.25 16 LEU B C 1
ATOM 2678 O O . LEU B 1 16 ? -32.312 0.489 5.66 1 96.25 16 LEU B O 1
ATOM 2682 N N . LEU B 1 17 ? -33.812 -1.052 5.957 1 95.25 17 LEU B N 1
ATOM 2683 C CA . LEU B 1 17 ? -34.75 -0.158 6.605 1 95.25 17 LEU B CA 1
ATOM 2684 C C . LEU B 1 17 ? -34.219 0.325 7.949 1 95.25 17 LEU B C 1
ATOM 2686 O O . LEU B 1 17 ? -34.375 1.501 8.289 1 95.25 17 LEU B O 1
ATOM 2690 N N . ILE B 1 18 ? -33.656 -0.581 8.68 1 94.31 18 ILE B N 1
ATOM 2691 C CA . ILE B 1 18 ? -33.094 -0.202 9.961 1 94.31 18 ILE B CA 1
ATOM 2692 C C . ILE B 1 18 ? -31.953 0.802 9.742 1 94.31 18 ILE B C 1
ATOM 2694 O O . ILE B 1 18 ? -31.875 1.823 10.43 1 94.31 18 ILE B O 1
ATOM 2698 N N . ALA B 1 19 ? -31.109 0.533 8.812 1 93.88 19 ALA B N 1
ATOM 2699 C CA . ALA B 1 19 ? -29.969 1.417 8.523 1 93.88 19 ALA B CA 1
ATOM 2700 C C . ALA B 1 19 ? -30.453 2.785 8.055 1 93.88 19 ALA B C 1
ATOM 2702 O O . ALA B 1 19 ? -29.891 3.814 8.43 1 93.88 19 ALA B O 1
ATOM 2703 N N . PHE B 1 20 ? -31.453 2.754 7.242 1 93.31 20 PHE B N 1
ATOM 2704 C CA . PHE B 1 20 ? -32 4.004 6.742 1 93.31 20 PHE B CA 1
ATOM 2705 C C . PHE B 1 20 ? -32.594 4.828 7.879 1 93.31 20 PHE B C 1
ATOM 2707 O O . PHE B 1 20 ? -32.406 6.043 7.93 1 93.31 20 PHE B O 1
ATOM 2714 N N . SER B 1 21 ? -33.312 4.184 8.758 1 91.31 21 SER B N 1
ATOM 2715 C CA . SER B 1 21 ? -33.875 4.859 9.93 1 91.31 21 SER B CA 1
ATOM 2716 C C . SER B 1 21 ? -32.781 5.449 10.805 1 91.31 21 SER B C 1
ATOM 2718 O O . SER B 1 21 ? -32.906 6.578 11.289 1 91.31 21 SER B O 1
ATOM 2720 N N . GLN B 1 22 ? -31.734 4.699 10.984 1 89.69 22 GLN B N 1
ATOM 2721 C CA . GLN B 1 22 ? -30.609 5.184 11.789 1 89.69 22 GLN B CA 1
ATOM 2722 C C . GLN B 1 22 ? -29.922 6.371 11.117 1 89.69 22 GLN B C 1
ATOM 2724 O O . GLN B 1 22 ? -29.5 7.309 11.797 1 89.69 22 GLN B O 1
ATOM 2729 N N . PHE B 1 23 ? -29.797 6.332 9.859 1 89.06 23 PHE B N 1
ATOM 2730 C CA . PHE B 1 23 ? -29.156 7.41 9.117 1 89.06 23 PHE B CA 1
ATOM 2731 C C . PHE B 1 23 ? -29.984 8.695 9.203 1 89.06 23 PHE B C 1
ATOM 2733 O O . PHE B 1 23 ? -29.438 9.781 9.375 1 89.06 23 PHE B O 1
ATOM 2740 N N . LYS B 1 24 ? -31.203 8.648 9.156 1 87.81 24 LYS B N 1
ATOM 2741 C CA . LYS B 1 24 ? -32.094 9.797 9.219 1 87.81 24 LYS B CA 1
ATOM 2742 C C . LYS B 1 24 ? -32.094 10.422 10.617 1 87.81 24 LYS B C 1
ATOM 2744 O O . LYS B 1 24 ? -32.188 11.648 10.75 1 87.81 24 LYS B O 1
ATOM 2749 N N . ASN B 1 25 ? -31.938 9.586 11.594 1 83.12 25 ASN B N 1
ATOM 2750 C CA . ASN B 1 25 ? -31.984 10.062 12.969 1 83.12 25 ASN B CA 1
ATOM 2751 C C . ASN B 1 25 ? -30.594 10.438 13.492 1 83.12 25 ASN B C 1
ATOM 2753 O O . ASN B 1 25 ? -30.438 10.734 14.672 1 83.12 25 ASN B O 1
ATOM 2757 N N . ARG B 1 26 ? -29.719 10.289 12.609 1 79.94 26 ARG B N 1
ATOM 2758 C CA . ARG B 1 26 ? -28.344 10.594 13.016 1 79.94 26 ARG B CA 1
ATOM 2759 C C . ARG B 1 26 ? -28.219 12.062 13.398 1 79.94 26 ARG B C 1
ATOM 2761 O O . ARG B 1 26 ? -28.734 12.945 12.711 1 79.94 26 ARG B O 1
ATOM 2768 N N . SER B 1 27 ? -27.844 12.258 14.719 1 64.19 27 SER B N 1
ATOM 2769 C CA . SER B 1 27 ? -27.562 13.641 15.094 1 64.19 27 SER B CA 1
ATOM 2770 C C . SER B 1 27 ? -26.5 14.242 14.188 1 64.19 27 SER B C 1
ATOM 2772 O O . SER B 1 27 ? -25.469 13.617 13.922 1 64.19 27 SER B O 1
ATOM 2774 N N . ARG B 1 28 ? -26.828 15.031 13.211 1 56.69 28 ARG B N 1
ATOM 2775 C CA . ARG B 1 28 ? -25.891 15.719 12.328 1 56.69 28 ARG B CA 1
ATOM 2776 C C . ARG B 1 28 ? -24.688 16.234 13.094 1 56.69 28 ARG B C 1
ATOM 2778 O O . ARG B 1 28 ? -24.672 17.359 13.578 1 56.69 28 ARG B O 1
ATOM 2785 N N . VAL B 1 29 ? -24.156 15.461 13.984 1 54 29 VAL B N 1
ATOM 2786 C CA . VAL B 1 29 ? -22.922 15.945 14.594 1 54 29 VAL B CA 1
ATOM 2787 C C . VAL B 1 29 ? -21.922 16.328 13.508 1 54 29 VAL B C 1
ATOM 2789 O O . VAL B 1 29 ? -21.625 15.531 12.617 1 54 29 VAL B O 1
ATOM 2792 N N . GLU B 1 30 ? -21.875 17.516 13.164 1 57.53 30 GLU B N 1
ATOM 2793 C CA . GLU B 1 30 ? -20.844 18.031 12.273 1 57.53 30 GLU B CA 1
ATOM 2794 C C . GLU B 1 30 ? -19.453 17.484 12.648 1 57.53 30 GLU B C 1
ATOM 2796 O O . GLU B 1 30 ? -18.891 17.859 13.672 1 57.53 30 GLU B O 1
ATOM 2801 N N . VAL B 1 31 ? -19.125 16.328 12.32 1 59.59 31 VAL B N 1
ATOM 2802 C CA . VAL B 1 31 ? -17.797 15.766 12.555 1 59.59 31 VAL B CA 1
ATOM 2803 C C . VAL B 1 31 ? -16.734 16.734 12.047 1 59.59 31 VAL B C 1
ATOM 2805 O O . VAL B 1 31 ? -16.766 17.141 10.883 1 59.59 31 VAL B O 1
ATOM 2808 N N . LYS B 1 32 ? -16.109 17.219 13.164 1 67.62 32 LYS B N 1
ATOM 2809 C CA . LYS B 1 32 ? -14.945 18.031 12.805 1 67.62 32 LYS B CA 1
ATOM 2810 C C . LYS B 1 32 ? -13.906 17.188 12.055 1 67.62 32 LYS B C 1
ATOM 2812 O O . LYS B 1 32 ? -13.43 16.188 12.57 1 67.62 32 LYS B O 1
ATOM 2817 N N . GLU B 1 33 ? -13.672 17.562 10.922 1 66.19 33 GLU B N 1
ATOM 2818 C CA . GLU B 1 33 ? -12.828 16.781 10.023 1 66.19 33 GLU B CA 1
ATOM 2819 C C . GLU B 1 33 ? -11.406 16.656 10.57 1 66.19 33 GLU B C 1
ATOM 2821 O O . GLU B 1 33 ? -10.664 15.758 10.172 1 66.19 33 GLU B O 1
ATOM 2826 N N . ASP B 1 34 ? -11.125 17.422 11.562 1 68.94 34 ASP B N 1
ATOM 2827 C CA . ASP B 1 34 ? -9.766 17.359 12.086 1 68.94 34 ASP B CA 1
ATOM 2828 C C . ASP B 1 34 ? -9.742 16.844 13.523 1 68.94 34 ASP B C 1
ATOM 2830 O O . ASP B 1 34 ? -8.922 17.281 14.328 1 68.94 34 ASP B O 1
ATOM 2834 N N . ASP B 1 35 ? -10.758 16.047 13.906 1 75.12 35 ASP B N 1
ATOM 2835 C CA . ASP B 1 35 ? -10.805 15.438 15.234 1 75.12 35 ASP B CA 1
ATOM 2836 C C . ASP B 1 35 ? -11.023 13.93 15.141 1 75.12 35 ASP B C 1
ATOM 2838 O O . ASP B 1 35 ? -12.109 13.477 14.766 1 75.12 35 ASP B O 1
ATOM 2842 N N . THR B 1 36 ? -10.07 13.234 15.602 1 74.31 36 THR B N 1
ATOM 2843 C CA . THR B 1 36 ? -10.109 11.781 15.508 1 74.31 36 THR B CA 1
ATOM 2844 C C . THR B 1 36 ? -11.227 11.211 16.375 1 74.31 36 THR B C 1
ATOM 2846 O O . THR B 1 36 ? -11.938 10.289 15.961 1 74.31 36 THR B O 1
ATOM 2849 N N . LEU B 1 37 ? -11.406 11.75 17.516 1 75.25 37 LEU B N 1
ATOM 2850 C CA . LEU B 1 37 ? -12.422 11.242 18.422 1 75.25 37 LEU B CA 1
ATOM 2851 C C . LEU B 1 37 ? -13.82 11.461 17.859 1 75.25 37 LEU B C 1
ATOM 2853 O O . LEU B 1 37 ? -14.703 10.609 18.016 1 75.25 37 LEU B O 1
ATOM 2857 N N . ASP B 1 38 ? -13.945 12.531 17.172 1 76.75 38 ASP B N 1
ATOM 2858 C CA . ASP B 1 38 ? -15.227 12.805 16.531 1 76.75 38 ASP B CA 1
ATOM 2859 C C . ASP B 1 38 ? -15.5 11.82 15.406 1 76.75 38 ASP B C 1
ATOM 2861 O O . ASP B 1 38 ? -16.641 11.391 15.203 1 76.75 38 ASP B O 1
ATOM 2865 N N . HIS B 1 39 ? -14.508 11.508 14.773 1 75.88 39 HIS B N 1
ATOM 2866 C CA . HIS B 1 39 ? -14.633 10.5 13.727 1 75.88 39 HIS B CA 1
ATOM 2867 C C . HIS B 1 39 ? -15.023 9.148 14.305 1 75.88 39 HIS B C 1
ATOM 2869 O O . HIS B 1 39 ? -15.867 8.445 13.742 1 75.88 39 HIS B O 1
ATOM 2875 N N . ILE B 1 40 ? -14.461 8.828 15.375 1 75.44 40 ILE B N 1
ATOM 2876 C CA . ILE B 1 40 ? -14.711 7.547 16.031 1 75.44 40 ILE B CA 1
ATOM 2877 C C . ILE B 1 40 ? -16.125 7.535 16.625 1 75.44 40 ILE B C 1
ATOM 2879 O O . ILE B 1 40 ? -16.891 6.598 16.406 1 75.44 40 ILE B O 1
ATOM 2883 N N . LYS B 1 41 ? -16.453 8.633 17.219 1 76 41 LYS B N 1
ATOM 2884 C CA . LYS B 1 41 ? -17.766 8.742 17.828 1 76 41 LYS B CA 1
ATOM 2885 C C . LYS B 1 41 ? -18.875 8.773 16.781 1 76 41 LYS B C 1
ATOM 2887 O O . LYS B 1 41 ? -19.969 8.242 17 1 76 41 LYS B O 1
ATOM 2892 N N . GLY B 1 42 ? -18.547 9.258 15.664 1 76.62 42 GLY B N 1
ATOM 2893 C CA . GLY B 1 42 ? -19.5 9.359 14.57 1 76.62 42 GLY B CA 1
ATOM 2894 C C . GLY B 1 42 ? -19.594 8.102 13.734 1 76.62 42 GLY B C 1
ATOM 2895 O O . GLY B 1 42 ? -20.375 8.031 12.781 1 76.62 42 GLY B O 1
ATOM 2896 N N . MET B 1 43 ? -18.828 7.164 14.031 1 79.44 43 MET B N 1
ATOM 2897 C CA . MET B 1 43 ? -18.812 5.863 13.367 1 79.44 43 MET B CA 1
ATOM 2898 C C . MET B 1 43 ? -18.562 6.027 11.867 1 79.44 43 MET B C 1
ATOM 2900 O O . MET B 1 43 ? -19.281 5.465 11.047 1 79.44 43 MET B O 1
ATOM 2904 N N . TYR B 1 44 ? -17.594 6.684 11.586 1 79.88 44 TYR B N 1
ATOM 2905 C CA . TYR B 1 44 ? -17.219 6.871 10.195 1 79.88 44 TYR B CA 1
ATOM 2906 C C . TYR B 1 44 ? -16.25 5.777 9.742 1 79.88 44 TYR B C 1
ATOM 2908 O O . TYR B 1 44 ? -15.477 5.258 10.539 1 79.88 44 TYR B O 1
ATOM 2916 N N . ILE B 1 45 ? -16.406 5.398 8.602 1 81.12 45 ILE B N 1
ATOM 2917 C CA . ILE B 1 45 ? -15.383 4.641 7.879 1 81.12 45 ILE B CA 1
ATOM 2918 C C . ILE B 1 45 ? -14.766 5.508 6.781 1 81.12 45 ILE B C 1
ATOM 2920 O O . ILE B 1 45 ? -15.445 5.875 5.82 1 81.12 45 ILE B O 1
ATOM 2924 N N . LEU B 1 46 ? -13.516 5.773 7.039 1 80.31 46 LEU B N 1
ATOM 2925 C CA . LEU B 1 46 ? -12.875 6.805 6.23 1 80.31 46 LEU B CA 1
ATOM 2926 C C . LEU B 1 46 ? -13.648 8.117 6.316 1 80.31 46 LEU B C 1
ATOM 2928 O O . LEU B 1 46 ? -13.781 8.695 7.398 1 80.31 46 LEU B O 1
ATOM 2932 N N . LYS B 1 47 ? -14.203 8.578 5.242 1 79.94 47 LYS B N 1
ATOM 2933 C CA . LYS B 1 47 ? -14.906 9.859 5.27 1 79.94 47 LYS B CA 1
ATOM 2934 C C . LYS B 1 47 ? -16.406 9.672 5.066 1 79.94 47 LYS B C 1
ATOM 2936 O O . LYS B 1 47 ? -17.125 10.641 4.84 1 79.94 47 LYS B O 1
ATOM 2941 N N . THR B 1 48 ? -16.891 8.492 5.301 1 83.44 48 THR B N 1
ATOM 2942 C CA . THR B 1 48 ? -18.281 8.18 5.043 1 83.44 48 THR B CA 1
ATOM 2943 C C . THR B 1 48 ? -18.969 7.652 6.305 1 83.44 48 THR B C 1
ATOM 2945 O O . THR B 1 48 ? -18.422 6.789 6.992 1 83.44 48 THR B O 1
ATOM 2948 N N . PRO B 1 49 ? -20.141 8.188 6.52 1 85.88 49 PRO B N 1
ATOM 2949 C CA . PRO B 1 49 ? -20.891 7.617 7.645 1 85.88 49 PRO B CA 1
ATOM 2950 C C . PRO B 1 49 ? -21.141 6.121 7.492 1 85.88 49 PRO B C 1
ATOM 2952 O O . PRO B 1 49 ? -21.5 5.66 6.406 1 85.88 49 PRO B O 1
ATOM 2955 N N . TYR B 1 50 ? -21 5.441 8.578 1 87.69 50 TYR B N 1
ATOM 2956 C CA . TYR B 1 50 ? -21.109 3.99 8.648 1 87.69 50 TYR B CA 1
ATOM 2957 C C . TYR B 1 50 ? -22.469 3.533 8.125 1 87.69 50 TYR B C 1
ATOM 2959 O O . TYR B 1 50 ? -22.562 2.543 7.395 1 87.69 50 TYR B O 1
ATOM 2967 N N . GLU B 1 51 ? -23.547 4.25 8.305 1 90 51 GLU B N 1
ATOM 2968 C CA . GLU B 1 51 ? -24.906 3.881 7.922 1 90 51 GLU B CA 1
ATOM 2969 C C . GLU B 1 51 ? -25.062 3.865 6.406 1 90 51 GLU B C 1
ATOM 2971 O O . GLU B 1 51 ? -25.797 3.041 5.863 1 90 51 GLU B O 1
ATOM 2976 N N . LYS B 1 52 ? -24.391 4.695 5.766 1 91.38 52 LYS B N 1
ATOM 2977 C CA . LYS B 1 52 ? -24.484 4.73 4.305 1 91.38 52 LYS B CA 1
ATOM 2978 C C . LYS B 1 52 ? -23.891 3.465 3.693 1 91.38 52 LYS B C 1
ATOM 2980 O O . LYS B 1 52 ? -24.406 2.938 2.711 1 91.38 52 LYS B O 1
ATOM 2985 N N . LEU B 1 53 ? -22.891 3.055 4.277 1 91.62 53 LEU B N 1
ATOM 2986 C CA . LEU B 1 53 ? -22.234 1.843 3.789 1 91.62 53 LEU B CA 1
ATOM 2987 C C . LEU B 1 53 ? -23.094 0.614 4.074 1 91.62 53 LEU B C 1
ATOM 2989 O O . LEU B 1 53 ? -23.156 -0.307 3.256 1 91.62 53 LEU B O 1
ATOM 2993 N N . VAL B 1 54 ? -23.734 0.661 5.184 1 94.19 54 VAL B N 1
ATOM 2994 C CA . VAL B 1 54 ? -24.625 -0.44 5.547 1 94.19 54 VAL B CA 1
ATOM 2995 C C . VAL B 1 54 ? -25.812 -0.481 4.586 1 94.19 54 VAL B C 1
ATOM 2997 O O . VAL B 1 54 ? -26.203 -1.552 4.109 1 94.19 54 VAL B O 1
ATOM 3000 N N . ILE B 1 55 ? -26.312 0.635 4.25 1 94.88 55 ILE B N 1
ATOM 3001 C CA . ILE B 1 55 ? -27.406 0.741 3.291 1 94.88 55 ILE B CA 1
ATOM 3002 C C . ILE B 1 55 ? -26.969 0.196 1.937 1 94.88 55 ILE B C 1
ATOM 3004 O O . ILE B 1 55 ? -27.688 -0.59 1.312 1 94.88 55 ILE B O 1
ATOM 3008 N N . ALA B 1 56 ? -25.844 0.604 1.594 1 94.25 56 ALA B N 1
ATOM 3009 C CA . ALA B 1 56 ? -25.312 0.15 0.31 1 94.25 56 ALA B CA 1
ATOM 3010 C C . ALA B 1 56 ? -25.141 -1.365 0.295 1 94.25 56 ALA B C 1
ATOM 3012 O O . ALA B 1 56 ? -25.438 -2.02 -0.709 1 94.25 56 ALA B O 1
ATOM 3013 N N . TYR B 1 57 ? -24.672 -1.918 1.381 1 95.25 57 TYR B N 1
ATOM 3014 C CA . TYR B 1 57 ? -24.453 -3.357 1.462 1 95.25 57 TYR B CA 1
ATOM 3015 C C . TYR B 1 57 ? -25.766 -4.121 1.343 1 95.25 57 TYR B C 1
ATOM 3017 O O . TYR B 1 57 ? -25.891 -5.02 0.507 1 95.25 57 TYR B O 1
ATOM 3025 N N . PHE B 1 58 ? -26.703 -3.803 2.115 1 95.94 58 PHE B N 1
ATOM 3026 C CA . PHE B 1 58 ? -27.969 -4.527 2.094 1 95.94 58 PHE B CA 1
ATOM 3027 C C . PHE B 1 58 ? -28.703 -4.309 0.771 1 95.94 58 PHE B C 1
ATOM 3029 O O . PHE B 1 58 ? -29.391 -5.203 0.276 1 95.94 58 PHE B O 1
ATOM 3036 N N . GLY B 1 59 ? -28.531 -3.107 0.264 1 95.31 59 GLY B N 1
ATOM 3037 C CA . GLY B 1 59 ? -29.062 -2.873 -1.071 1 95.31 59 GLY B CA 1
ATOM 3038 C C . GLY B 1 59 ? -28.438 -3.771 -2.125 1 95.31 59 GLY B C 1
ATOM 3039 O O . GLY B 1 59 ? -29.141 -4.297 -2.992 1 95.31 59 GLY B O 1
ATOM 3040 N N . LEU B 1 60 ? -27.203 -3.883 -2.008 1 93.75 60 LEU B N 1
ATOM 3041 C CA . LEU B 1 60 ? -26.484 -4.746 -2.938 1 93.75 60 LEU B CA 1
ATOM 3042 C C . LEU B 1 60 ? -26.953 -6.191 -2.812 1 93.75 60 LEU B C 1
ATOM 3044 O O . LEU B 1 60 ? -27.062 -6.902 -3.814 1 93.75 60 LEU B O 1
ATOM 3048 N N . MET B 1 61 ? -27.219 -6.645 -1.612 1 93.25 61 MET B N 1
ATOM 3049 C CA . MET B 1 61 ? -27.672 -8.016 -1.398 1 93.25 61 MET B CA 1
ATOM 3050 C C . MET B 1 61 ? -29.062 -8.219 -2.004 1 93.25 61 MET B C 1
ATOM 3052 O O . MET B 1 61 ? -29.359 -9.297 -2.518 1 93.25 61 MET B O 1
ATOM 3056 N N . ILE B 1 62 ? -29.859 -7.176 -1.97 1 93.88 62 ILE B N 1
ATOM 3057 C CA . ILE B 1 62 ? -31.172 -7.246 -2.59 1 93.88 62 ILE B CA 1
ATOM 3058 C C . ILE B 1 62 ? -31.031 -7.371 -4.105 1 93.88 62 ILE B C 1
ATOM 3060 O O . ILE B 1 62 ? -31.656 -8.227 -4.727 1 93.88 62 ILE B O 1
ATOM 3064 N N . LEU B 1 63 ? -30.203 -6.586 -4.645 1 91.56 63 LEU B N 1
ATOM 3065 C CA . LEU B 1 63 ? -29.984 -6.613 -6.086 1 91.56 63 LEU B CA 1
ATOM 3066 C C . LEU B 1 63 ? -29.438 -7.961 -6.527 1 91.56 63 LEU B C 1
ATOM 3068 O O . LEU B 1 63 ? -29.797 -8.477 -7.582 1 91.56 63 LEU B O 1
ATOM 3072 N N . ALA B 1 64 ? -28.578 -8.453 -5.727 1 88.5 64 ALA B N 1
ATOM 3073 C CA . ALA B 1 64 ? -28 -9.758 -6.027 1 88.5 64 ALA B CA 1
ATOM 3074 C C . ALA B 1 64 ? -29.062 -10.844 -6.008 1 88.5 64 ALA B C 1
ATOM 3076 O O . ALA B 1 64 ? -29.062 -11.742 -6.852 1 88.5 64 ALA B O 1
ATOM 3077 N N . ALA B 1 65 ? -29.922 -10.797 -5.07 1 88.56 65 ALA B N 1
ATOM 3078 C CA . ALA B 1 65 ? -30.984 -11.789 -4.957 1 88.56 65 ALA B CA 1
ATOM 3079 C C . ALA B 1 65 ? -31.953 -11.688 -6.137 1 88.56 65 ALA B C 1
ATOM 3081 O O . ALA B 1 65 ? -32.406 -12.703 -6.668 1 88.56 65 ALA B O 1
ATOM 3082 N N . ILE B 1 66 ? -32.156 -10.484 -6.527 1 89.38 66 ILE B N 1
ATOM 3083 C CA . ILE B 1 66 ? -33.062 -10.266 -7.672 1 89.38 66 ILE B CA 1
ATOM 3084 C C . ILE B 1 66 ? -32.375 -10.797 -8.938 1 89.38 66 ILE B C 1
ATOM 3086 O O . ILE B 1 66 ? -33.031 -11.453 -9.758 1 89.38 66 ILE B O 1
ATOM 3090 N N . ALA B 1 67 ? -31.172 -10.492 -9.07 1 87.44 67 ALA B N 1
ATOM 3091 C CA . ALA B 1 67 ? -30.438 -11 -10.219 1 87.44 67 ALA B CA 1
ATOM 3092 C C . ALA B 1 67 ? -30.438 -12.523 -10.25 1 87.44 67 ALA B C 1
ATOM 3094 O O . ALA B 1 67 ? -30.594 -13.125 -11.312 1 87.44 67 ALA B O 1
ATOM 3095 N N . ASP B 1 68 ? -30.203 -13.109 -9.125 1 83.12 68 ASP B N 1
ATOM 3096 C CA . ASP B 1 68 ? -30.234 -14.562 -9.023 1 83.12 68 ASP B CA 1
ATOM 3097 C C . ASP B 1 68 ? -31.594 -15.109 -9.43 1 83.12 68 ASP B C 1
ATOM 3099 O O . ASP B 1 68 ? -31.688 -16.141 -10.109 1 83.12 68 ASP B O 1
ATOM 3103 N N . TRP B 1 69 ? -32.594 -14.422 -9.031 1 83.38 69 TRP B N 1
ATOM 3104 C CA . TRP B 1 69 ? -33.938 -14.828 -9.352 1 83.38 69 TRP B CA 1
ATOM 3105 C C . TRP B 1 69 ? -34.188 -14.742 -10.859 1 83.38 69 TRP B C 1
ATOM 3107 O O . TRP B 1 69 ? -34.812 -15.641 -11.438 1 83.38 69 TRP B O 1
ATOM 3117 N N . ILE B 1 70 ? -33.719 -13.773 -11.516 1 85.81 70 ILE B N 1
ATOM 3118 C CA . ILE B 1 70 ? -33.969 -13.531 -12.938 1 85.81 70 ILE B CA 1
ATOM 3119 C C . ILE B 1 70 ? -33.156 -14.523 -13.773 1 85.81 70 ILE B C 1
ATOM 3121 O O . ILE B 1 70 ? -33.656 -15.078 -14.742 1 85.81 70 ILE B O 1
ATOM 3125 N N . ILE B 1 71 ? -31.953 -14.68 -13.484 1 80.38 71 ILE B N 1
ATOM 3126 C CA . ILE B 1 71 ? -31.078 -15.5 -14.305 1 80.38 71 ILE B CA 1
ATOM 3127 C C . ILE B 1 71 ? -31.359 -16.984 -14.047 1 80.38 71 ILE B C 1
ATOM 3129 O O . ILE B 1 71 ? -30.984 -17.844 -14.852 1 80.38 71 ILE B O 1
ATOM 3133 N N . GLY B 1 72 ? -32.344 -17.281 -13.391 1 63.06 72 GLY B N 1
ATOM 3134 C CA . GLY B 1 72 ? -32.844 -18.656 -13.203 1 63.06 72 GLY B CA 1
ATOM 3135 C C . GLY B 1 72 ? -31.844 -19.531 -12.445 1 63.06 72 GLY B C 1
ATOM 3136 O O . GLY B 1 72 ? -31.812 -20.734 -12.648 1 63.06 72 GLY B O 1
ATOM 3137 N N . GLY B 1 73 ? -31.047 -19.016 -11.633 1 56.16 73 GLY B N 1
ATOM 3138 C CA . GLY B 1 73 ? -30.203 -19.828 -10.766 1 56.16 73 GLY B CA 1
ATOM 3139 C C . GLY B 1 73 ? -28.812 -19.234 -10.555 1 56.16 73 GLY B C 1
ATOM 3140 O O . GLY B 1 73 ? -28.5 -18.188 -11.109 1 56.16 73 GLY B O 1
ATOM 3141 N N . ASN B 1 74 ? -28.062 -19.969 -9.664 1 53.06 74 ASN B N 1
ATOM 3142 C CA . ASN B 1 74 ? -26.844 -19.578 -8.953 1 53.06 74 ASN B CA 1
ATOM 3143 C C . ASN B 1 74 ? -25.672 -19.375 -9.914 1 53.06 74 ASN B C 1
ATOM 3145 O O . ASN B 1 74 ? -24.953 -20.328 -10.234 1 53.06 74 ASN B O 1
ATOM 3149 N N . PRO B 1 75 ? -25.906 -18.297 -10.734 1 59.03 75 PRO B N 1
ATOM 3150 C CA . PRO B 1 75 ? -24.594 -18.25 -11.398 1 59.03 75 PRO B CA 1
ATOM 3151 C C . PRO B 1 75 ? -23.438 -18.391 -10.43 1 59.03 75 PRO B C 1
ATOM 3153 O O . PRO B 1 75 ? -23.375 -17.688 -9.414 1 59.03 75 PRO B O 1
ATOM 3156 N N . GLU B 1 76 ? -22.766 -19.625 -10.562 1 64.69 76 GLU B N 1
ATOM 3157 C CA . GLU B 1 76 ? -21.75 -20.109 -9.625 1 64.69 76 GLU B CA 1
ATOM 3158 C C . GLU B 1 76 ? -20.828 -18.984 -9.188 1 64.69 76 GLU B C 1
ATOM 3160 O O . GLU B 1 76 ? -20.547 -18.828 -7.992 1 64.69 76 GLU B O 1
ATOM 3165 N N . LYS B 1 77 ? -20.656 -18.094 -10.086 1 75.06 77 LYS B N 1
ATOM 3166 C CA . LYS B 1 77 ? -19.672 -17.062 -9.758 1 75.06 77 LYS B CA 1
ATOM 3167 C C . LYS B 1 77 ? -20.328 -15.922 -8.984 1 75.06 77 LYS B C 1
ATOM 3169 O O . LYS B 1 77 ? -19.703 -15.344 -8.086 1 75.06 77 LYS B O 1
ATOM 3174 N N . LEU B 1 78 ? -21.594 -15.742 -9.211 1 79.62 78 LEU B N 1
ATOM 3175 C CA . LEU B 1 78 ? -22.266 -14.625 -8.57 1 79.62 78 LEU B CA 1
ATOM 3176 C C . LEU B 1 78 ? -22.5 -14.898 -7.09 1 79.62 78 LEU B C 1
ATOM 3178 O O . LEU B 1 78 ? -22.266 -14.039 -6.246 1 79.62 78 LEU B O 1
ATOM 3182 N N . ASN B 1 79 ? -22.906 -16.094 -6.77 1 83 79 ASN B N 1
ATOM 3183 C CA . ASN B 1 79 ? -23.172 -16.453 -5.383 1 83 79 ASN B CA 1
ATOM 3184 C C . ASN B 1 79 ? -21.891 -16.469 -4.555 1 83 79 ASN B C 1
ATOM 3186 O O . ASN B 1 79 ? -21.891 -16.047 -3.393 1 83 79 ASN B O 1
ATOM 3190 N N . LEU B 1 80 ? -20.922 -16.922 -5.176 1 87.5 80 LEU B N 1
ATOM 3191 C CA . LEU B 1 80 ? -19.656 -16.906 -4.461 1 87.5 80 LEU B CA 1
ATOM 3192 C C . LEU B 1 80 ? -19.219 -15.484 -4.156 1 87.5 80 LEU B C 1
ATOM 3194 O O . LEU B 1 80 ? -18.781 -15.188 -3.043 1 87.5 80 LEU B O 1
ATOM 3198 N N . PHE B 1 81 ? -19.406 -14.641 -5.125 1 88.25 81 PHE B N 1
ATOM 3199 C CA . PHE B 1 81 ? -19.016 -13.242 -4.961 1 88.25 81 PHE B CA 1
ATOM 3200 C C . PHE B 1 81 ? -19.812 -12.594 -3.832 1 88.25 81 PHE B C 1
ATOM 3202 O O . PHE B 1 81 ? -19.234 -11.938 -2.959 1 88.25 81 PHE B O 1
ATOM 3209 N N . PHE B 1 82 ? -21.047 -12.859 -3.783 1 88.25 82 PHE B N 1
ATOM 3210 C CA . PHE B 1 82 ? -21.891 -12.234 -2.777 1 88.25 82 PHE B CA 1
ATOM 3211 C C . PHE B 1 82 ? -21.656 -12.859 -1.406 1 88.25 82 PHE B C 1
ATOM 3213 O O . PHE B 1 82 ? -21.75 -12.172 -0.384 1 88.25 82 PHE B O 1
ATOM 3220 N N . PHE B 1 83 ? -21.344 -14.094 -1.423 1 90.5 83 PHE B N 1
ATOM 3221 C CA . PHE B 1 83 ? -20.984 -14.734 -0.165 1 90.5 83 PHE B CA 1
ATOM 3222 C C . PHE B 1 83 ? -19.734 -14.102 0.422 1 90.5 83 PHE B C 1
ATOM 3224 O O . PHE B 1 83 ? -19.672 -13.812 1.62 1 90.5 83 PHE B O 1
ATOM 3231 N N . LEU B 1 84 ? -18.797 -13.82 -0.413 1 92 84 LEU B N 1
ATOM 3232 C CA . LEU B 1 84 ? -17.547 -13.219 0.041 1 92 84 LEU B CA 1
ATOM 3233 C C . LEU B 1 84 ? -17.766 -11.781 0.499 1 92 84 LEU B C 1
ATOM 3235 O O . LEU B 1 84 ? -17.172 -11.352 1.49 1 92 84 LEU B O 1
ATOM 3239 N N . ILE B 1 85 ? -18.578 -11.078 -0.158 1 93.69 85 ILE B N 1
ATOM 3240 C CA . ILE B 1 85 ? -18.938 -9.719 0.247 1 93.69 85 ILE B CA 1
ATOM 3241 C C . ILE B 1 85 ? -19.609 -9.75 1.61 1 93.69 85 ILE B C 1
ATOM 3243 O O . ILE B 1 85 ? -19.344 -8.914 2.473 1 93.69 85 ILE B O 1
ATOM 3247 N N . SER B 1 86 ? -20.5 -10.695 1.764 1 93.56 86 SER B N 1
ATOM 3248 C CA . SER B 1 86 ? -21.188 -10.844 3.043 1 93.56 86 SER B CA 1
ATOM 3249 C C . SER B 1 86 ? -20.219 -11.172 4.164 1 93.56 86 SER B C 1
ATOM 3251 O O . SER B 1 86 ? -20.359 -10.695 5.289 1 93.56 86 SER B O 1
ATOM 3253 N N . ALA B 1 87 ? -19.266 -11.961 3.842 1 94.19 87 ALA B N 1
ATOM 3254 C CA . ALA B 1 87 ? -18.25 -12.297 4.836 1 94.19 87 ALA B CA 1
ATOM 3255 C C . ALA B 1 87 ? -17.438 -11.062 5.227 1 94.19 87 ALA B C 1
ATOM 3257 O O . ALA B 1 87 ? -17.125 -10.867 6.402 1 94.19 87 ALA B O 1
ATOM 3258 N N . CYS B 1 88 ? -17.109 -10.266 4.301 1 94.88 88 CYS B N 1
ATOM 3259 C CA . CYS B 1 88 ? -16.406 -9.023 4.598 1 94.88 88 CYS B CA 1
ATOM 3260 C C . CYS B 1 88 ? -17.266 -8.102 5.461 1 94.88 88 CYS B C 1
ATOM 3262 O O . CYS B 1 88 ? -16.781 -7.543 6.445 1 94.88 88 CYS B O 1
ATOM 3264 N N . ALA B 1 89 ? -18.516 -8.023 5.062 1 94.88 89 ALA B N 1
ATOM 3265 C CA . ALA B 1 89 ? -19.438 -7.188 5.832 1 94.88 89 ALA B CA 1
ATOM 3266 C C . ALA B 1 89 ? -19.547 -7.676 7.273 1 94.88 89 ALA B C 1
ATOM 3268 O O . ALA B 1 89 ? -19.594 -6.875 8.203 1 94.88 89 ALA B O 1
ATOM 3269 N N . PHE B 1 90 ? -19.609 -8.938 7.426 1 94.25 90 PHE B N 1
ATOM 3270 C CA . PHE B 1 90 ? -19.688 -9.523 8.758 1 94.25 90 PHE B CA 1
ATOM 3271 C C . PHE B 1 90 ? -18.531 -9.062 9.625 1 94.25 90 PHE B C 1
ATOM 3273 O O . PHE B 1 90 ? -18.734 -8.609 10.75 1 94.25 90 PHE B O 1
ATOM 3280 N N . LEU B 1 91 ? -17.359 -9.117 9.117 1 92.75 91 LEU B N 1
ATOM 3281 C CA . LEU B 1 91 ? -16.172 -8.742 9.875 1 92.75 91 LEU B CA 1
ATOM 3282 C C . LEU B 1 91 ? -16.156 -7.242 10.148 1 92.75 91 LEU B C 1
ATOM 3284 O O . LEU B 1 91 ? -15.727 -6.809 11.219 1 92.75 91 LEU B O 1
ATOM 3288 N N . ILE B 1 92 ? -16.609 -6.48 9.219 1 92.06 92 ILE B N 1
ATOM 3289 C CA . ILE B 1 92 ? -16.656 -5.035 9.406 1 92.06 92 ILE B CA 1
ATOM 3290 C C . ILE B 1 92 ? -17.672 -4.688 10.484 1 92.06 92 ILE B C 1
ATOM 3292 O O . ILE B 1 92 ? -17.422 -3.824 11.328 1 92.06 92 ILE B O 1
ATOM 3296 N N . PHE B 1 93 ? -18.828 -5.352 10.445 1 92.75 93 PHE B N 1
ATOM 3297 C CA . PHE B 1 93 ? -19.828 -5.133 11.477 1 92.75 93 PHE B CA 1
ATOM 3298 C C . PHE B 1 93 ? -19.297 -5.512 12.852 1 92.75 93 PHE B C 1
ATOM 3300 O O . PHE B 1 93 ? -19.531 -4.809 13.836 1 92.75 93 PHE B O 1
ATOM 3307 N N . LEU B 1 94 ? -18.547 -6.543 12.922 1 89.81 94 LEU B N 1
ATOM 3308 C CA . LEU B 1 94 ? -17.938 -6.953 14.188 1 89.81 94 LEU B CA 1
ATOM 3309 C C . LEU B 1 94 ? -16.938 -5.914 14.664 1 89.81 94 LEU B C 1
ATOM 3311 O O . LEU B 1 94 ? -16.859 -5.617 15.859 1 89.81 94 LEU B O 1
ATOM 3315 N N . TYR B 1 95 ? -16.219 -5.461 13.727 1 87.38 95 TYR B N 1
ATOM 3316 C CA . TYR B 1 95 ? -15.25 -4.418 14.047 1 87.38 95 TYR B CA 1
ATOM 3317 C C . TYR B 1 95 ? -15.938 -3.186 14.617 1 87.38 95 TYR B C 1
ATOM 3319 O O . TYR B 1 95 ? -15.508 -2.639 15.633 1 87.38 95 TYR B O 1
ATOM 3327 N N . LYS B 1 96 ? -16.969 -2.801 13.984 1 87.31 96 LYS B N 1
ATOM 3328 C CA . LYS B 1 96 ? -17.688 -1.619 14.445 1 87.31 96 LYS B CA 1
ATOM 3329 C C . LYS B 1 96 ? -18.406 -1.895 15.758 1 87.31 96 LYS B C 1
ATOM 3331 O O . LYS B 1 96 ? -18.531 -1.001 16.594 1 87.31 96 LYS B O 1
ATOM 3336 N N . LEU B 1 97 ? -18.875 -3.08 15.883 1 85.94 97 LEU B N 1
ATOM 3337 C CA . LEU B 1 97 ? -19.469 -3.473 17.156 1 85.94 97 LEU B CA 1
ATOM 3338 C C . LEU B 1 97 ? -18.422 -3.412 18.281 1 85.94 97 LEU B C 1
ATOM 3340 O O . LEU B 1 97 ? -18.734 -2.957 19.391 1 85.94 97 LEU B O 1
ATOM 3344 N N . GLY B 1 98 ? -17.234 -3.859 18.031 1 82.56 98 GLY B N 1
ATOM 3345 C CA . GLY B 1 98 ? -16.156 -3.783 19 1 82.56 98 GLY B CA 1
ATOM 3346 C C . GLY B 1 98 ? -15.805 -2.359 19.391 1 82.56 98 GLY B C 1
ATOM 3347 O O . GLY B 1 98 ? -15.5 -2.088 20.562 1 82.56 98 GLY B O 1
ATOM 3348 N N . MET B 1 99 ? -15.875 -1.512 18.438 1 79.62 99 MET B N 1
ATOM 3349 C CA . MET B 1 99 ? -15.57 -0.106 18.703 1 79.62 99 MET B CA 1
ATOM 3350 C C . MET B 1 99 ? -16.594 0.504 19.641 1 79.62 99 MET B C 1
ATOM 3352 O O . MET B 1 99 ? -16.297 1.449 20.375 1 79.62 99 MET B O 1
ATOM 3356 N N . SER B 1 100 ? -17.719 -0.019 19.594 1 75.88 100 SER B N 1
ATOM 3357 C CA . SER B 1 100 ? -18.781 0.497 20.438 1 75.88 100 SER B CA 1
ATOM 3358 C C . SER B 1 100 ? -18.516 0.19 21.906 1 75.88 100 SER B C 1
ATOM 3360 O O . SER B 1 100 ? -19.156 0.778 22.797 1 75.88 100 SER B O 1
ATOM 3362 N N . PHE B 1 101 ? -17.547 -0.646 22.141 1 72.94 101 PHE B N 1
ATOM 3363 C CA . PHE B 1 101 ? -17.234 -0.994 23.516 1 72.94 101 PHE B CA 1
ATOM 3364 C C . PHE B 1 101 ? -16.156 -0.079 24.078 1 72.94 101 PHE B C 1
ATOM 3366 O O . PHE B 1 101 ? -15.82 -0.156 25.266 1 72.94 101 PHE B O 1
ATOM 3373 N N . ILE B 1 102 ? -15.633 0.777 23.172 1 71 102 ILE B N 1
ATOM 3374 C CA . ILE B 1 102 ? -14.719 1.812 23.641 1 71 102 ILE B CA 1
ATOM 3375 C C . ILE B 1 102 ? -15.477 2.834 24.484 1 71 102 ILE B C 1
ATOM 3377 O O . ILE B 1 102 ? -16.578 3.254 24.109 1 71 102 ILE B O 1
ATOM 3381 N N . GLU B 1 103 ? -14.93 3.203 25.531 1 65.12 103 GLU B N 1
ATOM 3382 C CA . GLU B 1 103 ? -15.578 4.051 26.531 1 65.12 103 GLU B CA 1
ATOM 3383 C C . GLU B 1 103 ? -16.125 5.332 25.906 1 65.12 103 GLU B C 1
ATOM 3385 O O . GLU B 1 103 ? -17.188 5.816 26.297 1 65.12 103 GLU B O 1
ATOM 3390 N N . GLN B 1 104 ? -15.555 5.809 24.906 1 68.88 104 GLN B N 1
ATOM 3391 C CA . GLN B 1 104 ? -15.953 7.105 24.375 1 68.88 104 GLN B CA 1
ATOM 3392 C C . GLN B 1 104 ? -17.031 6.945 23.297 1 68.88 104 GLN B C 1
ATOM 3394 O O . GLN B 1 104 ? -17.562 7.938 22.797 1 68.88 104 GLN B O 1
ATOM 3399 N N . VAL B 1 105 ? -17.406 5.711 23.094 1 71.19 105 VAL B N 1
ATOM 3400 C CA . VAL B 1 105 ? -18.375 5.457 22.031 1 71.19 105 VAL B CA 1
ATOM 3401 C C . VAL B 1 105 ? -19.656 4.859 22.609 1 71.19 105 VAL B C 1
ATOM 3403 O O . VAL B 1 105 ? -19.594 3.965 23.453 1 71.19 105 VAL B O 1
ATOM 3406 N N . LYS B 1 106 ? -20.797 5.402 22.297 1 74.31 106 LYS B N 1
ATOM 3407 C CA . LYS B 1 106 ? -22.078 4.84 22.719 1 74.31 106 LYS B CA 1
ATOM 3408 C C . LYS B 1 106 ? -22.391 3.559 21.953 1 74.31 106 LYS B C 1
ATOM 3410 O O . LYS B 1 106 ? -22.156 3.469 20.75 1 74.31 106 LYS B O 1
ATOM 3415 N N . PHE B 1 107 ? -22.875 2.645 22.781 1 72.81 107 PHE B N 1
ATOM 3416 C CA . PHE B 1 107 ? -23.219 1.351 22.203 1 72.81 107 PHE B CA 1
ATOM 3417 C C . PHE B 1 107 ? -24.281 1.502 21.125 1 72.81 107 PHE B C 1
ATOM 3419 O O . PHE B 1 107 ? -25.328 2.111 21.359 1 72.81 107 PHE B O 1
ATOM 3426 N N . LYS B 1 108 ? -24 1.024 19.969 1 77.56 108 LYS B N 1
ATOM 3427 C CA . LYS B 1 108 ? -24.922 1.106 18.844 1 77.56 108 LYS B CA 1
ATOM 3428 C C . LYS B 1 108 ? -25.594 -0.238 18.578 1 77.56 108 LYS B C 1
ATOM 3430 O O . LYS B 1 108 ? -25.125 -1.027 17.766 1 77.56 108 LYS B O 1
ATOM 3435 N N . TRP B 1 109 ? -26.797 -0.532 19.109 1 83.38 109 TRP B N 1
ATOM 3436 C CA . TRP B 1 109 ? -27.5 -1.807 19.062 1 83.38 109 TRP B CA 1
ATOM 3437 C C . TRP B 1 109 ? -27.812 -2.207 17.625 1 83.38 109 TRP B C 1
ATOM 3439 O O . TRP B 1 109 ? -27.797 -3.393 17.281 1 83.38 109 TRP B O 1
ATOM 3449 N N . PRO B 1 110 ? -28.078 -1.315 16.766 1 88.69 110 PRO B N 1
ATOM 3450 C CA . PRO B 1 110 ? -28.391 -1.721 15.398 1 88.69 110 PRO B CA 1
ATOM 3451 C C . PRO B 1 110 ? -27.25 -2.52 14.75 1 88.69 110 PRO B C 1
ATOM 3453 O O . PRO B 1 110 ? -27.516 -3.369 13.891 1 88.69 110 PRO B O 1
ATOM 3456 N N . THR B 1 111 ? -26.094 -2.238 15.18 1 90.31 111 THR B N 1
ATOM 3457 C CA . THR B 1 111 ? -24.969 -2.971 14.617 1 90.31 111 THR B CA 1
ATOM 3458 C C . THR B 1 111 ? -25.062 -4.457 14.961 1 90.31 111 THR B C 1
ATOM 3460 O O . THR B 1 111 ? -24.688 -5.309 14.148 1 90.31 111 THR B O 1
ATOM 3463 N N . LEU B 1 112 ? -25.562 -4.742 16.109 1 91.44 112 LEU B N 1
ATOM 3464 C CA . LEU B 1 112 ? -25.781 -6.137 16.484 1 91.44 112 LEU B CA 1
ATOM 3465 C C . LEU B 1 112 ? -26.828 -6.785 15.586 1 91.44 112 LEU B C 1
ATOM 3467 O O . LEU B 1 112 ? -26.688 -7.941 15.188 1 91.44 112 LEU B O 1
ATOM 3471 N N . VAL B 1 113 ? -27.797 -6.078 15.266 1 93.75 113 VAL B N 1
ATOM 3472 C CA . VAL B 1 113 ? -28.844 -6.574 14.375 1 93.75 113 VAL B CA 1
ATOM 3473 C C . VAL B 1 113 ? -28.281 -6.809 12.984 1 93.75 113 VAL B C 1
ATOM 3475 O O . VAL B 1 113 ? -28.609 -7.805 12.328 1 93.75 113 VAL B O 1
ATOM 3478 N N . TYR B 1 114 ? -27.422 -5.879 12.531 1 94.44 114 TYR B N 1
ATOM 3479 C CA . TYR B 1 114 ? -26.781 -6.055 11.234 1 94.44 114 TYR B CA 1
ATOM 3480 C C . TYR B 1 114 ? -25.984 -7.359 11.195 1 94.44 114 TYR B C 1
ATOM 3482 O O . TYR B 1 114 ? -26 -8.07 10.188 1 94.44 114 TYR B O 1
ATOM 3490 N N . VAL B 1 115 ? -25.312 -7.641 12.281 1 93.75 115 VAL B N 1
ATOM 3491 C CA . VAL B 1 115 ? -24.516 -8.852 12.367 1 93.75 115 VAL B CA 1
ATOM 3492 C C . VAL B 1 115 ? -25.406 -10.086 12.227 1 93.75 115 VAL B C 1
ATOM 3494 O O . VAL B 1 115 ? -25.125 -10.992 11.445 1 93.75 115 VAL B O 1
ATOM 3497 N N . LEU B 1 116 ? -26.5 -10.07 12.906 1 94.75 116 LEU B N 1
ATOM 3498 C CA . LEU B 1 116 ? -27.406 -11.211 12.898 1 94.75 116 LEU B CA 1
ATOM 3499 C C . LEU B 1 116 ? -28.062 -11.383 11.531 1 94.75 116 LEU B C 1
ATOM 3501 O O . LEU B 1 116 ? -28.141 -12.492 11.008 1 94.75 116 LEU B O 1
ATOM 3505 N N . LEU B 1 117 ? -28.516 -10.289 11 1 95.62 117 LEU B N 1
ATOM 3506 C CA . LEU B 1 117 ? -29.109 -10.336 9.664 1 95.62 117 LEU B CA 1
ATOM 3507 C C . LEU B 1 117 ? -28.109 -10.844 8.641 1 95.62 117 LEU B C 1
ATOM 3509 O O . LEU B 1 117 ? -28.453 -11.656 7.773 1 95.62 117 LEU B O 1
ATOM 3513 N N . ASN B 1 118 ? -26.906 -10.367 8.766 1 95.12 118 ASN B N 1
ATOM 3514 C CA . ASN B 1 118 ? -25.859 -10.766 7.84 1 95.12 118 ASN B CA 1
ATOM 3515 C C . ASN B 1 118 ? -25.531 -12.25 7.973 1 95.12 118 ASN B C 1
ATOM 3517 O O . ASN B 1 118 ? -25.25 -12.922 6.977 1 95.12 118 ASN B O 1
ATOM 3521 N N . CYS B 1 119 ? -25.547 -12.758 9.164 1 93.94 119 CYS B N 1
ATOM 3522 C CA . CYS B 1 119 ? -25.328 -14.188 9.375 1 93.94 119 CYS B CA 1
ATOM 3523 C C . CYS B 1 119 ? -26.406 -15.008 8.68 1 93.94 119 CYS B C 1
ATOM 3525 O O . CYS B 1 119 ? -26.125 -16.031 8.055 1 93.94 119 CYS B O 1
ATOM 3527 N N . GLY B 1 120 ? -27.609 -14.555 8.828 1 93.62 120 GLY B N 1
ATOM 3528 C CA . GLY B 1 120 ? -28.703 -15.203 8.133 1 93.62 120 GLY B CA 1
ATOM 3529 C C . GLY B 1 120 ? -28.547 -15.195 6.621 1 93.62 120 GLY B C 1
ATOM 3530 O O . GLY B 1 120 ? -28.734 -16.219 5.961 1 93.62 120 GLY B O 1
ATOM 3531 N N . ILE B 1 121 ? -28.109 -14.078 6.098 1 93.56 121 ILE B N 1
ATOM 3532 C CA . ILE B 1 121 ? -27.922 -13.93 4.66 1 93.56 121 ILE B CA 1
ATOM 3533 C C . ILE B 1 121 ? -26.781 -14.844 4.195 1 93.56 121 ILE B C 1
ATOM 3535 O O . ILE B 1 121 ? -26.938 -15.586 3.223 1 93.56 121 ILE B O 1
ATOM 3539 N N . ALA B 1 122 ? -25.734 -14.789 4.902 1 91.5 122 ALA B N 1
ATOM 3540 C CA . ALA B 1 122 ? -24.562 -15.602 4.543 1 91.5 122 ALA B CA 1
ATOM 3541 C C . ALA B 1 122 ? -24.906 -17.094 4.574 1 91.5 122 ALA B C 1
ATOM 3543 O O . ALA B 1 122 ? -24.5 -17.844 3.689 1 91.5 122 ALA B O 1
ATOM 3544 N N . ALA B 1 123 ? -25.641 -17.484 5.555 1 90.56 123 ALA B N 1
ATOM 3545 C CA . ALA B 1 123 ? -26.047 -18.875 5.68 1 90.56 123 ALA B CA 1
ATOM 3546 C C . ALA B 1 123 ? -26.938 -19.297 4.512 1 90.56 123 ALA B C 1
ATOM 3548 O O . ALA B 1 123 ? -26.75 -20.375 3.939 1 90.56 123 ALA B O 1
ATOM 3549 N N . LEU B 1 124 ? -27.812 -18.484 4.18 1 89.31 124 LEU B N 1
ATOM 3550 C CA . LEU B 1 124 ? -28.734 -18.781 3.082 1 89.31 124 LEU B CA 1
ATOM 3551 C C . LEU B 1 124 ? -27.969 -18.875 1.759 1 89.31 124 LEU B C 1
ATOM 3553 O O . LEU B 1 124 ? -28.203 -19.797 0.972 1 89.31 124 LEU B O 1
ATOM 3557 N N . VAL B 1 125 ? -27.078 -17.938 1.538 1 87.81 125 VAL B N 1
ATOM 3558 C CA . VAL B 1 125 ? -26.297 -17.938 0.304 1 87.81 125 VAL B CA 1
ATOM 3559 C C . VAL B 1 125 ? -25.422 -19.188 0.251 1 87.81 125 VAL B C 1
ATOM 3561 O O . VAL B 1 125 ? -25.297 -19.828 -0.794 1 87.81 125 VAL B O 1
ATOM 3564 N N . TYR B 1 126 ? -24.859 -19.5 1.367 1 87.31 126 TYR B N 1
ATOM 3565 C CA . TYR B 1 126 ? -23.969 -20.656 1.443 1 87.31 126 TYR B CA 1
ATOM 3566 C C . TYR B 1 126 ? -24.734 -21.938 1.128 1 87.31 126 TYR B C 1
ATOM 3568 O O . TYR B 1 126 ? -24.25 -22.781 0.367 1 87.31 126 TYR B O 1
ATOM 3576 N N . ILE B 1 127 ? -25.906 -22.062 1.688 1 84.19 127 ILE B N 1
ATOM 3577 C CA . ILE B 1 127 ? -26.719 -23.266 1.503 1 84.19 127 ILE B CA 1
ATOM 3578 C C . ILE B 1 127 ? -27.203 -23.328 0.057 1 84.19 127 ILE B C 1
ATOM 3580 O O . ILE B 1 127 ? -27.25 -24.422 -0.531 1 84.19 127 ILE B O 1
ATOM 3584 N N . PHE B 1 128 ? -27.375 -22.219 -0.438 1 82.06 128 PHE B N 1
ATOM 3585 C CA . PHE B 1 128 ? -27.875 -22.172 -1.806 1 82.06 128 PHE B CA 1
ATOM 3586 C C . PHE B 1 128 ? -26.766 -22.5 -2.801 1 82.06 128 PHE B C 1
ATOM 3588 O O . PHE B 1 128 ? -27.031 -23.016 -3.889 1 82.06 128 PHE B O 1
ATOM 3595 N N . MET B 1 129 ? -25.562 -22.094 -2.373 1 82.69 129 MET B N 1
ATOM 3596 C CA . MET B 1 129 ? -24.406 -22.391 -3.227 1 82.69 129 MET B CA 1
ATOM 3597 C C . MET B 1 129 ? -24.078 -23.875 -3.205 1 82.69 129 MET B C 1
ATOM 3599 O O . MET B 1 129 ? -23.938 -24.469 -2.135 1 82.69 129 MET B O 1
ATOM 3603 N N . SER B 1 130 ? -24.609 -24.703 -4.129 1 78.25 130 SER B N 1
ATOM 3604 C CA . SER B 1 130 ? -24.281 -26.109 -4.203 1 78.25 130 SER B CA 1
ATOM 3605 C C . SER B 1 130 ? -22.781 -26.328 -4.324 1 78.25 130 SER B C 1
ATOM 3607 O O . SER B 1 130 ? -22.141 -25.797 -5.23 1 78.25 130 SER B O 1
ATOM 3609 N N . SER B 1 131 ? -22.062 -27 -3.283 1 86.19 131 SER B N 1
ATOM 3610 C CA . SER B 1 131 ? -20.641 -27.375 -3.273 1 86.19 131 SER B CA 1
ATOM 3611 C C . SER B 1 131 ? -19.75 -26.141 -3.168 1 86.19 131 SER B C 1
ATOM 3613 O O . SER B 1 131 ? -18.938 -25.891 -4.055 1 86.19 131 SER B O 1
ATOM 3615 N N . PRO B 1 132 ? -19.859 -25.312 -2.236 1 88.62 132 PRO B N 1
ATOM 3616 C CA . PRO B 1 132 ? -19.156 -24.031 -2.082 1 88.62 132 PRO B CA 1
ATOM 3617 C C . PRO B 1 132 ? -17.641 -24.188 -2.207 1 88.62 132 PRO B C 1
ATOM 3619 O O . PRO B 1 132 ? -16.984 -23.359 -2.836 1 88.62 132 PRO B O 1
ATOM 3622 N N . VAL B 1 133 ? -17.062 -25.234 -1.752 1 91.19 133 VAL B N 1
ATOM 3623 C CA . VAL B 1 133 ? -15.609 -25.422 -1.763 1 91.19 133 VAL B CA 1
ATOM 3624 C C . VAL B 1 133 ? -15.125 -25.641 -3.195 1 91.19 133 VAL B C 1
ATOM 3626 O O . VAL B 1 133 ? -14.094 -25.109 -3.592 1 91.19 133 VAL B O 1
ATOM 3629 N N . GLU B 1 134 ? -15.844 -26.359 -3.939 1 90.94 134 GLU B N 1
ATOM 3630 C CA . GLU B 1 134 ? -15.5 -26.562 -5.344 1 90.94 134 GLU B CA 1
ATOM 3631 C C . GLU B 1 134 ? -15.523 -25.25 -6.117 1 90.94 134 GLU B C 1
ATOM 3633 O O . GLU B 1 134 ? -14.695 -25.031 -7.004 1 90.94 134 GLU B O 1
ATOM 3638 N N . LYS B 1 135 ? -16.484 -24.484 -5.781 1 90.44 135 LYS B N 1
ATOM 3639 C CA . LYS B 1 135 ? -16.578 -23.188 -6.441 1 90.44 135 LYS B CA 1
ATOM 3640 C C . LYS B 1 135 ? -15.414 -22.281 -6.055 1 90.44 135 LYS B C 1
ATOM 3642 O O . LYS B 1 135 ? -14.914 -21.516 -6.883 1 90.44 135 LYS B O 1
ATOM 3647 N N . MET B 1 136 ? -15.016 -22.344 -4.824 1 92.44 136 MET B N 1
ATOM 3648 C CA . MET B 1 136 ? -13.836 -21.594 -4.375 1 92.44 136 MET B CA 1
ATOM 3649 C C . MET B 1 136 ? -12.586 -22.078 -5.113 1 92.44 136 MET B C 1
ATOM 3651 O O . MET B 1 136 ? -11.75 -21.266 -5.516 1 92.44 136 MET B O 1
ATOM 3655 N N . GLU B 1 137 ? -12.516 -23.297 -5.336 1 93.12 137 GLU B N 1
ATOM 3656 C CA . GLU B 1 137 ? -11.383 -23.859 -6.066 1 93.12 137 GLU B CA 1
ATOM 3657 C C . GLU B 1 137 ? -11.359 -23.344 -7.508 1 93.12 137 GLU B C 1
ATOM 3659 O O . GLU B 1 137 ? -10.297 -23 -8.031 1 93.12 137 GLU B O 1
ATOM 3664 N N . ALA B 1 138 ? -12.547 -23.344 -8.031 1 90.81 138 ALA B N 1
ATOM 3665 C CA . ALA B 1 138 ? -12.656 -22.891 -9.414 1 90.81 138 ALA B CA 1
ATOM 3666 C C . ALA B 1 138 ? -12.352 -21.406 -9.531 1 90.81 138 ALA B C 1
ATOM 3668 O O . ALA B 1 138 ? -11.938 -20.922 -10.594 1 90.81 138 ALA B O 1
ATOM 3669 N N . ALA B 1 139 ? -12.484 -20.672 -8.438 1 92.44 139 ALA B N 1
ATOM 3670 C CA . ALA B 1 139 ? -12.297 -19.219 -8.453 1 92.44 139 ALA B CA 1
ATOM 3671 C C . ALA B 1 139 ? -10.992 -18.828 -7.766 1 92.44 139 ALA B C 1
ATOM 3673 O O . ALA B 1 139 ? -10.867 -17.719 -7.25 1 92.44 139 ALA B O 1
ATOM 3674 N N . LEU B 1 140 ? -10.055 -19.672 -7.746 1 93.19 140 LEU B N 1
ATOM 3675 C CA . LEU B 1 140 ? -8.828 -19.469 -6.988 1 93.19 140 LEU B CA 1
ATOM 3676 C C . LEU B 1 140 ? -8.078 -18.234 -7.477 1 93.19 140 LEU B C 1
ATOM 3678 O O . LEU B 1 140 ? -7.562 -17.453 -6.668 1 93.19 140 LEU B O 1
ATOM 3682 N N . GLU B 1 141 ? -8.117 -18.062 -8.727 1 92.56 141 GLU B N 1
ATOM 3683 C CA . GLU B 1 141 ? -7.426 -16.906 -9.312 1 92.56 141 GLU B CA 1
ATOM 3684 C C . GLU B 1 141 ? -8.016 -15.602 -8.797 1 92.56 141 GLU B C 1
ATOM 3686 O O . GLU B 1 141 ? -7.277 -14.672 -8.461 1 92.56 141 GLU B O 1
ATOM 3691 N N . TYR B 1 142 ? -9.242 -15.531 -8.734 1 92.88 142 TYR B N 1
ATOM 3692 C CA . TYR B 1 142 ? -9.922 -14.328 -8.273 1 92.88 142 TYR B CA 1
ATOM 3693 C C . TYR B 1 142 ? -9.742 -14.141 -6.77 1 92.88 142 TYR B C 1
ATOM 3695 O O . TYR B 1 142 ? -9.547 -13.016 -6.297 1 92.88 142 TYR B O 1
ATOM 3703 N N . LEU B 1 143 ? -9.805 -15.227 -6.066 1 94.75 143 LEU B N 1
ATOM 3704 C CA . LEU B 1 143 ? -9.555 -15.164 -4.633 1 94.75 143 LEU B CA 1
ATOM 3705 C C . LEU B 1 143 ? -8.156 -14.609 -4.348 1 94.75 143 LEU B C 1
ATOM 3707 O O . LEU B 1 143 ? -7.996 -13.734 -3.492 1 94.75 143 LEU B O 1
ATOM 3711 N N . LEU B 1 144 ? -7.242 -15.055 -5.137 1 95.25 144 LEU B N 1
ATOM 3712 C CA . LEU B 1 144 ? -5.867 -14.594 -4.977 1 95.25 144 LEU B CA 1
ATOM 3713 C C . LEU B 1 144 ? -5.746 -13.117 -5.336 1 95.25 144 LEU B C 1
ATOM 3715 O O . LEU B 1 144 ? -4.98 -12.383 -4.703 1 95.25 144 LEU B O 1
ATOM 3719 N N . THR B 1 145 ? -6.477 -12.75 -6.309 1 95.25 145 THR B N 1
ATOM 3720 C CA . THR B 1 145 ? -6.465 -11.352 -6.738 1 95.25 145 THR B CA 1
ATOM 3721 C C . THR B 1 145 ? -6.926 -10.438 -5.613 1 95.25 145 THR B C 1
ATOM 3723 O O . THR B 1 145 ? -6.246 -9.461 -5.281 1 95.25 145 THR B O 1
ATOM 3726 N N . PHE B 1 146 ? -7.984 -10.773 -4.996 1 95.88 146 PHE B N 1
ATOM 3727 C CA . PHE B 1 146 ? -8.508 -9.945 -3.916 1 95.88 146 PHE B CA 1
ATOM 3728 C C . PHE B 1 146 ? -7.66 -10.102 -2.658 1 95.88 146 PHE B C 1
ATOM 3730 O O . PHE B 1 146 ? -7.516 -9.148 -1.885 1 95.88 146 PHE B O 1
ATOM 3737 N N . HIS B 1 147 ? -7.109 -11.281 -2.5 1 96.62 147 HIS B N 1
ATOM 3738 C CA . HIS B 1 147 ? -6.176 -11.492 -1.399 1 96.62 147 HIS B CA 1
ATOM 3739 C C . HIS B 1 147 ? -4.973 -10.562 -1.516 1 96.62 147 HIS B C 1
ATOM 3741 O O . HIS B 1 147 ? -4.57 -9.93 -0.534 1 96.62 147 HIS B O 1
ATOM 3747 N N . LEU B 1 148 ? -4.461 -10.477 -2.717 1 96.81 148 LEU B N 1
ATOM 3748 C CA . LEU B 1 148 ? -3.316 -9.609 -2.965 1 96.81 148 LEU B CA 1
ATOM 3749 C C . LEU B 1 148 ? -3.699 -8.148 -2.793 1 96.81 148 LEU B C 1
ATOM 3751 O O . LEU B 1 148 ? -2.893 -7.34 -2.32 1 96.81 148 LEU B O 1
ATOM 3755 N N . LEU B 1 149 ? -4.871 -7.855 -3.174 1 96.44 149 LEU B N 1
ATOM 3756 C CA . LEU B 1 149 ? -5.352 -6.496 -2.943 1 96.44 149 LEU B CA 1
ATOM 3757 C C . LEU B 1 149 ? -5.375 -6.176 -1.453 1 96.44 149 LEU B C 1
ATOM 3759 O O . LEU B 1 149 ? -5.039 -5.059 -1.047 1 96.44 149 LEU B O 1
ATOM 3763 N N . GLY B 1 150 ? -5.824 -7.113 -0.679 1 97.12 150 GLY B N 1
ATOM 3764 C CA . GLY B 1 150 ? -5.773 -6.953 0.765 1 97.12 150 GLY B CA 1
ATOM 3765 C C . GLY B 1 150 ? -4.367 -6.734 1.292 1 97.12 150 GLY B C 1
ATOM 3766 O O . GLY B 1 150 ? -4.152 -5.895 2.17 1 97.12 150 GLY B O 1
ATOM 3767 N N . MET B 1 151 ? -3.445 -7.438 0.745 1 97.12 151 MET B N 1
ATOM 3768 C CA . MET B 1 151 ? -2.045 -7.289 1.132 1 97.12 151 MET B CA 1
ATOM 3769 C C . MET B 1 151 ? -1.526 -5.902 0.769 1 97.12 151 MET B C 1
ATOM 3771 O O . MET B 1 151 ? -0.789 -5.289 1.542 1 97.12 151 MET B O 1
ATOM 3775 N N . ILE B 1 152 ? -1.902 -5.445 -0.348 1 97.25 152 ILE B N 1
ATOM 3776 C CA . ILE B 1 152 ? -1.494 -4.133 -0.841 1 97.25 152 ILE B CA 1
ATOM 3777 C C . ILE B 1 152 ? -1.986 -3.047 0.112 1 97.25 152 ILE B C 1
ATOM 3779 O O . ILE B 1 152 ? -1.222 -2.162 0.504 1 97.25 152 ILE B O 1
ATOM 3783 N N . LEU B 1 153 ? -3.189 -3.193 0.541 1 96.19 153 LEU B N 1
ATOM 3784 C CA . LEU B 1 153 ? -3.762 -2.209 1.452 1 96.19 153 LEU B CA 1
ATOM 3785 C C . LEU B 1 153 ? -3.172 -2.357 2.852 1 96.19 153 L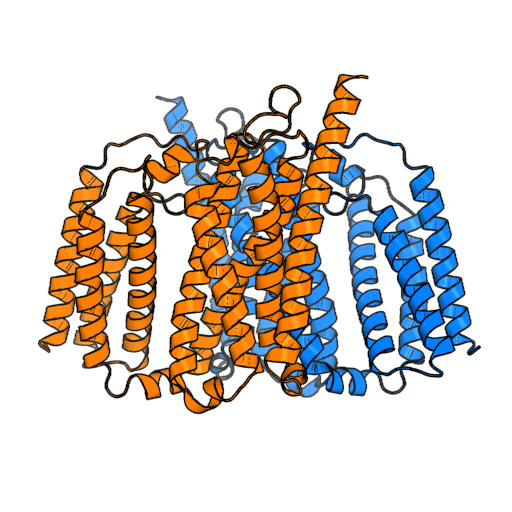EU B C 1
ATOM 3787 O O . LEU B 1 153 ? -2.842 -1.361 3.498 1 96.19 153 LEU B O 1
ATOM 3791 N N . GLY B 1 154 ? -3.072 -3.547 3.277 1 95.81 154 GLY B N 1
ATOM 3792 C CA . GLY B 1 154 ? -2.58 -3.799 4.625 1 95.81 154 GLY B CA 1
ATOM 3793 C C . GLY B 1 154 ? -1.109 -3.467 4.793 1 95.81 154 GLY B C 1
ATOM 3794 O O . GLY B 1 154 ? -0.759 -2.535 5.52 1 95.81 154 GLY B O 1
ATOM 3795 N N . LEU B 1 155 ? -0.243 -4.184 4.09 1 96.44 155 LEU B N 1
ATOM 3796 C CA . LEU B 1 155 ? 1.197 -3.977 4.195 1 96.44 155 LEU B CA 1
ATOM 3797 C C . LEU B 1 155 ? 1.595 -2.613 3.643 1 96.44 155 LEU B C 1
ATOM 3799 O O . LEU B 1 155 ? 2.434 -1.922 4.227 1 96.44 155 LEU B O 1
ATOM 3803 N N . GLY B 1 156 ? 1.028 -2.254 2.547 1 95.88 156 GLY B N 1
ATOM 3804 C CA . GLY B 1 156 ? 1.293 -0.925 2.016 1 95.88 156 GLY B CA 1
ATOM 3805 C C . GLY B 1 156 ? 0.925 0.186 2.982 1 95.88 156 GLY B C 1
ATOM 3806 O O . GLY B 1 156 ? 1.709 1.113 3.197 1 95.88 156 GLY B O 1
ATOM 3807 N N . GLY B 1 157 ? -0.254 0.087 3.549 1 95.25 157 GLY B N 1
ATOM 3808 C CA . GLY B 1 157 ? -0.678 1.05 4.555 1 95.25 157 GLY B CA 1
ATOM 3809 C C . GLY B 1 157 ? 0.24 1.097 5.758 1 95.25 157 GLY B C 1
ATOM 3810 O O . GLY B 1 157 ? 0.553 2.176 6.266 1 95.25 157 GLY B O 1
ATOM 3811 N N . THR B 1 158 ? 0.647 -0.066 6.184 1 93.56 158 THR B N 1
ATOM 3812 C CA . THR B 1 158 ? 1.522 -0.158 7.348 1 93.56 158 THR B CA 1
ATOM 3813 C C . THR B 1 158 ? 2.863 0.518 7.074 1 93.56 158 THR B C 1
ATOM 3815 O O . THR B 1 158 ? 3.365 1.273 7.906 1 93.56 158 THR B O 1
ATOM 3818 N N . LEU B 1 159 ? 3.42 0.3 5.953 1 93.44 159 LEU B N 1
ATOM 3819 C CA . LEU B 1 159 ? 4.703 0.896 5.602 1 93.44 159 LEU B CA 1
ATOM 3820 C C . LEU B 1 159 ? 4.598 2.414 5.527 1 93.44 159 LEU B C 1
ATOM 3822 O O . LEU B 1 159 ? 5.469 3.129 6.031 1 93.44 159 LEU B O 1
ATOM 3826 N N . ILE B 1 160 ? 3.574 2.867 4.977 1 93.19 160 ILE B N 1
ATOM 3827 C CA . ILE B 1 160 ? 3.354 4.305 4.848 1 93.19 160 ILE B CA 1
ATOM 3828 C C .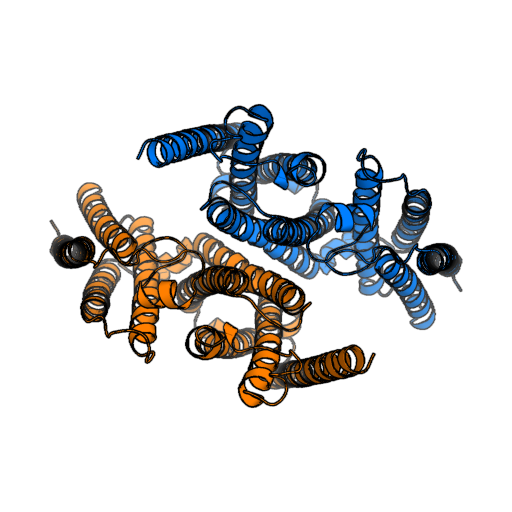 ILE B 1 160 ? 3.119 4.914 6.227 1 93.19 160 ILE B C 1
ATOM 3830 O O . ILE B 1 160 ? 3.689 5.957 6.559 1 93.19 160 ILE B O 1
ATOM 3834 N N . LEU B 1 161 ? 2.297 4.281 6.965 1 90.31 161 LEU B N 1
ATOM 3835 C CA . LEU B 1 161 ? 1.986 4.777 8.305 1 90.31 161 LEU B CA 1
ATOM 3836 C C . LEU B 1 161 ? 3.248 4.859 9.156 1 90.31 161 LEU B C 1
ATOM 3838 O O . LEU B 1 161 ? 3.42 5.809 9.922 1 90.31 161 LEU B O 1
ATOM 3842 N N . ASP B 1 162 ? 4.086 3.934 9.055 1 87.06 162 ASP B N 1
ATOM 3843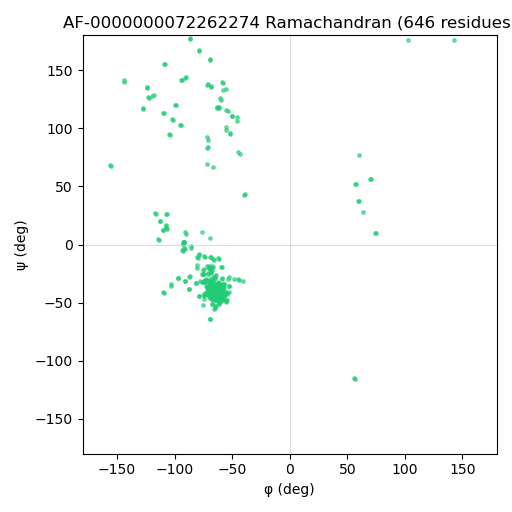 C CA . ASP B 1 162 ? 5.328 3.91 9.828 1 87.06 162 ASP B CA 1
ATOM 3844 C C . ASP B 1 162 ? 6.219 5.098 9.469 1 87.06 162 ASP B C 1
ATOM 3846 O O . ASP B 1 162 ? 6.805 5.727 10.352 1 87.06 162 ASP B O 1
ATOM 3850 N N . ILE B 1 163 ? 6.293 5.426 8.234 1 86.06 163 ILE B N 1
ATOM 3851 C CA . ILE B 1 163 ? 7.105 6.559 7.801 1 86.06 163 ILE B CA 1
ATOM 3852 C C . ILE B 1 163 ? 6.469 7.859 8.289 1 86.06 163 ILE B C 1
ATOM 3854 O O . ILE B 1 163 ? 7.168 8.766 8.742 1 86.06 163 ILE B O 1
ATOM 3858 N N . LEU B 1 164 ? 5.211 7.969 8.25 1 87.44 164 LEU B N 1
ATOM 3859 C CA . LEU B 1 164 ? 4.516 9.195 8.625 1 87.44 164 LEU B CA 1
ATOM 3860 C C . LEU B 1 164 ? 4.582 9.43 10.125 1 87.44 164 LEU B C 1
ATOM 3862 O O . LEU B 1 164 ? 4.656 10.57 10.578 1 87.44 164 LEU B O 1
ATOM 3866 N N . ILE B 1 165 ? 4.535 8.352 10.844 1 83 165 ILE B N 1
ATOM 3867 C CA . ILE B 1 165 ? 4.602 8.508 12.289 1 83 165 ILE B CA 1
ATOM 3868 C C . ILE B 1 165 ? 5.922 9.172 12.68 1 83 165 ILE B C 1
ATOM 3870 O O . ILE B 1 165 ? 5.953 10.055 13.539 1 83 165 ILE B O 1
ATOM 3874 N N . PHE B 1 166 ? 6.965 8.781 12.016 1 79.94 166 PHE B N 1
ATOM 3875 C CA . PHE B 1 166 ? 8.266 9.391 12.289 1 79.94 166 PHE B CA 1
ATOM 3876 C C . PHE B 1 166 ? 8.289 10.844 11.844 1 79.94 166 PHE B C 1
ATOM 3878 O O . PHE B 1 166 ? 8.953 11.68 12.461 1 79.94 166 PHE B O 1
ATOM 3885 N N . HIS B 1 167 ? 7.566 11.062 10.852 1 81.69 167 HIS B N 1
ATOM 3886 C CA . HIS B 1 167 ? 7.449 12.453 10.414 1 81.69 167 HIS B CA 1
ATOM 3887 C C . HIS B 1 167 ? 6.609 13.273 11.391 1 81.69 167 HIS B C 1
ATOM 3889 O O . HIS B 1 167 ? 6.953 14.414 11.703 1 81.69 167 HIS B O 1
ATOM 3895 N N . PHE B 1 168 ? 5.551 12.727 11.852 1 82 168 PHE B N 1
ATOM 3896 C CA . PHE B 1 168 ? 4.641 13.43 12.742 1 82 168 PHE B CA 1
ATOM 3897 C C . PHE B 1 168 ? 5.293 13.68 14.094 1 82 168 PHE B C 1
ATOM 3899 O O . PHE B 1 168 ? 4.953 14.648 14.781 1 82 168 PHE B O 1
ATOM 3906 N N . LEU B 1 169 ? 6.262 12.898 14.469 1 76.44 169 LEU B N 1
ATOM 3907 C CA . LEU B 1 169 ? 6.934 13.031 15.758 1 76.44 169 LEU B CA 1
ATOM 3908 C C . LEU B 1 169 ? 8.133 13.961 15.656 1 76.44 169 LEU B C 1
ATOM 3910 O O . LEU B 1 169 ? 8.953 14.031 16.578 1 76.44 169 LEU B O 1
ATOM 3914 N N . ARG B 1 170 ? 8.258 14.594 14.57 1 72.56 170 ARG B N 1
ATOM 3915 C CA . ARG B 1 170 ? 9.383 15.5 14.336 1 72.56 170 ARG B CA 1
ATOM 3916 C C . ARG B 1 170 ? 9.422 16.594 15.391 1 72.56 170 ARG B C 1
ATOM 3918 O O . ARG B 1 170 ? 10.5 17.062 15.766 1 72.56 170 ARG B O 1
ATOM 3925 N N . ASN B 1 171 ? 8.25 17.016 15.828 1 74.56 171 ASN B N 1
ATOM 3926 C CA . ASN B 1 171 ? 8.188 18.016 16.891 1 74.56 171 ASN B CA 1
ATOM 3927 C C . ASN B 1 171 ? 7.758 17.406 18.219 1 74.56 171 ASN B C 1
ATOM 3929 O O . ASN B 1 171 ? 7.215 18.094 19.078 1 74.56 171 ASN B O 1
ATOM 3933 N N . PHE B 1 172 ? 7.797 16.125 18.219 1 74.44 172 PHE B N 1
ATOM 3934 C CA . PHE B 1 172 ? 7.652 15.352 19.453 1 74.44 172 PHE B CA 1
ATOM 3935 C C . PHE B 1 172 ? 6.203 15.359 19.922 1 74.44 172 PHE B C 1
ATOM 3937 O O . PHE B 1 172 ? 5.93 15.102 21.109 1 74.44 172 PHE B O 1
ATOM 3944 N N . LYS B 1 173 ? 5.359 15.867 19.047 1 79.69 173 LYS B N 1
ATOM 3945 C CA . LYS B 1 173 ? 3.93 15.852 19.344 1 79.69 173 LYS B CA 1
ATOM 3946 C C . LYS B 1 173 ? 3.107 15.609 18.078 1 79.69 173 LYS B C 1
ATOM 3948 O O . LYS B 1 173 ? 3.424 16.156 17.016 1 79.69 173 LYS B O 1
ATOM 3953 N N . ILE B 1 174 ? 2.129 14.844 18.281 1 82.88 174 ILE B N 1
ATOM 3954 C CA . ILE B 1 174 ? 1.203 14.602 17.188 1 82.88 174 ILE B CA 1
ATOM 3955 C C . ILE B 1 174 ? -0.025 15.492 17.328 1 82.88 174 ILE B C 1
ATOM 3957 O O . ILE B 1 174 ? -0.73 15.422 18.344 1 82.88 174 ILE B O 1
ATOM 3961 N N . ASN B 1 175 ? -0.257 16.297 16.375 1 83.12 175 ASN B N 1
ATOM 3962 C CA . ASN B 1 175 ? -1.403 17.188 16.469 1 83.12 175 ASN B CA 1
ATOM 3963 C C . ASN B 1 175 ? -2.678 16.531 15.953 1 83.12 175 ASN B C 1
ATOM 3965 O O . ASN B 1 175 ? -2.641 15.398 15.469 1 83.12 175 ASN B O 1
ATOM 3969 N N . SER B 1 176 ? -3.777 17.156 16.031 1 81.56 176 SER B N 1
ATOM 3970 C CA . SER B 1 176 ? -5.094 16.594 15.727 1 81.56 176 SER B CA 1
ATOM 3971 C C . SER B 1 176 ? -5.223 16.25 14.25 1 81.56 176 SER B C 1
ATOM 3973 O O . SER B 1 176 ? -5.777 15.203 13.898 1 81.56 176 SER B O 1
ATOM 3975 N N . SER B 1 177 ? -4.688 17.078 13.406 1 83.38 177 SER B N 1
ATOM 3976 C CA . SER B 1 177 ? -4.766 16.828 11.977 1 83.38 177 SER B CA 1
ATOM 3977 C C . SER B 1 177 ? -3.967 15.586 11.586 1 83.38 177 SER B C 1
ATOM 3979 O O . SER B 1 177 ? -4.402 14.797 10.75 1 83.38 177 SER B O 1
ATOM 3981 N N . GLU B 1 178 ? -2.844 15.492 12.195 1 86.5 178 GLU B N 1
ATOM 3982 C CA . GLU B 1 178 ? -1.987 14.336 11.945 1 86.5 178 GLU B CA 1
ATOM 3983 C C . GLU B 1 178 ? -2.625 13.055 12.469 1 86.5 178 GLU B C 1
ATOM 3985 O O . GLU B 1 178 ? -2.527 12 11.836 1 86.5 178 GLU B O 1
ATOM 3990 N N . ALA B 1 179 ? -3.277 13.18 13.555 1 85.19 179 ALA B N 1
ATOM 3991 C CA . ALA B 1 179 ? -3.965 12.039 14.148 1 85.19 179 ALA B CA 1
ATOM 3992 C C . ALA B 1 179 ? -5.066 11.516 13.234 1 85.19 179 ALA B C 1
ATOM 3994 O O . ALA B 1 179 ? -5.262 10.305 13.109 1 85.19 179 ALA B O 1
ATOM 3995 N N . VAL B 1 180 ? -5.727 12.375 12.625 1 85.62 180 VAL B N 1
ATOM 3996 C CA . VAL B 1 180 ? -6.805 11.984 11.719 1 85.62 180 VAL B CA 1
ATOM 3997 C C . VAL B 1 180 ? -6.23 11.25 10.516 1 85.62 180 VAL B C 1
ATOM 3999 O O . VAL B 1 180 ? -6.805 10.266 10.047 1 85.62 180 VAL B O 1
ATOM 4002 N N . ILE B 1 181 ? -5.172 11.766 10.031 1 88.44 181 ILE B N 1
ATOM 4003 C CA . ILE B 1 181 ? -4.5 11.125 8.906 1 88.44 181 ILE B CA 1
ATOM 4004 C C . ILE B 1 181 ? -4.113 9.695 9.289 1 88.44 181 ILE B C 1
ATOM 4006 O O . ILE B 1 181 ? -4.355 8.758 8.523 1 88.44 181 ILE B O 1
ATOM 4010 N N . MET B 1 182 ? -3.617 9.547 10.406 1 87.75 182 MET B N 1
ATOM 4011 C CA . MET B 1 182 ? -3.236 8.227 10.898 1 87.75 182 MET B CA 1
ATOM 4012 C C . MET B 1 182 ? -4.453 7.312 11.008 1 87.75 182 MET B C 1
ATOM 4014 O O . MET B 1 182 ? -4.383 6.129 10.672 1 87.75 182 MET B O 1
ATOM 4018 N N . HIS B 1 183 ? -5.457 7.883 11.469 1 87.31 183 HIS B N 1
ATOM 4019 C CA . HIS B 1 183 ? -6.691 7.125 11.617 1 87.31 183 HIS B CA 1
ATOM 4020 C C . HIS B 1 183 ? -7.219 6.656 10.266 1 87.31 183 HIS B C 1
ATOM 4022 O O . HIS B 1 183 ? -7.652 5.512 10.125 1 87.31 183 HIS B O 1
ATOM 4028 N N . LEU B 1 184 ? -7.184 7.492 9.32 1 89 184 LEU B N 1
ATOM 4029 C CA . LEU B 1 184 ? -7.641 7.148 7.977 1 89 184 LEU B CA 1
ATOM 4030 C C . LEU B 1 184 ? -6.82 6 7.398 1 89 184 LEU B C 1
ATOM 4032 O O . LEU B 1 184 ? -7.383 5.039 6.867 1 89 184 LEU B O 1
ATOM 4036 N N . ILE B 1 185 ? -5.578 6.105 7.512 1 91.5 185 ILE B N 1
ATOM 4037 C CA . ILE B 1 185 ? -4.695 5.062 7 1 91.5 185 ILE B CA 1
ATOM 4038 C C . ILE B 1 185 ? -4.945 3.76 7.75 1 91.5 185 ILE B C 1
ATOM 4040 O O . ILE B 1 185 ? -4.992 2.686 7.148 1 91.5 185 ILE B O 1
ATOM 4044 N N . SER B 1 186 ? -5.121 3.852 9.023 1 89.38 186 SER B N 1
ATOM 4045 C CA . SER B 1 186 ? -5.402 2.674 9.836 1 89.38 186 SER B CA 1
ATOM 4046 C C . SER B 1 186 ? -6.68 1.978 9.383 1 89.38 186 SER B C 1
ATOM 4048 O O . SER B 1 186 ? -6.762 0.748 9.391 1 89.38 186 SER B O 1
ATOM 4050 N N . GLN B 1 187 ? -7.613 2.713 9.055 1 90.25 187 GLN B N 1
ATOM 4051 C CA . GLN B 1 187 ? -8.859 2.141 8.555 1 90.25 187 GLN B CA 1
ATOM 4052 C C . GLN B 1 187 ? -8.625 1.383 7.25 1 90.25 187 GLN B C 1
ATOM 4054 O O . GLN B 1 187 ? -9.242 0.341 7.012 1 90.25 187 GLN B O 1
ATOM 4059 N N . LEU B 1 188 ? -7.832 1.901 6.402 1 92.69 188 LEU B N 1
ATOM 4060 C CA . LEU B 1 188 ? -7.504 1.208 5.164 1 92.69 188 LEU B CA 1
ATOM 4061 C C . LEU B 1 188 ? -6.793 -0.109 5.449 1 92.69 188 LEU B C 1
ATOM 4063 O O . LEU B 1 188 ? -7.039 -1.112 4.777 1 92.69 188 LEU B O 1
ATOM 4067 N N . ILE B 1 189 ? -5.934 -0.064 6.398 1 93.31 189 ILE B N 1
ATOM 4068 C CA . ILE B 1 189 ? -5.227 -1.272 6.812 1 93.31 189 ILE B CA 1
ATOM 4069 C C . ILE B 1 189 ? -6.227 -2.314 7.305 1 93.31 189 ILE B C 1
ATOM 4071 O O . ILE B 1 189 ? -6.129 -3.492 6.957 1 93.31 189 ILE B O 1
ATOM 4075 N N . ILE B 1 190 ? -7.199 -1.917 8.055 1 91.81 190 ILE B N 1
ATOM 4076 C CA . ILE B 1 190 ? -8.219 -2.822 8.562 1 91.81 190 ILE B CA 1
ATOM 4077 C C . ILE B 1 190 ? -9.023 -3.406 7.402 1 91.81 190 ILE B C 1
ATOM 4079 O O . ILE B 1 190 ? -9.32 -4.602 7.387 1 91.81 190 ILE B O 1
ATOM 4083 N N . LEU B 1 191 ? -9.375 -2.57 6.52 1 93.69 191 LEU B N 1
ATOM 4084 C CA . LEU B 1 191 ? -10.086 -3.061 5.34 1 93.69 191 LEU B CA 1
ATOM 4085 C C . LEU B 1 191 ? -9.25 -4.102 4.598 1 93.69 191 LEU B C 1
ATOM 4087 O O . LEU B 1 191 ? -9.781 -5.109 4.133 1 93.69 191 LEU B O 1
ATOM 4091 N N . GLY B 1 192 ? -7.988 -3.787 4.453 1 95.75 192 GLY B N 1
ATOM 4092 C CA . GLY B 1 192 ? -7.09 -4.77 3.865 1 95.75 192 GLY B CA 1
ATOM 4093 C C . GLY B 1 192 ? -7.047 -6.074 4.641 1 95.75 192 GLY B C 1
ATOM 4094 O O . GLY B 1 192 ? -7.066 -7.156 4.047 1 95.75 192 GLY B O 1
ATOM 4095 N N . LEU B 1 193 ? -7.027 -5.977 5.918 1 94.81 193 LEU B N 1
ATOM 4096 C CA . LEU B 1 193 ? -6.992 -7.16 6.77 1 94.81 193 LEU B CA 1
ATOM 4097 C C . LEU B 1 193 ? -8.266 -7.98 6.621 1 94.81 193 LEU B C 1
ATOM 4099 O O . LEU B 1 193 ? -8.219 -9.211 6.574 1 94.81 193 LEU B O 1
ATOM 4103 N N . VAL B 1 194 ? -9.336 -7.336 6.559 1 95.19 194 VAL B N 1
ATOM 4104 C CA . VAL B 1 194 ? -10.609 -8.008 6.359 1 95.19 194 VAL B CA 1
ATOM 4105 C C . VAL B 1 194 ? -10.586 -8.797 5.051 1 95.19 194 VAL B C 1
ATOM 4107 O O . VAL B 1 194 ? -10.945 -9.977 5.02 1 95.19 194 VAL B O 1
ATOM 4110 N N . LEU B 1 195 ? -10.141 -8.156 4.016 1 96.31 195 LEU B N 1
ATOM 4111 C CA . LEU B 1 195 ? -10.031 -8.82 2.723 1 96.31 195 LEU B CA 1
ATOM 4112 C C . LEU B 1 195 ? -9.102 -10.031 2.803 1 96.31 195 LEU B C 1
ATOM 4114 O O . LEU B 1 195 ? -9.414 -11.094 2.254 1 96.31 195 LEU B O 1
ATOM 4118 N N . LEU B 1 196 ? -8.039 -9.875 3.492 1 97.12 196 LEU B N 1
ATOM 4119 C CA . LEU B 1 196 ? -7.062 -10.945 3.643 1 97.12 196 LEU B CA 1
ATOM 4120 C C . LEU B 1 196 ? -7.664 -12.125 4.398 1 97.12 196 LEU B C 1
ATOM 4122 O O . LEU B 1 196 ? -7.484 -13.273 4.004 1 97.12 196 LEU B O 1
ATOM 4126 N N . LEU B 1 197 ? -8.359 -11.812 5.43 1 96 197 LEU B N 1
ATOM 4127 C CA . LEU B 1 197 ? -8.914 -12.875 6.262 1 96 197 LEU B CA 1
ATOM 4128 C C . LEU B 1 197 ? -9.992 -13.656 5.504 1 96 197 LEU B C 1
ATOM 4130 O O . LEU B 1 197 ? -9.977 -14.891 5.5 1 96 197 LEU B O 1
ATOM 4134 N N . VAL B 1 198 ? -10.836 -12.969 4.836 1 96.5 198 VAL B N 1
ATOM 4135 C CA . VAL B 1 198 ? -11.945 -13.602 4.133 1 96.5 198 VAL B CA 1
ATOM 4136 C C . VAL B 1 198 ? -11.406 -14.445 2.973 1 96.5 198 VAL B C 1
ATOM 4138 O O . VAL B 1 198 ? -11.734 -15.625 2.846 1 96.5 198 VAL B O 1
ATOM 4141 N N . THR B 1 199 ? -10.586 -13.859 2.156 1 96.94 199 THR B N 1
ATOM 4142 C CA . THR B 1 199 ? -10.047 -14.586 1.014 1 96.94 199 THR B CA 1
ATOM 4143 C C . THR B 1 199 ? -9.086 -15.68 1.476 1 96.94 199 THR B C 1
ATOM 4145 O O . THR B 1 199 ? -9.016 -16.75 0.872 1 96.94 199 THR B O 1
ATOM 4148 N N . GLY B 1 200 ? -8.352 -15.406 2.535 1 96.75 200 GLY B N 1
ATOM 4149 C CA . GLY B 1 200 ? -7.461 -16.422 3.088 1 96.75 200 GLY B CA 1
ATOM 4150 C C . GLY B 1 200 ? -8.188 -17.672 3.551 1 96.75 200 GLY B C 1
ATOM 4151 O O . GLY B 1 200 ? -7.758 -18.781 3.27 1 96.75 200 GLY B O 1
ATOM 4152 N N . VAL B 1 201 ? -9.258 -17.484 4.211 1 96.06 201 VAL B N 1
ATOM 4153 C CA . VAL B 1 201 ? -10.055 -18.609 4.672 1 96.06 201 VAL B CA 1
ATOM 4154 C C . VAL B 1 201 ? -10.625 -19.375 3.475 1 96.06 201 VAL B C 1
ATOM 4156 O O . VAL B 1 201 ? -10.617 -20.594 3.449 1 96.06 201 VAL B O 1
ATOM 4159 N N . ALA B 1 202 ? -11.133 -18.656 2.512 1 95.75 202 ALA B N 1
ATOM 4160 C CA . ALA B 1 202 ? -11.664 -19.281 1.307 1 95.75 202 ALA B CA 1
ATOM 4161 C C . ALA B 1 202 ? -10.602 -20.125 0.615 1 95.75 202 ALA B C 1
ATOM 4163 O O . ALA B 1 202 ? -10.867 -21.266 0.194 1 95.75 202 ALA B O 1
ATOM 4164 N N . ILE B 1 203 ? -9.398 -19.609 0.513 1 96.38 203 ILE B N 1
ATOM 4165 C CA . ILE B 1 203 ? -8.297 -20.328 -0.117 1 96.38 203 ILE B CA 1
ATOM 4166 C C . ILE B 1 203 ? -7.906 -21.531 0.738 1 96.38 203 ILE B C 1
ATOM 4168 O O . ILE B 1 203 ? -7.68 -22.625 0.214 1 96.38 203 ILE B O 1
ATOM 4172 N N . TYR B 1 204 ? -7.867 -21.359 1.994 1 96.69 204 TYR B N 1
ATOM 4173 C CA . TYR B 1 204 ? -7.516 -22.406 2.938 1 96.69 204 TYR B CA 1
ATOM 4174 C C . TYR B 1 204 ? -8.461 -23.594 2.809 1 96.69 204 TYR B C 1
ATOM 4176 O O . TYR B 1 204 ? -8.031 -24.75 2.855 1 96.69 204 TYR B O 1
ATOM 4184 N N . LEU B 1 205 ? -9.703 -23.359 2.598 1 95.31 205 LEU B N 1
ATOM 4185 C CA . LEU B 1 205 ? -10.734 -24.391 2.553 1 95.31 205 LEU B CA 1
ATOM 4186 C C . LEU B 1 205 ? -10.57 -25.266 1.311 1 95.31 205 LEU B C 1
ATOM 4188 O O . LEU B 1 205 ? -11.078 -26.391 1.263 1 95.31 205 LEU B O 1
ATOM 4192 N N . THR B 1 206 ? -9.891 -24.797 0.347 1 95 206 THR B N 1
ATOM 4193 C CA . THR B 1 206 ? -9.727 -25.562 -0.887 1 95 206 THR B CA 1
ATOM 4194 C C . THR B 1 206 ? -8.734 -26.703 -0.692 1 95 206 THR B C 1
ATOM 4196 O O . THR B 1 206 ? -8.719 -27.656 -1.477 1 95 206 THR B O 1
ATOM 4199 N N . ASP B 1 207 ? -7.863 -26.656 0.253 1 95.69 207 ASP B N 1
ATOM 4200 C CA . ASP B 1 207 ? -6.871 -27.688 0.525 1 95.69 207 ASP B CA 1
ATOM 4201 C C . ASP B 1 207 ? -6.426 -27.656 1.984 1 95.69 207 ASP B C 1
ATOM 4203 O O . ASP B 1 207 ? -5.246 -27.438 2.271 1 95.69 207 ASP B O 1
ATOM 4207 N N . MET B 1 208 ? -7.273 -27.984 2.873 1 95.44 208 MET B N 1
ATOM 4208 C CA . MET B 1 208 ? -7.031 -27.891 4.309 1 95.44 208 MET B CA 1
ATOM 4209 C C . MET B 1 208 ? -5.875 -28.781 4.734 1 95.44 208 MET B C 1
ATOM 4211 O O . MET B 1 208 ? -4.996 -28.359 5.48 1 95.44 208 MET B O 1
ATOM 4215 N N . ASP B 1 209 ? -5.824 -30 4.262 1 95.75 209 ASP B N 1
ATOM 4216 C CA . ASP B 1 209 ? -4.789 -30.953 4.641 1 95.75 209 ASP B CA 1
ATOM 4217 C C . ASP B 1 209 ? -3.412 -30.469 4.188 1 95.75 209 ASP B C 1
ATOM 4219 O O . ASP B 1 209 ? -2.443 -30.547 4.949 1 95.75 209 ASP B O 1
ATOM 4223 N N . GLY B 1 210 ? -3.4 -30 2.977 1 94.75 210 GLY B N 1
ATOM 4224 C CA . GLY B 1 210 ? -2.145 -29.484 2.457 1 94.75 210 GLY B CA 1
ATOM 4225 C C . GLY B 1 210 ? -1.602 -28.312 3.26 1 94.75 210 GLY B C 1
ATOM 4226 O O . GLY B 1 210 ? -0.409 -28.266 3.572 1 94.75 210 GLY B O 1
ATOM 4227 N N . TYR B 1 211 ? -2.445 -27.406 3.633 1 94.94 211 TYR B N 1
ATOM 4228 C CA . TYR B 1 211 ? -2.029 -26.219 4.375 1 94.94 211 TYR B CA 1
ATOM 4229 C C . TYR B 1 211 ? -1.662 -26.578 5.809 1 94.94 211 TYR B C 1
ATOM 4231 O O . TYR B 1 211 ? -0.676 -26.062 6.348 1 94.94 211 TYR B O 1
ATOM 4239 N N . ASN B 1 212 ? -2.369 -27.516 6.387 1 95.44 212 ASN B N 1
ATOM 4240 C CA . ASN B 1 212 ? -2.121 -27.891 7.777 1 95.44 212 ASN B CA 1
ATOM 4241 C C . ASN B 1 212 ? -0.8 -28.641 7.926 1 95.44 212 ASN B C 1
ATOM 4243 O O . ASN B 1 212 ? -0.218 -28.672 9.016 1 95.44 212 ASN B O 1
ATOM 4247 N N . SER B 1 213 ? -0.342 -29.266 6.914 1 95.31 213 SER B N 1
ATOM 4248 C CA . SER B 1 213 ? 0.896 -30.031 6.965 1 95.31 213 SER B CA 1
ATOM 4249 C C . SER B 1 213 ? 2.09 -29.188 6.535 1 95.31 213 SER B C 1
ATOM 4251 O O . SER B 1 213 ? 3.223 -29.672 6.496 1 95.31 213 SER B O 1
ATOM 4253 N N . ASN B 1 214 ? 1.888 -27.984 6.211 1 95.94 214 ASN B N 1
ATOM 4254 C CA . ASN B 1 214 ? 2.934 -27.094 5.719 1 95.94 214 ASN B CA 1
ATOM 4255 C C . ASN B 1 214 ? 3.42 -26.141 6.809 1 95.94 214 ASN B C 1
ATOM 4257 O O . ASN B 1 214 ? 2.734 -25.188 7.148 1 95.94 214 ASN B O 1
ATOM 4261 N N . PRO B 1 215 ? 4.602 -26.375 7.305 1 96.81 215 PRO B N 1
ATOM 4262 C CA . PRO B 1 215 ? 5.105 -25.531 8.391 1 96.81 215 PRO B CA 1
ATOM 4263 C C . PRO B 1 215 ? 5.238 -24.062 7.98 1 96.81 215 PRO B C 1
ATOM 4265 O O . PRO B 1 215 ? 5.066 -23.172 8.812 1 96.81 215 PRO B O 1
ATOM 4268 N N . ARG B 1 216 ? 5.602 -23.859 6.785 1 96.75 216 ARG B N 1
ATOM 4269 C CA . ARG B 1 216 ? 5.719 -22.5 6.289 1 96.75 216 ARG B CA 1
ATOM 4270 C C . ARG B 1 216 ? 4.379 -21.766 6.371 1 96.75 216 ARG B C 1
ATOM 4272 O O . ARG B 1 216 ? 4.324 -20.594 6.762 1 96.75 216 ARG B O 1
ATOM 4279 N N . PHE B 1 217 ? 3.322 -22.453 6.031 1 97 217 PHE B N 1
ATOM 4280 C CA . PHE B 1 217 ? 1.984 -21.875 6.125 1 97 217 PHE B CA 1
ATOM 4281 C C . PHE B 1 217 ? 1.609 -21.609 7.574 1 97 217 PHE B C 1
ATOM 4283 O O . PHE B 1 217 ? 1.05 -20.562 7.895 1 97 217 PHE B O 1
ATOM 4290 N N . LEU B 1 218 ? 1.913 -22.438 8.398 1 97 218 LEU B N 1
ATOM 4291 C CA . LEU B 1 218 ? 1.593 -22.281 9.812 1 97 218 LEU B CA 1
ATOM 4292 C C . LEU B 1 218 ? 2.324 -21.078 10.406 1 97 218 LEU B C 1
ATOM 4294 O O . LEU B 1 218 ? 1.768 -20.359 11.234 1 97 218 LEU B O 1
ATOM 4298 N N . MET B 1 219 ? 3.516 -20.891 10.031 1 97.25 219 MET B N 1
ATOM 4299 C CA . MET B 1 219 ? 4.27 -19.734 10.5 1 97.25 219 MET B CA 1
ATOM 4300 C C . MET B 1 219 ? 3.658 -18.438 9.969 1 97.25 219 MET B C 1
ATOM 4302 O O . MET B 1 219 ? 3.611 -17.438 10.688 1 97.25 219 MET B O 1
ATOM 4306 N N . LYS B 1 220 ? 3.273 -18.531 8.703 1 97.25 220 LYS B N 1
ATOM 4307 C CA . LYS B 1 220 ? 2.568 -17.375 8.148 1 97.25 220 LYS B CA 1
ATOM 4308 C C . LYS B 1 220 ? 1.337 -17.031 8.984 1 97.25 220 LYS B C 1
ATOM 4310 O O . LYS B 1 220 ? 1.094 -15.867 9.297 1 97.25 220 LYS B O 1
ATOM 4315 N N . MET B 1 221 ? 0.639 -18 9.406 1 97.12 221 MET B N 1
ATOM 4316 C CA . MET B 1 221 ? -0.574 -17.812 10.188 1 97.12 221 MET B CA 1
ATOM 4317 C C . MET B 1 221 ? -0.24 -17.266 11.578 1 97.12 221 MET B C 1
ATOM 4319 O O . MET B 1 221 ? -1 -16.469 12.133 1 97.12 221 MET B O 1
ATOM 4323 N N . THR B 1 222 ? 0.81 -17.703 12.078 1 97.38 222 THR B N 1
ATOM 4324 C CA . THR B 1 222 ? 1.261 -17.156 13.359 1 97.38 222 THR B CA 1
ATOM 4325 C C . THR B 1 222 ? 1.517 -15.656 13.242 1 97.38 222 THR B C 1
ATOM 4327 O O . THR B 1 222 ? 1.061 -14.883 14.086 1 97.38 222 THR B O 1
ATOM 4330 N N . ALA B 1 223 ? 2.24 -15.297 12.25 1 97.25 223 ALA B N 1
ATOM 4331 C CA . ALA B 1 223 ? 2.518 -13.875 12.023 1 97.25 223 ALA B CA 1
ATOM 4332 C C . ALA B 1 223 ? 1.226 -13.094 11.805 1 97.25 223 ALA B C 1
ATOM 4334 O O . ALA B 1 223 ? 1.071 -11.984 12.328 1 97.25 223 ALA B O 1
ATOM 4335 N N . VAL B 1 224 ? 0.311 -13.648 11.086 1 96.62 224 VAL B N 1
ATOM 4336 C CA . VAL B 1 224 ? -0.965 -13.008 10.789 1 96.62 224 VAL B CA 1
ATOM 4337 C C . VAL B 1 224 ? -1.768 -12.836 12.078 1 96.62 224 VAL B C 1
ATOM 4339 O O . VAL B 1 224 ? -2.414 -11.805 12.281 1 96.62 224 VAL B O 1
ATOM 4342 N N . LEU B 1 225 ? -1.709 -13.844 12.898 1 95.81 225 LEU B N 1
ATOM 4343 C CA . LEU B 1 225 ? -2.393 -13.758 14.188 1 95.81 225 LEU B CA 1
ATOM 4344 C C . LEU B 1 225 ? -1.825 -12.617 15.023 1 95.81 225 LEU B C 1
ATOM 4346 O O . LEU B 1 225 ? -2.578 -11.812 15.586 1 95.81 225 LEU B O 1
ATOM 4350 N N . VAL B 1 226 ? -0.56 -12.539 15.078 1 95.56 226 VAL B N 1
ATOM 4351 C CA . VAL B 1 226 ? 0.106 -11.5 15.852 1 95.56 226 VAL B CA 1
ATOM 4352 C C . VAL B 1 226 ? -0.249 -10.125 15.297 1 95.56 226 VAL B C 1
ATOM 4354 O O . VAL B 1 226 ? -0.61 -9.219 16.047 1 95.56 226 VAL B O 1
ATOM 4357 N N . LEU B 1 227 ? -0.175 -10.016 13.992 1 94.19 227 LEU B N 1
ATOM 4358 C CA . LEU B 1 227 ? -0.436 -8.703 13.414 1 94.19 227 LEU B CA 1
ATOM 4359 C C . LEU B 1 227 ? -1.906 -8.328 13.555 1 94.19 227 LEU B C 1
ATOM 4361 O O . LEU B 1 227 ? -2.238 -7.145 13.688 1 94.19 227 LEU B O 1
ATOM 4365 N N . SER B 1 228 ? -2.76 -9.289 13.531 1 92.19 228 SER B N 1
ATOM 4366 C CA . SER B 1 228 ? -4.18 -9.016 13.719 1 92.19 228 SER B CA 1
ATOM 4367 C C . SER B 1 228 ? -4.469 -8.531 15.133 1 92.19 228 SER B C 1
ATOM 4369 O O . SER B 1 228 ? -5.164 -7.527 15.328 1 92.19 228 SER B O 1
ATOM 4371 N N . ILE B 1 229 ? -3.924 -9.164 16.078 1 90.56 229 ILE B N 1
ATOM 4372 C CA . ILE B 1 229 ? -4.086 -8.758 17.469 1 90.56 229 ILE B CA 1
ATOM 4373 C C . ILE B 1 229 ? -3.494 -7.367 17.688 1 90.56 229 ILE B C 1
ATOM 4375 O O . ILE B 1 229 ? -4.121 -6.504 18.297 1 90.56 229 ILE B O 1
ATOM 4379 N N . ASN B 1 230 ? -2.357 -7.168 17.141 1 88.44 230 ASN B N 1
ATOM 4380 C CA . ASN B 1 230 ? -1.696 -5.867 17.188 1 88.44 230 ASN B CA 1
ATOM 4381 C C . ASN B 1 230 ? -2.557 -4.777 16.562 1 88.44 230 ASN B C 1
ATOM 4383 O O . ASN B 1 230 ? -2.645 -3.666 17.094 1 88.44 230 ASN B O 1
ATOM 4387 N N . GLY B 1 231 ? -3.148 -5.086 15.43 1 82.94 231 GLY B N 1
ATOM 4388 C CA . GLY B 1 231 ? -4.012 -4.137 14.75 1 82.94 231 GLY B CA 1
ATOM 4389 C C . GLY B 1 231 ? -5.227 -3.74 15.57 1 82.94 231 GLY B C 1
ATOM 4390 O O . GLY B 1 231 ? -5.578 -2.561 15.641 1 82.94 231 GLY B O 1
ATOM 4391 N N . VAL B 1 232 ? -5.766 -4.668 16.172 1 80.5 232 VAL B N 1
ATOM 4392 C CA . VAL B 1 232 ? -6.918 -4.41 17.031 1 80.5 232 VAL B CA 1
ATOM 4393 C C . VAL B 1 232 ? -6.5 -3.521 18.203 1 80.5 232 VAL B C 1
ATOM 4395 O O . VAL B 1 232 ? -7.199 -2.562 18.547 1 80.5 232 VAL B O 1
ATOM 4398 N N . PHE B 1 233 ? -5.418 -3.848 18.734 1 82.69 233 PHE B N 1
ATOM 4399 C CA . PHE B 1 233 ? -4.91 -3.074 19.859 1 82.69 233 PHE B CA 1
ATOM 4400 C C . PHE B 1 233 ? -4.621 -1.637 19.453 1 82.69 233 PHE B C 1
ATOM 4402 O O . PHE B 1 233 ? -4.965 -0.697 20.172 1 82.69 233 PHE B O 1
ATOM 4409 N N . LEU B 1 234 ? -4.066 -1.435 18.359 1 81.25 234 LEU B N 1
ATOM 4410 C CA . LEU B 1 234 ? -3.721 -0.112 17.844 1 81.25 234 LEU B CA 1
ATOM 4411 C C . LEU B 1 234 ? -4.977 0.712 17.578 1 81.25 234 LEU B C 1
ATOM 4413 O O . LEU B 1 234 ? -5.035 1.892 17.938 1 81.25 234 LEU B O 1
ATOM 4417 N N . ASN B 1 235 ? -5.957 0.12 17.078 1 77 235 ASN B N 1
ATOM 4418 C CA . ASN B 1 235 ? -7.148 0.847 16.656 1 77 235 ASN B CA 1
ATOM 4419 C C . ASN B 1 235 ? -8.07 1.144 17.828 1 77 235 ASN B C 1
ATOM 4421 O O . ASN B 1 235 ? -8.68 2.211 17.891 1 77 235 ASN B O 1
ATOM 4425 N N . PHE B 1 236 ? -8.094 0.236 18.797 1 76.94 236 PHE B N 1
ATOM 4426 C CA . PHE B 1 236 ? -9.07 0.382 19.859 1 76.94 236 PHE B CA 1
ATOM 4427 C C . PHE B 1 236 ? -8.438 1.063 21.078 1 76.94 236 PHE B C 1
ATOM 4429 O O . PHE B 1 236 ? -9.125 1.761 21.828 1 76.94 236 PHE B O 1
ATOM 4436 N N . PHE B 1 237 ? -7.191 0.857 21.219 1 77.88 237 PHE B N 1
ATOM 4437 C CA . PHE B 1 237 ? -6.582 1.364 22.438 1 77.88 237 PHE B CA 1
ATOM 4438 C C . PHE B 1 237 ? -5.668 2.545 22.141 1 77.88 237 PHE B C 1
ATOM 4440 O O . PHE B 1 237 ? -5.691 3.553 22.844 1 77.88 237 PHE B O 1
ATOM 4447 N N . MET B 1 238 ? -4.941 2.523 21.156 1 78.12 238 MET B N 1
ATOM 4448 C CA . MET B 1 238 ? -3.91 3.523 20.906 1 78.12 238 MET B CA 1
ATOM 4449 C C . MET B 1 238 ? -4.484 4.723 20.156 1 78.12 238 MET B C 1
ATOM 4451 O O . MET B 1 238 ? -4.195 5.871 20.5 1 78.12 238 MET B O 1
ATOM 4455 N N . MET B 1 239 ? -5.328 4.496 19.281 1 77.62 239 MET B N 1
ATOM 4456 C CA . MET B 1 239 ? -5.785 5.543 18.375 1 77.62 239 MET B CA 1
ATOM 4457 C C . MET B 1 239 ? -6.574 6.609 19.125 1 77.62 239 MET B C 1
ATOM 4459 O O . MET B 1 239 ? -6.363 7.805 18.922 1 77.62 239 MET B O 1
ATOM 4463 N N . PRO B 1 240 ? -7.398 6.254 20.047 1 76.06 240 PRO B N 1
ATOM 4464 C CA . PRO B 1 240 ? -8.125 7.281 20.781 1 76.06 240 PRO B CA 1
ATOM 4465 C C . PRO B 1 240 ? -7.203 8.133 21.672 1 76.06 240 PRO B C 1
ATOM 4467 O O . PRO B 1 240 ? -7.562 9.25 22.047 1 76.06 240 PRO B O 1
ATOM 4470 N N . LYS B 1 241 ? -6.016 7.625 21.953 1 77.75 241 LYS B N 1
ATOM 4471 C CA . LYS B 1 241 ? -5.09 8.312 22.844 1 77.75 241 LYS B CA 1
ATOM 4472 C C . LYS B 1 241 ? -3.885 8.852 22.078 1 77.75 241 LYS B C 1
ATOM 4474 O O . LYS B 1 241 ? -2.914 9.312 22.688 1 77.75 241 LYS B O 1
ATOM 4479 N N . ILE B 1 242 ? -3.957 8.859 20.859 1 77.75 242 ILE B N 1
ATOM 4480 C CA . ILE B 1 242 ? -2.777 9.117 20.031 1 77.75 242 ILE B CA 1
ATOM 4481 C C . ILE B 1 242 ? -2.316 10.562 20.234 1 77.75 242 ILE B C 1
ATOM 4483 O O . ILE B 1 242 ? -1.119 10.852 20.172 1 77.75 242 ILE B O 1
ATOM 4487 N N . GLU B 1 243 ? -3.236 11.43 20.484 1 76.81 243 GLU B N 1
ATOM 4488 C CA . GLU B 1 243 ? -2.895 12.828 20.688 1 76.81 243 GLU B CA 1
ATOM 4489 C C . GLU B 1 243 ? -2.15 13.039 22 1 76.81 243 GLU B C 1
ATOM 4491 O O . GLU B 1 243 ? -1.497 14.062 22.203 1 76.81 243 GLU B O 1
ATOM 4496 N N . LYS B 1 244 ? -2.27 12.156 22.844 1 76.81 244 LYS B N 1
ATOM 4497 C CA . LYS B 1 244 ? -1.578 12.25 24.125 1 76.81 244 LYS B CA 1
ATOM 4498 C C . LYS B 1 244 ? -0.118 11.828 23.984 1 76.81 244 LYS B C 1
ATOM 4500 O O . LYS B 1 244 ? 0.673 12.016 24.922 1 76.81 244 LYS B O 1
ATOM 4505 N N . LEU B 1 245 ? 0.172 11.273 22.906 1 76.31 245 LEU B N 1
ATOM 4506 C CA . LEU B 1 245 ? 1.562 10.93 22.641 1 76.31 245 LEU B CA 1
ATOM 4507 C C . LEU B 1 245 ? 2.398 12.18 22.391 1 76.31 245 LEU B C 1
ATOM 4509 O O . LEU B 1 245 ? 2.521 12.633 21.25 1 76.31 245 LEU B O 1
ATOM 4513 N N . SER B 1 246 ? 2.826 12.758 23.422 1 74.44 246 SER B N 1
ATOM 4514 C CA . SER B 1 246 ? 3.631 13.969 23.359 1 74.44 246 SER B CA 1
ATOM 4515 C C . SER B 1 246 ? 4.965 13.781 24.078 1 74.44 246 SER B C 1
ATOM 4517 O O . SER B 1 246 ? 5.012 13.281 25.203 1 74.44 246 SER B O 1
ATOM 4519 N N . LEU B 1 247 ? 5.992 14.07 23.375 1 72.56 247 LEU B N 1
ATOM 4520 C CA . LEU B 1 247 ? 7.336 13.969 23.922 1 72.56 247 LEU B CA 1
ATOM 4521 C C . LEU B 1 247 ? 7.926 15.352 24.172 1 72.56 247 LEU B C 1
ATOM 4523 O O . LEU B 1 247 ? 9.141 15.5 24.297 1 72.56 247 LEU B O 1
ATOM 4527 N N . VAL B 1 248 ? 7.012 16.234 24.156 1 74.5 248 VAL B N 1
ATOM 4528 C CA . VAL B 1 248 ? 7.508 17.562 24.469 1 74.5 248 VAL B CA 1
ATOM 4529 C C . VAL B 1 248 ? 7.93 17.641 25.938 1 74.5 248 VAL B C 1
ATOM 4531 O O . VAL B 1 248 ? 7.473 16.828 26.75 1 74.5 248 VAL B O 1
ATOM 4534 N N . GLU B 1 249 ? 8.719 18.531 26.219 1 74.12 249 GLU B N 1
ATOM 4535 C CA . GLU B 1 249 ? 9.375 18.641 27.516 1 74.12 249 GLU B CA 1
ATOM 4536 C C . GLU B 1 249 ? 8.352 18.609 28.656 1 74.12 249 GLU B C 1
ATOM 4538 O O . GLU B 1 249 ? 8.531 17.891 29.625 1 74.12 249 GLU B O 1
ATOM 4543 N N . GLU B 1 250 ? 7.289 19.266 28.469 1 75.5 250 GLU B N 1
ATOM 4544 C CA . GLU B 1 250 ? 6.297 19.406 29.531 1 75.5 250 GLU B CA 1
ATOM 4545 C C . GLU B 1 250 ? 5.555 18.094 29.766 1 75.5 250 GLU B C 1
ATOM 4547 O O . GLU B 1 250 ? 5.035 17.844 30.844 1 75.5 250 GLU B O 1
ATOM 4552 N N . ASP B 1 251 ? 5.656 17.203 28.719 1 74.88 251 ASP B N 1
ATOM 4553 C CA . ASP B 1 251 ? 4.848 15.992 28.766 1 74.88 251 ASP B CA 1
ATOM 4554 C C . ASP B 1 251 ? 5.727 14.75 28.891 1 74.88 251 ASP B C 1
ATOM 4556 O O . ASP B 1 251 ? 5.234 13.625 28.797 1 74.88 251 ASP B O 1
ATOM 4560 N N . LEU B 1 252 ? 6.973 14.969 29.031 1 75.56 252 LEU B N 1
ATOM 4561 C CA . LEU B 1 252 ? 7.918 13.859 28.938 1 75.56 252 LEU B CA 1
ATOM 4562 C C . LEU B 1 252 ? 7.609 12.797 29.984 1 75.56 252 LEU B C 1
ATOM 4564 O O . LEU B 1 252 ? 7.684 11.602 29.703 1 75.56 252 LEU B O 1
ATOM 4568 N N . GLU B 1 253 ? 7.188 13.281 31.109 1 76.38 253 GLU B N 1
ATOM 4569 C CA . GLU B 1 253 ? 6.988 12.336 32.219 1 76.38 253 GLU B CA 1
ATOM 4570 C C . GLU B 1 253 ? 5.559 11.812 32.219 1 76.38 253 GLU B C 1
ATOM 4572 O O . GLU B 1 253 ? 5.254 10.852 32.938 1 76.38 253 GLU B O 1
ATOM 4577 N N . GLU B 1 254 ? 4.836 12.297 31.375 1 76.69 254 GLU B N 1
ATOM 4578 C CA . GLU B 1 254 ? 3.438 11.875 31.375 1 76.69 254 GLU B CA 1
ATOM 4579 C C . GLU B 1 254 ? 3.215 10.719 30.406 1 76.69 254 GLU B C 1
ATOM 4581 O O . GLU B 1 254 ? 3.883 10.617 29.375 1 76.69 254 GLU B O 1
ATOM 4586 N N . ASP B 1 255 ? 2.387 9.742 30.734 1 78.5 255 ASP B N 1
ATOM 4587 C CA . ASP B 1 255 ? 1.894 8.664 29.875 1 78.5 255 ASP B CA 1
ATOM 4588 C C . ASP B 1 255 ? 3.047 7.824 29.344 1 78.5 255 ASP B C 1
ATOM 4590 O O . ASP B 1 255 ? 3.088 7.512 28.141 1 78.5 255 ASP B O 1
ATOM 4594 N N . GLN B 1 256 ? 4.039 7.605 30.125 1 81.62 256 GLN B N 1
ATOM 4595 C CA . GLN B 1 256 ? 5.234 6.875 29.703 1 81.62 256 GLN B CA 1
ATOM 4596 C C . GLN B 1 256 ? 4.879 5.477 29.203 1 81.62 256 GLN B C 1
ATOM 4598 O O . GLN B 1 256 ? 5.461 4.996 28.234 1 81.62 256 GLN B O 1
ATOM 4603 N N . THR B 1 257 ? 3.938 4.906 29.844 1 79.94 257 THR B N 1
ATOM 4604 C CA . THR B 1 257 ? 3.516 3.572 29.422 1 79.94 257 THR B CA 1
ATOM 4605 C C . THR B 1 257 ? 2.918 3.613 28.016 1 79.94 257 THR B C 1
ATOM 4607 O O . THR B 1 257 ? 3.225 2.76 27.172 1 79.94 257 THR B O 1
ATOM 4610 N N . LEU B 1 258 ? 2.148 4.598 27.812 1 82.19 258 LEU B N 1
ATOM 4611 C CA . LEU B 1 258 ? 1.535 4.77 26.484 1 82.19 258 LEU B CA 1
ATOM 4612 C C . LEU B 1 258 ? 2.6 4.949 25.422 1 82.19 258 LEU B C 1
ATOM 4614 O O . LEU B 1 258 ? 2.502 4.355 24.344 1 82.19 258 LEU B O 1
ATOM 4618 N N . LYS B 1 259 ? 3.525 5.738 25.734 1 83.81 259 LYS B N 1
ATOM 4619 C CA . LYS B 1 259 ? 4.609 6.008 24.797 1 83.81 259 LYS B CA 1
ATOM 4620 C C . LYS B 1 259 ? 5.41 4.742 24.5 1 83.81 259 LYS B C 1
ATOM 4622 O O . LYS B 1 259 ? 5.703 4.438 23.344 1 83.81 259 LYS B O 1
ATOM 4627 N N . ARG B 1 260 ? 5.711 4.016 25.5 1 85.38 260 ARG B N 1
ATOM 4628 C CA . ARG B 1 260 ? 6.461 2.773 25.359 1 85.38 260 ARG B CA 1
ATOM 4629 C C . ARG B 1 260 ? 5.691 1.771 24.5 1 85.38 260 ARG B C 1
ATOM 4631 O O . ARG B 1 260 ? 6.266 1.136 23.609 1 85.38 260 ARG B O 1
ATOM 4638 N N . VAL B 1 261 ? 4.5 1.703 24.781 1 84.62 261 VAL B N 1
ATOM 4639 C CA . VAL B 1 261 ? 3.645 0.758 24.062 1 84.62 261 VAL B CA 1
ATOM 4640 C C . VAL B 1 261 ? 3.516 1.179 22.594 1 84.62 261 VAL B C 1
ATOM 4642 O O . VAL B 1 261 ? 3.592 0.342 21.703 1 84.62 261 VAL B O 1
ATOM 4645 N N . ALA B 1 262 ? 3.354 2.412 22.391 1 82.94 262 ALA B N 1
ATOM 4646 C CA . ALA B 1 262 ? 3.199 2.928 21.031 1 82.94 262 ALA B CA 1
ATOM 4647 C C . ALA B 1 262 ? 4.406 2.576 20.172 1 82.94 262 ALA B C 1
ATOM 4649 O O . ALA B 1 262 ? 4.258 2.109 19.031 1 82.94 262 ALA B O 1
ATOM 4650 N N . PHE B 1 263 ? 5.578 2.697 20.719 1 84.94 263 PHE B N 1
ATOM 4651 C CA . PHE B 1 263 ? 6.805 2.434 19.984 1 84.94 263 PHE B CA 1
ATOM 4652 C C . PHE B 1 263 ? 7.02 0.934 19.812 1 84.94 263 PHE B C 1
ATOM 4654 O O . PHE B 1 263 ? 7.66 0.499 18.844 1 84.94 263 PHE B O 1
ATOM 4661 N N . ALA B 1 264 ? 6.48 0.212 20.672 1 87.69 264 ALA B N 1
ATOM 4662 C CA . ALA B 1 264 ? 6.605 -1.24 20.578 1 87.69 264 ALA B CA 1
ATOM 4663 C C . ALA B 1 264 ? 5.637 -1.814 19.547 1 87.69 264 ALA B C 1
ATOM 4665 O O . ALA B 1 264 ? 6.023 -2.631 18.719 1 87.69 264 ALA B O 1
ATOM 4666 N N . VAL B 1 265 ? 4.465 -1.37 19.578 1 87 265 VAL B N 1
ATOM 4667 C CA . VAL B 1 265 ? 3.412 -1.925 18.734 1 87 265 VAL B CA 1
ATOM 4668 C C . VAL B 1 265 ? 3.705 -1.62 17.266 1 87 265 VAL B C 1
ATOM 4670 O O . VAL B 1 265 ? 3.385 -2.42 16.375 1 87 265 VAL B O 1
ATOM 4673 N N . GLY B 1 266 ? 4.281 -0.494 17.062 1 85.81 266 GLY B N 1
ATOM 4674 C CA . GLY B 1 266 ? 4.691 -0.172 15.695 1 85.81 266 GLY B CA 1
ATOM 4675 C C . GLY B 1 266 ? 5.719 -1.137 15.141 1 85.81 266 GLY B C 1
ATOM 4676 O O . GLY B 1 266 ? 5.609 -1.575 13.992 1 85.81 266 GLY B O 1
ATOM 4677 N N . GLY B 1 267 ? 6.684 -1.441 15.93 1 89.75 267 GLY B N 1
ATOM 4678 C CA . GLY B 1 267 ? 7.707 -2.393 15.531 1 89.75 267 GLY B CA 1
ATOM 4679 C C . GLY B 1 267 ? 7.168 -3.791 15.297 1 89.75 267 GLY B C 1
ATOM 4680 O O . GLY B 1 267 ? 7.52 -4.445 14.312 1 89.75 267 GLY B O 1
ATOM 4681 N N . VAL B 1 268 ? 6.309 -4.18 16.172 1 93.12 268 VAL B N 1
ATOM 4682 C CA . VAL B 1 268 ? 5.695 -5.5 16.062 1 93.12 268 VAL B CA 1
ATOM 4683 C C . VAL B 1 268 ? 4.887 -5.59 14.773 1 93.12 268 VAL B C 1
ATOM 4685 O O . VAL B 1 268 ? 4.945 -6.602 14.062 1 93.12 268 VAL B O 1
ATOM 4688 N N . SER B 1 269 ? 4.156 -4.57 14.492 1 92.56 269 SER B N 1
ATOM 4689 C CA . SER B 1 269 ? 3.328 -4.535 13.289 1 92.56 269 SER B CA 1
ATOM 4690 C C . SER B 1 269 ? 4.176 -4.652 12.023 1 92.56 269 SER B C 1
ATOM 4692 O O . SER B 1 269 ? 3.893 -5.477 11.156 1 92.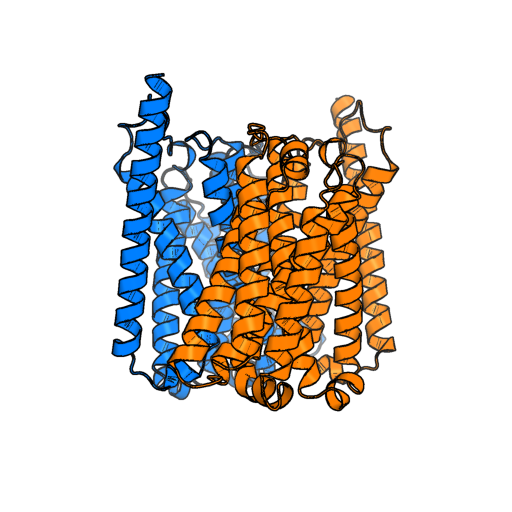56 269 SER B O 1
ATOM 4694 N N . MET B 1 270 ? 5.191 -3.949 11.977 1 92.75 270 MET B N 1
ATOM 4695 C CA . MET B 1 270 ? 6.043 -3.936 10.797 1 92.75 270 MET B CA 1
ATOM 4696 C C . MET B 1 270 ? 6.699 -5.297 10.578 1 92.75 270 MET B C 1
ATOM 4698 O O . MET B 1 270 ? 6.641 -5.852 9.477 1 92.75 270 MET B O 1
ATOM 4702 N N . VAL B 1 271 ? 7.238 -5.832 11.57 1 95.75 271 VAL B N 1
ATOM 4703 C CA . VAL B 1 271 ? 7.941 -7.109 11.484 1 95.75 271 VAL B CA 1
ATOM 4704 C C . VAL B 1 271 ? 6.957 -8.211 11.109 1 95.75 271 VAL B C 1
ATOM 4706 O O . VAL B 1 271 ? 7.266 -9.07 10.273 1 95.75 271 VAL B O 1
ATOM 4709 N N . SER B 1 272 ? 5.848 -8.188 11.68 1 96.88 272 SER B N 1
ATOM 4710 C CA . SER B 1 272 ? 4.879 -9.258 11.453 1 96.88 272 SER B CA 1
ATOM 4711 C C . SER B 1 272 ? 4.289 -9.18 10.047 1 96.88 272 SER B C 1
ATOM 4713 O O . SER B 1 272 ? 4.059 -10.211 9.414 1 96.88 272 SER B O 1
ATOM 4715 N N . TRP B 1 273 ? 4.016 -8.008 9.547 1 96.5 273 TRP B N 1
ATOM 4716 C CA . TRP B 1 273 ? 3.551 -7.863 8.18 1 96.5 273 TRP B CA 1
ATOM 4717 C C . TRP B 1 273 ? 4.605 -8.344 7.188 1 96.5 273 TRP B C 1
ATOM 4719 O O . TRP B 1 273 ? 4.297 -9.094 6.254 1 96.5 273 TRP B O 1
ATOM 4729 N N . LEU B 1 274 ? 5.797 -7.98 7.426 1 96.81 274 LEU B N 1
ATOM 4730 C CA . LEU B 1 274 ? 6.875 -8.391 6.531 1 96.81 274 LEU B CA 1
ATOM 4731 C C . LEU B 1 274 ? 7.129 -9.891 6.629 1 96.81 274 LEU B C 1
ATOM 4733 O O . LEU B 1 274 ? 7.457 -10.531 5.633 1 96.81 274 LEU B O 1
ATOM 4737 N N . ALA B 1 275 ? 7.035 -10.367 7.801 1 97.31 275 ALA B N 1
ATOM 4738 C CA . ALA B 1 275 ? 7.184 -11.805 7.977 1 97.31 275 ALA B CA 1
ATOM 4739 C C . ALA B 1 275 ? 6.102 -12.57 7.215 1 97.31 275 ALA B C 1
ATOM 4741 O O . ALA B 1 275 ? 6.395 -13.516 6.488 1 97.31 275 ALA B O 1
ATOM 4742 N N . ALA B 1 276 ? 4.883 -12.18 7.414 1 97.44 276 ALA B N 1
ATOM 4743 C CA . ALA B 1 276 ? 3.785 -12.828 6.703 1 97.44 276 ALA B CA 1
ATOM 4744 C C . ALA B 1 276 ? 4.012 -12.781 5.195 1 97.44 276 ALA B C 1
ATOM 4746 O O . ALA B 1 276 ? 3.801 -13.781 4.5 1 97.44 276 ALA B O 1
ATOM 4747 N N . PHE B 1 277 ? 4.449 -11.664 4.734 1 97.19 277 PHE B N 1
ATOM 4748 C CA . PHE B 1 277 ? 4.738 -11.492 3.314 1 97.19 277 PHE B CA 1
ATOM 4749 C C . PHE B 1 277 ? 5.859 -12.422 2.871 1 97.19 277 PHE B C 1
ATOM 4751 O O . PHE B 1 277 ? 5.754 -13.078 1.833 1 97.19 277 PHE B O 1
ATOM 4758 N N . THR B 1 278 ? 6.871 -12.5 3.633 1 96.56 278 THR B N 1
ATOM 4759 C CA . THR B 1 278 ? 8.031 -13.328 3.312 1 96.56 278 THR B CA 1
ATOM 4760 C C . THR B 1 278 ? 7.66 -14.805 3.307 1 96.56 278 THR B C 1
ATOM 4762 O O . THR B 1 278 ? 8.039 -15.539 2.395 1 96.56 278 THR B O 1
ATOM 4765 N N . PHE B 1 279 ? 6.93 -15.203 4.293 1 96.94 279 PHE B N 1
ATOM 4766 C CA . PHE B 1 279 ? 6.523 -16.609 4.371 1 96.94 279 PHE B CA 1
ATOM 4767 C C . PHE B 1 279 ? 5.594 -16.969 3.219 1 96.94 279 PHE B C 1
ATOM 4769 O O . PHE B 1 279 ? 5.566 -18.109 2.768 1 96.94 279 PHE B O 1
ATOM 4776 N N . ALA B 1 280 ? 4.844 -16 2.74 1 95.19 280 ALA B N 1
ATOM 4777 C CA . ALA B 1 280 ? 3.941 -16.234 1.617 1 95.19 280 ALA B CA 1
ATOM 4778 C C . ALA B 1 280 ? 4.719 -16.375 0.31 1 95.19 280 ALA B C 1
ATOM 4780 O O . ALA B 1 280 ? 4.359 -17.188 -0.549 1 95.19 280 ALA B O 1
ATOM 4781 N N . MET B 1 281 ? 5.809 -15.711 0.181 1 94.69 281 MET B N 1
ATOM 4782 C CA . MET B 1 281 ? 6.434 -15.578 -1.131 1 94.69 281 MET B CA 1
ATOM 4783 C C . MET B 1 281 ? 7.637 -16.5 -1.264 1 94.69 281 MET B C 1
ATOM 4785 O O . MET B 1 281 ? 7.891 -17.047 -2.342 1 94.69 281 MET B O 1
ATOM 4789 N N . VAL B 1 282 ? 8.359 -16.719 -0.203 1 94.75 282 VAL B N 1
ATOM 4790 C CA . VAL B 1 282 ? 9.641 -17.406 -0.287 1 94.75 282 VAL B CA 1
ATOM 4791 C C . VAL B 1 282 ? 9.438 -18.891 0.002 1 94.75 282 VAL B C 1
ATOM 4793 O O . VAL B 1 282 ? 9.461 -19.312 1.16 1 94.75 282 VAL B O 1
ATOM 4796 N N . LYS B 1 283 ? 9.43 -19.688 -0.961 1 93.38 283 LYS B N 1
ATOM 4797 C CA . LYS B 1 283 ? 9.133 -21.125 -0.87 1 93.38 283 LYS B CA 1
ATOM 4798 C C . LYS B 1 283 ? 10.312 -21.891 -0.261 1 93.38 283 LYS B C 1
ATOM 4800 O O . LYS B 1 283 ? 10.125 -22.938 0.347 1 93.38 283 LYS B O 1
ATOM 4805 N N . ASP B 1 284 ? 11.5 -21.344 -0.395 1 92.5 284 ASP B N 1
ATOM 4806 C CA . ASP B 1 284 ? 12.688 -21.984 0.16 1 92.5 284 ASP B CA 1
ATOM 4807 C C . ASP B 1 284 ? 12.562 -22.156 1.671 1 92.5 284 ASP B C 1
ATOM 4809 O O . ASP B 1 284 ? 13.203 -23.047 2.252 1 92.5 284 ASP B O 1
ATOM 4813 N N . LEU B 1 285 ? 11.742 -21.469 2.246 1 94.25 285 LEU B N 1
ATOM 4814 C CA . LEU B 1 285 ? 11.547 -21.562 3.689 1 94.25 285 LEU B CA 1
ATOM 4815 C C . LEU B 1 285 ? 10.812 -22.844 4.066 1 94.25 285 LEU B C 1
ATOM 4817 O O . LEU B 1 285 ? 10.781 -23.219 5.238 1 94.25 285 LEU B O 1
ATOM 4821 N N . GLY B 1 286 ? 10.305 -23.5 3.068 1 93.06 286 GLY B N 1
ATOM 4822 C CA . GLY B 1 286 ? 9.672 -24.797 3.293 1 93.06 286 GLY B CA 1
ATOM 4823 C C . GLY B 1 286 ? 10.641 -25.859 3.756 1 93.06 286 GLY B C 1
ATOM 4824 O O . GLY B 1 286 ? 10.227 -26.906 4.246 1 93.06 286 GLY B O 1
ATOM 4825 N N . ALA B 1 287 ? 11.867 -25.594 3.645 1 94.06 287 ALA B N 1
ATOM 4826 C CA . ALA B 1 287 ? 12.898 -26.547 4.043 1 94.06 287 ALA B CA 1
ATOM 4827 C C . ALA B 1 287 ? 13.094 -26.547 5.555 1 94.06 287 ALA B C 1
ATOM 4829 O O . ALA B 1 287 ? 13.711 -27.469 6.105 1 94.06 287 ALA B O 1
ATOM 4830 N N . PHE B 1 288 ? 12.492 -25.656 6.242 1 96.25 288 PHE B N 1
ATOM 4831 C CA . PHE B 1 288 ? 12.688 -25.516 7.68 1 96.25 288 PHE B CA 1
ATOM 4832 C C . PHE B 1 288 ? 11.445 -25.969 8.445 1 96.25 288 PHE B C 1
ATOM 4834 O O . PHE B 1 288 ? 10.336 -25.922 7.906 1 96.25 288 PHE B O 1
ATOM 4841 N N . THR B 1 289 ? 11.672 -26.359 9.672 1 96.88 289 THR B N 1
ATOM 4842 C CA . THR B 1 289 ? 10.57 -26.703 10.547 1 96.88 289 THR B CA 1
ATOM 4843 C C . THR B 1 289 ? 9.906 -25.453 11.117 1 96.88 289 THR B C 1
ATOM 4845 O O . THR B 1 289 ? 10.438 -24.344 10.977 1 96.88 289 THR B O 1
ATOM 4848 N N . TYR B 1 290 ? 8.758 -25.609 11.711 1 97.12 290 TYR B N 1
ATOM 4849 C CA . TYR B 1 290 ? 8.016 -24.516 12.32 1 97.12 290 TYR B CA 1
ATOM 4850 C C . TYR B 1 290 ? 8.867 -23.812 13.375 1 97.12 290 TYR B C 1
ATOM 4852 O O . TYR B 1 290 ? 8.969 -22.578 13.375 1 97.12 290 TYR B O 1
ATOM 4860 N N . ILE B 1 291 ? 9.562 -24.562 14.203 1 97.31 291 ILE B N 1
ATOM 4861 C CA . ILE B 1 291 ? 10.312 -24 15.32 1 97.31 291 ILE B CA 1
ATOM 4862 C C . ILE B 1 291 ? 11.539 -23.266 14.789 1 97.31 291 ILE B C 1
ATOM 4864 O O . ILE B 1 291 ? 11.914 -22.219 15.32 1 97.31 291 ILE B O 1
ATOM 4868 N N . GLN B 1 292 ? 12.117 -23.797 13.781 1 97.5 292 GLN B N 1
ATOM 4869 C CA . GLN B 1 292 ? 13.289 -23.156 13.188 1 97.5 292 GLN B CA 1
ATOM 4870 C C . GLN B 1 292 ? 12.93 -21.797 12.594 1 97.5 292 GLN B C 1
ATOM 4872 O O . GLN B 1 292 ? 13.766 -20.891 12.547 1 97.5 292 GLN B O 1
ATOM 4877 N N . MET B 1 293 ? 11.719 -21.656 12.219 1 97.88 293 MET B N 1
ATOM 4878 C CA . MET B 1 293 ? 11.273 -20.375 11.664 1 97.88 293 MET B CA 1
ATOM 4879 C C . MET B 1 293 ? 10.734 -19.469 12.758 1 97.88 293 MET B C 1
ATOM 4881 O O . MET B 1 293 ? 10.859 -18.234 12.672 1 97.88 293 MET B O 1
ATOM 4885 N N . LEU B 1 294 ? 10.164 -20.047 13.781 1 97.69 294 LEU B N 1
ATOM 4886 C CA . LEU B 1 294 ? 9.578 -19.281 14.875 1 97.69 294 LEU B CA 1
ATOM 4887 C C . LEU B 1 294 ? 10.656 -18.516 15.641 1 97.69 294 LEU B C 1
ATOM 4889 O O . LEU B 1 294 ? 10.438 -17.359 16.031 1 97.69 294 LEU B O 1
ATOM 4893 N N . ILE B 1 295 ? 11.805 -19.031 15.82 1 97.38 295 ILE B N 1
ATOM 4894 C CA . ILE B 1 295 ? 12.867 -18.438 16.641 1 97.38 295 ILE B CA 1
ATOM 4895 C C . ILE B 1 295 ? 13.336 -17.125 16 1 97.38 295 ILE B C 1
ATOM 4897 O O . ILE B 1 295 ? 13.328 -16.078 16.656 1 97.38 295 ILE B O 1
ATOM 4901 N N . PRO B 1 296 ? 13.734 -17.203 14.742 1 96.88 296 PRO B N 1
ATOM 4902 C CA . PRO B 1 296 ? 14.133 -15.922 14.156 1 96.88 296 PRO B CA 1
ATOM 4903 C C . PRO B 1 296 ? 13 -14.906 14.117 1 96.88 296 PRO B C 1
ATOM 4905 O O . PRO B 1 296 ? 13.234 -13.703 14.234 1 96.88 296 PRO B O 1
ATOM 4908 N N . TYR B 1 297 ? 11.82 -15.336 13.953 1 97.44 297 TYR B N 1
ATOM 4909 C CA . TYR B 1 297 ? 10.68 -14.422 13.961 1 97.44 297 TYR B CA 1
ATOM 4910 C C . TYR B 1 297 ? 10.547 -13.727 15.312 1 97.44 297 TYR B C 1
ATOM 4912 O O . TYR B 1 297 ? 10.43 -12.5 15.375 1 97.44 297 TYR B O 1
ATOM 4920 N N . LEU B 1 298 ? 10.617 -14.516 16.359 1 97.12 298 LEU B N 1
ATOM 4921 C CA . LEU B 1 298 ? 10.508 -13.953 17.703 1 97.12 298 LEU B CA 1
ATOM 4922 C C . LEU B 1 298 ? 11.688 -13.031 18 1 97.12 298 LEU B C 1
ATOM 4924 O O . LEU B 1 298 ? 11.523 -11.984 18.641 1 97.12 298 LEU B O 1
ATOM 4928 N N . ALA B 1 299 ? 12.844 -13.391 17.547 1 97.19 299 ALA B N 1
ATOM 4929 C CA . ALA B 1 299 ? 14.023 -12.547 17.719 1 97.19 299 ALA B CA 1
ATOM 4930 C C . ALA B 1 299 ? 13.844 -11.203 17.016 1 97.19 299 ALA B C 1
ATOM 4932 O O . ALA B 1 299 ? 14.203 -10.156 17.578 1 97.19 299 ALA B O 1
ATOM 4933 N N . LEU B 1 300 ? 13.289 -11.266 15.859 1 96.62 300 LEU B N 1
ATOM 4934 C CA . LEU B 1 300 ? 13.062 -10.039 15.102 1 96.62 300 LEU B CA 1
ATOM 4935 C C . LEU B 1 300 ? 12.016 -9.164 15.789 1 96.62 300 LEU B C 1
ATOM 4937 O O . LEU B 1 300 ? 12.148 -7.941 15.836 1 96.62 300 LEU B O 1
ATOM 4941 N N . VAL B 1 301 ? 11.008 -9.781 16.297 1 96.06 301 VAL B N 1
ATOM 4942 C CA . VAL B 1 301 ? 9.969 -9.047 17 1 96.06 301 VAL B CA 1
ATOM 4943 C C . VAL B 1 301 ? 10.555 -8.383 18.25 1 96.06 301 VAL B C 1
ATOM 4945 O O . VAL B 1 301 ? 10.32 -7.199 18.5 1 96.06 301 VAL B O 1
ATOM 4948 N N . LEU B 1 302 ? 11.359 -9.094 18.969 1 95.62 302 LEU B N 1
ATOM 4949 C CA . LEU B 1 302 ? 11.977 -8.562 20.188 1 95.62 302 LEU B CA 1
ATOM 4950 C C . LEU B 1 302 ? 12.953 -7.441 19.859 1 95.62 302 LEU B C 1
ATOM 4952 O O . LEU B 1 302 ? 13.023 -6.438 20.562 1 95.62 302 LEU B O 1
ATOM 4956 N N . THR B 1 303 ? 13.672 -7.613 18.828 1 95 303 THR B N 1
ATOM 4957 C CA . THR B 1 303 ? 14.594 -6.574 18.375 1 95 303 THR B CA 1
ATOM 4958 C C . THR B 1 303 ? 13.828 -5.316 17.969 1 95 303 THR B C 1
ATOM 4960 O O . THR B 1 303 ? 14.273 -4.199 18.234 1 95 303 THR B O 1
ATOM 4963 N N . ALA B 1 304 ? 12.742 -5.52 17.344 1 92.94 304 ALA B N 1
ATOM 4964 C CA . ALA B 1 304 ? 11.922 -4.383 16.938 1 92.94 304 ALA B CA 1
ATOM 4965 C C . ALA B 1 304 ? 11.375 -3.645 18.156 1 92.94 304 ALA B C 1
ATOM 4967 O O . ALA B 1 304 ? 11.344 -2.41 18.188 1 92.94 304 ALA B O 1
ATOM 4968 N N . ILE B 1 305 ? 10.945 -4.367 19.078 1 93 305 ILE B N 1
ATOM 4969 C CA . ILE B 1 305 ? 10.461 -3.768 20.312 1 93 305 ILE B CA 1
ATOM 4970 C C . ILE B 1 305 ? 11.594 -2.998 21 1 93 305 ILE B C 1
ATOM 4972 O O . ILE B 1 305 ? 11.414 -1.843 21.391 1 93 305 ILE B O 1
ATOM 4976 N N . GLY B 1 306 ? 12.719 -3.646 21.125 1 92.12 306 GLY B N 1
ATOM 4977 C CA . GLY B 1 306 ? 13.883 -2.988 21.703 1 92.12 306 GLY B CA 1
ATOM 4978 C C . GLY B 1 306 ? 14.312 -1.751 20.938 1 92.12 306 GLY B C 1
ATOM 4979 O O . GLY B 1 306 ? 14.617 -0.718 21.531 1 92.12 306 GLY B O 1
ATOM 4980 N N . GLY B 1 307 ? 14.312 -1.865 19.625 1 89.5 307 GLY B N 1
ATOM 4981 C CA . GLY B 1 307 ? 14.633 -0.719 18.781 1 89.5 307 GLY B CA 1
ATOM 4982 C C . GLY B 1 307 ? 13.664 0.434 18.953 1 89.5 307 GLY B C 1
ATOM 4983 O O . GLY B 1 307 ? 14.07 1.599 18.953 1 89.5 307 GLY B O 1
ATOM 4984 N N . GLY B 1 308 ? 12.453 0.141 19.062 1 87.5 308 GLY B N 1
ATOM 4985 C CA . GLY B 1 308 ? 11.453 1.163 19.328 1 87.5 308 GLY B CA 1
ATOM 4986 C C . GLY B 1 308 ? 11.695 1.897 20.641 1 87.5 308 GLY B C 1
ATOM 4987 O O . GLY B 1 308 ? 11.625 3.127 20.688 1 87.5 308 GLY B O 1
ATOM 4988 N N . GLN B 1 309 ? 12.047 1.147 21.641 1 89 309 GLN B N 1
ATOM 4989 C CA . GLN B 1 309 ? 12.32 1.761 22.938 1 89 309 GLN B CA 1
ATOM 4990 C C . GLN B 1 309 ? 13.586 2.617 22.891 1 89 309 GLN B C 1
ATOM 4992 O O . GLN B 1 309 ? 13.656 3.67 23.516 1 89 309 GLN B O 1
ATOM 4997 N N . PHE B 1 310 ? 14.523 2.131 22.172 1 89.31 310 PHE B N 1
ATOM 4998 C CA . PHE B 1 310 ? 15.75 2.895 22 1 89.31 310 PHE B CA 1
ATOM 4999 C C . PHE B 1 310 ? 15.469 4.223 21.297 1 89.31 310 PHE B C 1
ATOM 5001 O O . PHE B 1 310 ? 16.016 5.258 21.688 1 89.31 310 PHE B O 1
ATOM 5008 N N . THR B 1 311 ? 14.719 4.215 20.297 1 85.75 311 THR B N 1
ATOM 5009 C CA . THR B 1 311 ? 14.344 5.418 19.562 1 85.75 311 THR B CA 1
ATOM 5010 C C . THR B 1 311 ? 13.586 6.391 20.469 1 85.75 311 THR B C 1
ATOM 5012 O O . THR B 1 311 ? 13.812 7.602 20.406 1 85.75 311 THR B O 1
ATOM 5015 N N . LYS B 1 312 ? 12.68 5.898 21.219 1 85.19 312 LYS B N 1
ATOM 5016 C CA . LYS B 1 312 ? 11.961 6.73 22.172 1 85.19 312 LYS B CA 1
ATOM 5017 C C . LYS B 1 312 ? 12.93 7.449 23.109 1 85.19 312 LYS B C 1
ATOM 5019 O O . LYS B 1 312 ? 12.82 8.664 23.312 1 85.19 312 LYS B O 1
ATOM 5024 N N . LYS B 1 313 ? 13.828 6.727 23.672 1 87.69 313 LYS B N 1
ATOM 5025 C CA . LYS B 1 313 ? 14.797 7.305 24.594 1 87.69 313 LYS B CA 1
ATOM 5026 C C . LYS B 1 313 ? 15.664 8.352 23.906 1 87.69 313 LYS B C 1
ATOM 5028 O O . LYS B 1 313 ? 15.977 9.391 24.5 1 87.69 313 LYS B O 1
ATOM 5033 N N . LYS B 1 314 ? 16.047 8.047 22.766 1 86.88 314 LYS B N 1
ATOM 5034 C CA . LYS B 1 314 ? 16.859 8.992 22.016 1 86.88 314 LYS B CA 1
ATOM 5035 C C . LYS B 1 314 ? 16.109 10.289 21.75 1 86.88 314 LYS B C 1
ATOM 5037 O O . LYS B 1 314 ? 16.672 11.375 21.859 1 86.88 314 LYS B O 1
ATOM 5042 N N . MET B 1 315 ? 14.898 10.188 21.422 1 83.31 315 MET B N 1
ATOM 5043 C CA . MET B 1 315 ? 14.07 11.359 21.156 1 83.31 315 MET B CA 1
ATOM 5044 C C . MET B 1 315 ? 13.859 12.172 22.438 1 83.31 315 MET B C 1
ATOM 5046 O O . MET B 1 315 ? 13.883 13.398 22.406 1 83.31 315 MET B O 1
ATOM 5050 N N . GLU B 1 316 ? 13.625 11.484 23.516 1 84 316 GLU B N 1
ATOM 5051 C CA . GLU B 1 316 ? 13.461 12.156 24.797 1 84 316 GLU B CA 1
ATOM 5052 C C . GLU B 1 316 ? 14.727 12.922 25.188 1 84 316 GLU B C 1
ATOM 5054 O O . GLU B 1 316 ? 14.648 14.031 25.719 1 84 316 GLU B O 1
ATOM 5059 N N . LYS B 1 317 ? 15.781 12.312 24.906 1 85.88 317 LYS B N 1
ATOM 5060 C CA . LYS B 1 317 ? 17.047 12.969 25.203 1 85.88 317 LYS B CA 1
ATOM 5061 C C . LYS B 1 317 ? 17.25 14.211 24.344 1 85.88 317 LYS B C 1
ATOM 5063 O O . LYS B 1 317 ? 17.766 15.227 24.812 1 85.88 317 LYS B O 1
ATOM 5068 N N . GLU B 1 318 ? 16.875 14.102 23.141 1 82.88 318 GLU B N 1
ATOM 5069 C CA . GLU B 1 318 ? 16.984 15.227 22.219 1 82.88 318 GLU B CA 1
ATOM 5070 C C . GLU B 1 318 ? 16.141 16.406 22.703 1 82.88 318 GLU B C 1
ATOM 5072 O O . GLU B 1 318 ? 16.578 17.562 22.625 1 82.88 318 GLU B O 1
ATOM 5077 N N . VAL B 1 319 ? 14.984 16.141 23.141 1 80.5 319 VAL B N 1
ATOM 5078 C CA . VAL B 1 319 ? 14.086 17.188 23.625 1 80.5 319 VAL B CA 1
ATOM 5079 C C . VAL B 1 319 ? 14.688 17.844 24.875 1 80.5 319 VAL B C 1
ATOM 5081 O O . VAL B 1 319 ? 14.625 19.062 25.031 1 80.5 319 VAL B O 1
ATOM 5084 N N . LYS B 1 320 ? 15.266 17.109 25.688 1 83.75 320 LYS B N 1
ATOM 5085 C CA . LYS B 1 320 ? 15.883 17.625 26.906 1 83.75 320 LYS B CA 1
ATOM 5086 C C . LYS B 1 320 ? 17.094 18.5 26.578 1 83.75 320 LYS B C 1
ATOM 5088 O O . LYS B 1 320 ? 17.297 19.547 27.188 1 83.75 320 LYS B O 1
ATOM 5093 N N . ASN B 1 321 ? 17.781 18.047 25.594 1 81.44 321 ASN B N 1
ATOM 5094 C CA . ASN B 1 321 ? 18.938 18.828 25.172 1 81.44 321 ASN B CA 1
ATOM 5095 C C . ASN B 1 321 ? 18.547 20.141 24.516 1 81.44 321 ASN B C 1
ATOM 5097 O O . ASN B 1 321 ? 19.219 21.156 24.688 1 81.44 321 ASN B O 1
ATOM 5101 N N . GLU B 1 322 ? 17.516 20.078 23.719 1 75.62 322 GLU B N 1
ATOM 5102 C CA . GLU B 1 322 ? 17.031 21.281 23.047 1 75.62 322 GLU B CA 1
ATOM 5103 C C . GLU B 1 322 ? 16.469 22.297 24.047 1 75.62 322 GLU B C 1
ATOM 5105 O O . GLU B 1 322 ? 16.547 23.5 23.828 1 75.62 322 GLU B O 1
ATOM 5110 N N . SER B 1 323 ? 15.883 21.812 25.078 1 72.5 323 SER B N 1
ATOM 5111 C CA . SER B 1 323 ? 15.336 22.688 26.109 1 72.5 323 SER B CA 1
ATOM 5112 C C . SER B 1 323 ? 16.438 23.328 26.953 1 72.5 323 SER B C 1
ATOM 5114 O O . SER B 1 323 ? 16.281 24.422 27.469 1 72.5 323 SER B O 1
ATOM 5116 N N . GLU B 1 324 ? 17.469 22.625 27.062 1 73 324 GLU B N 1
ATOM 5117 C CA . GLU B 1 324 ? 18.594 23.156 27.844 1 73 324 GLU B CA 1
ATOM 5118 C C . GLU B 1 324 ? 19.422 24.141 27.031 1 73 324 GLU B C 1
ATOM 5120 O O . GLU B 1 324 ? 20.141 24.969 27.578 1 73 324 GLU B O 1
ATOM 5125 N N . SER B 1 325 ? 19.297 24.141 25.703 1 63.69 325 SER B N 1
ATOM 5126 C CA . SER B 1 325 ? 20.031 25.078 24.859 1 63.69 325 SER B CA 1
ATOM 5127 C C . SER B 1 325 ? 19.219 26.344 24.594 1 63.69 325 SER B C 1
ATOM 5129 O O . SER B 1 325 ? 19.781 27.438 24.531 1 63.69 325 SER B O 1
#

Sequence (650 aa):
MNIQVIGIILLSLSGLLIAFSQFKNRSRVEVKEDDTLDHIKGMYILKTPYEKLVIAYFGLMILAAIADWIIGGNPEKLNLFFFLISACAFLIFLYKLGMSFIEQVKFKWPTLVYVLLNCGIAALVYIFMSSPVEKMEAALEYLLTFHLLGMILGLGGTLILDILIFHFLRNFKINSSEAVIMHLISQLIILGLVLLLVTGVAIYLTDMDGYNSNPRFLMKMTAVLVLSINGVFLNFFMMPKIEKLSLVEEDLEEDQTLKRVAFAVGGVSMVSWLAAFTFAMVKDLGAFTYIQMLIPYLALVLTAIGGGQFTKKKMEKEVKNESESMNIQVIGIILLSLSGLLIAFSQFKNRSRVEVKEDDTLDHIKGMYILKTPYEKLVIAYFGLMILAAIADWIIGGNPEKLNLFFFLISACAFLIFLYKLGMSFIEQVKFKWPTLVYVLLNCGIAALVYIFMSSPVEKMEAALEYLLTFHLLGMILGLGGTLILDILIFHFLRNFKINSSEAVIMHLISQLIILGLVLLLVTGVAIYLTDMDGYNSNPRFLMKMTAVLVLSINGVFLNFFMMPKIEKLSLVEEDLEEDQTLKRVAFAVGGVSMVSWLAAFTFAMVKDLGAFTYIQMLIPYLALVLTAIGGGQ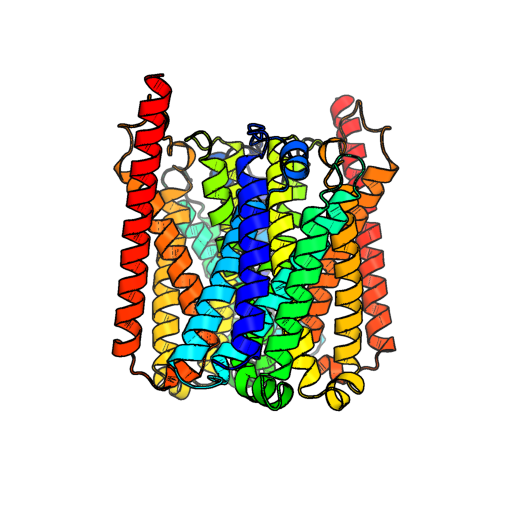FTKKKMEKEVKNESES

Organism: Indibacter alkaliphilus (strain CCUG 57479 / KCTC 22604 / LW1) (NCBI:txid1189612)

Secondary structure (DSSP, 8-state):
--HHHHHHHHHHHHHHHHHHHHHHTS------TT-HHHHHHTTEETTEEHHHHHHHHHHHHHHHHHHHHHHTS--HHHHHHHHHHHHHHHHHHHHHHHHTTSTTS---HHHHHHHHHHHHHHHHHHHHSSSHHHHHHHTHHHHHHHHHHHHHHHHHHHHHHHHHHHHHGGGTB--HHHHHHHHHHHHHHHHHHHHHHHHHHHHHHTSHHHHHT-HHHHHHHHHHHHHHHHHHHIIIIIGGGGGG-B-SGGGTTTTHHHHHHHHHHHHHHHHHHHHHHHHHH-GGGGGS-HHHHHHHHHHHHHHHHHHHHHHHHHHHHHHHHHHH-/--HHHHHHHHHHHHHHHHHHHHHHT-------TT-HHHHHHTTEETTEEHHHHHHHHHHHHHHHHHHHHHHTS--HHHHHHHHHHHHHHHHHHHHHHHHTTSTTS---HHHHHHHHHHHHHHHHHHHHSSSHHHHHHHTHHHHHHHHHHHHHHHHHHHHHHHHHHHHHGGGTB--HHHHHHHHHHHHHHHHHHHHHHHHHHHHHHTSHHHHHT-HHHHHHHHHHHHHHHHHHHIIIIIGGGGGG-B-SGGGTTTTHHHHHHHHHHHHHHHHHHHHHHHHHH-GGGGGS-HHHHHHHHHHHHHHHHHHHHHHHHHHHHHHHHHHH-

Foldseek 3Di:
DPPLLVLLLVLLVVQLVVLVVCVVPQPPPVQDLLALLSCLQQCDQQPHGPSVVSNVLSVVSNVLSVVCVVVPADPLVSLLVNLLSLQLVLVVLVLNQVSCPQPSYPHDCSSVSSNVSSVSNNVSSVVRNPPSLVSLVVCVVVLVVLLVVLLCLQLVLLVVLLVVVVVCCPVQFHDSNSLSVSLNSLSSNVSSLSSNVSSVVSNCSNPVPVLVPQLLNVLLVVLNVQLVVLSSCCNRPLSNCVRLRGLAPVCVPPPVVSQLVVLLSSLSNNLSSVSSVCSVPPCVCSVDHNVVSVVVSVVSSVVSSVVSVVVSVVSSVVNVVVVVD/DPPLLVLLLVLLVVQLVVLVVCVVPQPPPVQDLLALLSCLQQCDQQPHGPSVVSNVLSVVSNVLSVVCVVVVHDPLVSLLVNLLSLQLVLVVLVLNQVSCPFPSYPHDVSSVSSNVSSVSNNVSSVVRNPPSLVSLVVCVVVLVVLLVVLLCLQLVLLVVLLVVVVVCCPVQFHDSNSLSVSLNSLSSNVSSLSSNVSSVVSNCSNPVPVLVVQLLNVLLVVLNVQLVVLSSCCNRPLSNCVRLRGLAPVCVPPPVVSQLVVLLSSLSNNLSSVSSVCSVPPCVCSVDHNVVSVVVSVVSSVVSSVVSVVVSVVSSVVNVVVVVD

pLDDT: mean 87.46, std 9.42, range [53.06, 97.88]

Radius of gyration: 26.22 Å; Cα contacts (8 Å, |Δi|>4): 749; chains: 2; bounding box: 81×65×61 Å